Protein AF-0000000083564019 (afdb_homodimer)

InterPro domains:
  IPR029063 S-adenosyl-L-methionine-dependent methyltransferase superfamily [G3DSA:3.40.50.150] (28-189)
  IPR029063 S-adenosyl-L-methionine-dependent methyltransferase superfamily [SSF53335] (52-217)

Nearest PDB structures (foldseek):
  7pd7-assembly1_A  TM=7.651E-01  e=3.976E-12  Chondromyces crocatus
  7wzg-assembly1_A  TM=7.473E-01  e=9.054E-12  Streptomyces sp.
  1y8c-assembly1_A  TM=7.488E-01  e=7.789E-11  Clostridium acetobutylicum ATCC 824
  7zkg-assembly1_A  TM=7.149E-01  e=5.904E-10  Streptomyces griseofuscus
  4qtt-assembly2_D  TM=7.761E-01  e=6.389E-08  Saccharomyces cerevisiae S288C

Secondary structure (DSSP, 8-state):
---HHHHHHHHHHTT---S--EEEETTEEEE--HHHHHSSPP-TT-GGGGG--SSEEEES-TTSHHHHHHTTTS-EEEEES-HHHHHHHHHTT-SSEEE--TT--TTTS-TT-EEEEEE-SSGGGGG-SHHHHHHHHHHHHHHEEEEEEEEEEEE-TTSGGGGGSTTEEE-SSTTEEEEEEEEEETTEEPPPEEEEEE-HHHHHHHHTTSSEEEEEEEE-SSEEEEEEEE-/---HHHHHHHHHHTT---S--EEEETTEEEE--HHHHHSSPP-TT-GGGGG--SSEEEES-TTSHHHHHHTTTS-EEEEES-HHHHHHHHHHT-SSEEE--TT--TTTS-TT-EEEEEE-SSGGGGG-SHHHHHHHHHHHHHHEEEEEEEEEEEE-TTSGGGGGSTTEEE-SSTTEEEEEEEEEETTEEPPPEEEEEE-HHHHHHHHTTSSEEEEEEEE-SSEEEEEEEE-

pLDDT: mean 97.26, std 3.76, range [61.09, 98.94]

Foldseek 3Di:
DFDQLLVQLLCVLVVNADDFKWWDDPVDIDGDPSCCPAVDADDPVDPCVVQDDPPEEEEQCQLPRVLVVCVVPYNYAYEHQDPSSLVNNVVVPRPHYYHDDLLPQQVPAAFQQTQEYEYPDLCCQLLQDLVSNLSSLQSVNRRHHLFHKYKYKHFWPVAPCQCVDAQWADDPPPFWTWRWTWIDGDPTIGDIRIGIGGHVVSVQVSCVVPQKHFDDWDDDRGMIMTMITGD/DFDQLLVQLLCVLVVNADDFKWWDDPPDIDGDPSCCQAVDADDPVDPCVVQDDPPEEEEQCQQPRVLVVCVVPYNYAYEHQDPSSLVNNVVVPRPHYYHDDLLPQQVPAAFQQTQEYEYPDLCCQLLQDLVSNLSSLQSVNGRHHLFHKYKYKHFWPVAPCQCVDAQWADDPPPFWTWRWTWIDGDPTIGPIRIGIGGHVVSVQVSCVVPQKHFDDWDDDRGMIMTMITGD

Radius of gyration: 24.33 Å; Cα contacts (8 Å, |Δi|>4): 1124; chains: 2; bounding box: 49×72×48 Å

Organism: NCBI:txid148449

Solvent-accessible surface area (backbone atoms only — not comparable to full-atom values): 23235 Å² total; per-residue (Å²): 129,53,54,22,66,28,50,44,51,39,25,49,74,72,72,62,55,87,62,70,39,30,38,36,32,31,79,50,65,45,74,52,58,54,62,69,75,37,66,40,78,67,62,84,84,36,82,66,53,82,55,58,47,57,34,29,37,29,36,62,35,60,51,26,37,61,45,53,58,46,45,77,82,20,61,42,42,29,23,20,73,41,63,47,25,26,50,41,13,42,74,72,61,35,87,42,52,36,74,36,51,73,83,48,38,64,82,73,45,57,72,46,62,20,32,9,38,40,31,73,82,33,64,63,14,59,44,58,41,67,54,28,42,29,52,34,53,48,30,52,54,46,30,21,32,77,80,16,25,35,39,40,29,33,46,21,51,74,33,79,56,26,72,71,41,81,47,52,39,88,43,79,44,89,40,36,29,35,30,40,36,28,37,38,29,86,93,30,34,20,49,58,42,52,30,35,25,41,16,70,69,55,50,50,58,42,25,63,93,48,56,48,40,76,76,45,74,52,74,62,78,34,31,36,34,37,35,30,33,40,107,130,52,54,23,64,29,50,44,52,39,25,49,75,72,72,62,56,87,62,70,38,30,39,36,29,30,80,50,67,46,75,52,58,53,61,70,75,36,66,39,78,68,62,82,83,35,83,68,54,83,56,57,48,57,35,30,37,29,35,62,35,58,50,26,38,61,47,53,58,47,45,78,80,20,62,42,42,28,24,19,73,41,62,47,23,26,51,40,13,42,75,72,62,37,87,42,52,34,72,37,51,75,83,48,38,64,84,71,43,57,71,47,62,19,34,10,38,39,31,73,80,34,63,63,15,58,43,56,41,68,54,28,42,31,52,34,52,49,31,52,53,45,32,22,33,77,80,16,24,34,38,41,29,34,44,22,53,76,33,78,57,26,72,71,41,81,47,50,40,89,43,78,44,87,39,34,29,33,31,39,36,28,37,37,28,87,90,29,35,20,49,58,43,51,29,35,26,43,15,71,69,55,49,51,58,43,24,63,95,47,55,48,40,77,75,46,75,50,73,62,79,34,31,35,33,37,35,30,34,42,109

Structure (mmCIF, N/CA/C/O backbone):
data_AF-0000000083564019-model_v1
#
loop_
_entity.id
_entity.type
_entity.pdbx_description
1 polymer 'Methyltransferase family protein'
#
loop_
_atom_site.group_PDB
_atom_site.id
_atom_site.type_symbol
_atom_site.label_atom_id
_atom_site.label_alt_id
_atom_site.label_comp_id
_atom_site.label_asym_id
_atom_site.label_entity_id
_atom_site.label_seq_id
_atom_site.pdbx_PDB_ins_code
_atom_site.Cartn_x
_atom_site.Cartn_y
_atom_site.Cartn_z
_atom_site.occupancy
_atom_site.B_iso_or_equiv
_atom_site.auth_seq_id
_atom_site.auth_comp_id
_atom_site.auth_asym_id
_atom_site.auth_atom_id
_atom_site.pdbx_PDB_model_num
ATOM 1 N N . MET A 1 1 ? 7.723 2.816 18.031 1 61.31 1 MET A N 1
ATOM 2 C CA . MET A 1 1 ? 7.809 2.902 16.562 1 61.31 1 MET A CA 1
ATOM 3 C C . MET A 1 1 ? 8.977 3.783 16.141 1 61.31 1 MET A C 1
ATOM 5 O O . MET A 1 1 ? 9.297 4.77 16.812 1 61.31 1 MET A O 1
ATOM 9 N N . THR A 1 2 ? 9.859 3.273 15.234 1 85.25 2 THR A N 1
ATOM 10 C CA . THR A 1 2 ? 10.938 4.117 14.742 1 85.25 2 THR A CA 1
ATOM 11 C C . THR A 1 2 ? 10.383 5.328 14 1 85.25 2 THR A C 1
ATOM 13 O O . THR A 1 2 ? 9.352 5.234 13.336 1 85.25 2 THR A O 1
ATOM 16 N N . ASP A 1 3 ? 10.797 6.516 14.367 1 95 3 ASP A N 1
ATOM 17 C CA . ASP A 1 3 ? 10.336 7.785 13.812 1 95 3 ASP A CA 1
ATOM 18 C C . ASP A 1 3 ? 11.477 8.531 13.133 1 95 3 ASP A C 1
ATOM 20 O O . ASP A 1 3 ? 11.914 9.578 13.609 1 95 3 ASP A O 1
ATOM 24 N N . PRO A 1 4 ? 11.922 7.969 11.992 1 97.75 4 PRO A N 1
ATOM 25 C CA . PRO A 1 4 ? 13.023 8.633 11.289 1 97.75 4 PRO A CA 1
ATOM 26 C C . PRO A 1 4 ? 12.68 10.055 10.852 1 97.75 4 PRO A C 1
ATOM 28 O O . PRO A 1 4 ? 13.539 10.938 10.875 1 97.75 4 PRO A O 1
ATOM 31 N N . LEU A 1 5 ? 11.469 10.305 10.438 1 98.12 5 LEU A N 1
ATOM 32 C CA . LEU A 1 5 ? 11.07 11.641 9.992 1 98.12 5 LEU A CA 1
ATOM 33 C C . LEU A 1 5 ? 11.203 12.648 11.133 1 98.12 5 LEU A C 1
ATOM 35 O O . LEU A 1 5 ? 11.883 13.664 10.984 1 98.12 5 LEU A O 1
ATOM 39 N N . GLY A 1 6 ? 10.508 12.328 12.258 1 98.19 6 GLY A N 1
ATOM 40 C CA . GLY A 1 6 ? 10.57 13.234 13.398 1 98.19 6 GLY A CA 1
ATOM 41 C C . GLY A 1 6 ? 11.992 13.5 13.867 1 98.19 6 GLY A C 1
ATOM 42 O O . GLY A 1 6 ? 12.344 14.641 14.172 1 98.19 6 GLY A O 1
ATOM 43 N N . ARG A 1 7 ? 12.797 12.453 13.906 1 97.75 7 ARG A N 1
ATOM 44 C CA . ARG A 1 7 ? 14.188 12.578 14.344 1 97.75 7 ARG A CA 1
ATOM 45 C C . ARG A 1 7 ? 14.984 13.461 13.383 1 97.75 7 ARG A C 1
ATOM 47 O O . ARG A 1 7 ? 15.711 14.359 13.812 1 97.75 7 ARG A O 1
ATOM 54 N N . ALA A 1 8 ? 14.859 13.188 12.109 1 98.56 8 ALA A N 1
ATOM 55 C CA . ALA A 1 8 ? 15.625 13.922 11.102 1 98.56 8 ALA A CA 1
ATOM 56 C C . ALA A 1 8 ? 15.25 15.398 11.086 1 98.56 8 ALA A C 1
ATOM 58 O O . ALA A 1 8 ? 16.109 16.266 11 1 98.56 8 ALA A O 1
ATOM 59 N N . VAL A 1 9 ? 13.945 15.672 11.148 1 98.5 9 VAL A N 1
ATOM 60 C CA . VAL A 1 9 ? 13.461 17.047 11.109 1 98.5 9 VAL A CA 1
ATOM 61 C C . VAL A 1 9 ? 13.938 17.797 12.352 1 98.5 9 VAL A C 1
ATOM 63 O O . VAL A 1 9 ? 14.398 18.938 12.258 1 98.5 9 VAL A O 1
ATOM 66 N N . ARG A 1 10 ? 13.805 17.172 13.523 1 98.06 10 ARG A N 1
ATOM 67 C CA . ARG A 1 10 ? 14.289 17.766 14.766 1 98.06 10 ARG A CA 1
ATOM 68 C C . ARG A 1 10 ? 15.781 18.047 14.695 1 98.06 10 ARG A C 1
ATOM 70 O O . ARG A 1 10 ? 16.234 19.141 15.047 1 98.06 10 ARG A O 1
ATOM 77 N N . ASP A 1 11 ? 16.562 17.016 14.281 1 98.12 11 ASP A N 1
ATOM 78 C CA . ASP A 1 11 ? 18 17.172 14.18 1 98.12 11 ASP A CA 1
ATOM 79 C C . ASP A 1 11 ? 18.375 18.297 13.211 1 98.12 11 ASP A C 1
ATOM 81 O O . ASP A 1 11 ? 19.344 19.016 13.43 1 98.12 11 ASP A O 1
ATOM 85 N N . HIS A 1 12 ? 17.656 18.359 12.117 1 98.25 12 HIS A N 1
ATOM 86 C CA . HIS A 1 12 ? 17.859 19.453 11.164 1 98.25 12 HIS A CA 1
ATOM 87 C C . HIS A 1 12 ? 17.641 20.812 11.82 1 98.25 12 HIS A C 1
ATOM 89 O O . HIS A 1 12 ? 18.453 21.719 11.672 1 98.25 12 HIS A O 1
ATOM 95 N N . TYR A 1 13 ? 16.562 20.938 12.547 1 98.06 13 TYR A N 1
ATOM 96 C CA . TYR A 1 13 ? 16.219 22.172 13.234 1 98.06 13 TYR A CA 1
ATOM 97 C C . TYR A 1 13 ? 17.312 22.562 14.219 1 98.06 13 TYR A C 1
ATOM 99 O O . TYR A 1 13 ? 17.672 23.75 14.32 1 98.06 13 TYR A O 1
ATOM 107 N N . ARG A 1 14 ? 17.906 21.641 14.898 1 97.56 14 ARG A N 1
ATOM 108 C CA . ARG A 1 14 ? 18.875 21.891 15.961 1 97.56 14 ARG A CA 1
ATOM 109 C C . ARG A 1 14 ? 20.297 22.016 15.391 1 97.56 14 ARG A C 1
ATOM 111 O O . ARG A 1 14 ? 21.25 22.234 16.125 1 97.56 14 ARG A O 1
ATOM 118 N N . GLY A 1 15 ? 20.406 21.812 14.086 1 97.12 15 GLY A N 1
ATOM 119 C CA . GLY A 1 15 ? 21.719 21.859 13.477 1 97.12 15 GLY A CA 1
ATOM 120 C C . GLY A 1 15 ? 22.562 20.625 13.789 1 97.12 15 GLY A C 1
ATOM 121 O O . GLY A 1 15 ? 23.797 20.719 13.836 1 97.12 15 GLY A O 1
ATOM 122 N N . GLU A 1 16 ? 21.922 19.453 13.969 1 96.94 16 GLU A N 1
ATOM 123 C CA . GLU A 1 16 ? 22.594 18.234 14.422 1 96.94 16 GLU A CA 1
ATOM 124 C C . GLU A 1 16 ? 22.438 17.109 13.414 1 96.94 16 GLU A C 1
ATOM 126 O O . GLU A 1 16 ? 22.812 15.969 13.695 1 96.94 16 GLU A O 1
ATOM 131 N N . ARG A 1 17 ? 21.859 17.391 12.305 1 95.12 17 ARG A N 1
ATOM 132 C CA . ARG A 1 17 ? 21.609 16.328 11.336 1 95.12 17 ARG A CA 1
ATOM 133 C C . ARG A 1 17 ? 22.922 15.797 10.75 1 95.12 17 ARG A C 1
ATOM 135 O O . ARG A 1 17 ? 23.719 16.578 10.219 1 95.12 17 ARG A O 1
ATOM 142 N N . SER A 1 18 ? 23.172 14.531 10.742 1 93.69 18 SER A N 1
ATOM 143 C CA . SER A 1 18 ? 24.422 13.898 10.344 1 93.69 18 SER A CA 1
ATOM 144 C C . SER A 1 18 ? 24.297 13.266 8.961 1 93.69 18 SER A C 1
ATOM 146 O O . SER A 1 18 ? 25.312 13.047 8.289 1 93.69 18 SER A O 1
ATOM 148 N N . GLU A 1 19 ? 23.109 12.867 8.562 1 97 19 GLU A N 1
ATOM 149 C CA . GLU A 1 19 ? 22.828 12.195 7.301 1 97 19 GLU A CA 1
ATOM 150 C C . GLU A 1 19 ? 21.531 12.734 6.676 1 97 19 GLU A C 1
ATOM 152 O O . GLU A 1 19 ? 20.719 13.344 7.363 1 97 19 GLU A O 1
ATOM 157 N N . PRO A 1 20 ? 21.422 12.602 5.426 1 97.88 20 PRO A N 1
ATOM 158 C CA . PRO A 1 20 ? 20.141 12.969 4.824 1 97.88 20 PRO A CA 1
ATOM 159 C C . PRO A 1 20 ? 19.016 12.008 5.199 1 97.88 20 PRO A C 1
ATOM 161 O O . PRO A 1 20 ? 19.281 10.836 5.496 1 97.88 20 PRO A O 1
ATOM 164 N N . LEU A 1 21 ? 17.844 12.539 5.371 1 98.56 21 LEU A N 1
ATOM 165 C CA . LEU A 1 21 ? 16.656 11.695 5.391 1 98.56 21 LEU A CA 1
ATOM 166 C C . LEU A 1 21 ? 16.328 11.195 3.99 1 98.56 21 LEU A C 1
ATOM 168 O O . LEU A 1 21 ? 16.234 11.984 3.049 1 98.56 21 LEU A O 1
ATOM 172 N N . LEU A 1 22 ? 16.141 9.898 3.867 1 98.62 22 LEU A N 1
ATOM 173 C CA . L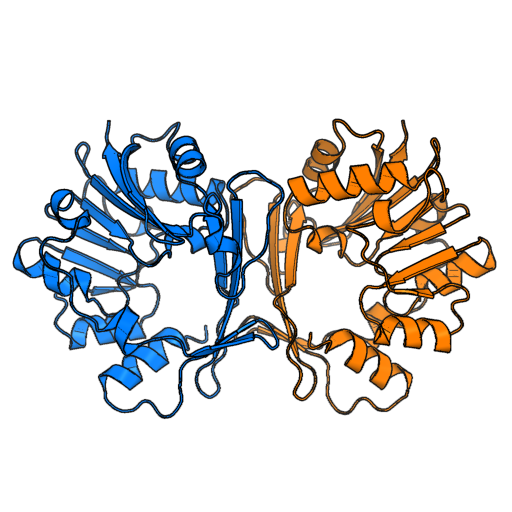EU A 1 22 ? 15.922 9.328 2.543 1 98.62 22 LEU A CA 1
ATOM 174 C C . LEU A 1 22 ? 14.523 8.727 2.439 1 98.62 22 LEU A C 1
ATOM 176 O O . LEU A 1 22 ? 14.047 8.094 3.385 1 98.62 22 LEU A O 1
ATOM 180 N N . ASP A 1 23 ? 13.82 8.977 1.332 1 98.69 23 ASP A N 1
ATOM 181 C CA . ASP A 1 23 ? 12.719 8.141 0.875 1 98.69 23 ASP A CA 1
ATOM 182 C C . ASP A 1 23 ? 13.219 6.965 0.046 1 98.69 23 ASP A C 1
ATOM 184 O O . ASP A 1 23 ? 14.055 7.141 -0.849 1 98.69 23 ASP A O 1
ATOM 188 N N . ARG A 1 24 ? 12.766 5.797 0.359 1 98.31 24 ARG A N 1
ATOM 189 C CA . ARG A 1 24 ? 13.305 4.633 -0.342 1 98.31 24 ARG A CA 1
ATOM 190 C C . ARG A 1 24 ? 12.188 3.709 -0.806 1 98.31 24 ARG A C 1
ATOM 192 O O . ARG A 1 24 ? 11.25 3.432 -0.053 1 98.31 24 ARG A O 1
ATOM 199 N N . ASP A 1 25 ? 12.227 3.238 -2.002 1 98.19 25 ASP A N 1
ATOM 200 C CA . ASP A 1 25 ? 11.469 2.154 -2.619 1 98.19 25 ASP A CA 1
ATOM 201 C C . ASP A 1 25 ? 12.359 1.3 -3.516 1 98.19 25 ASP A C 1
ATOM 203 O O . ASP A 1 25 ? 12.406 1.5 -4.73 1 98.19 25 ASP A O 1
ATOM 207 N N . GLY A 1 26 ? 12.906 0.295 -2.867 1 96 26 GLY A N 1
ATOM 208 C CA . GLY A 1 26 ? 13.906 -0.481 -3.584 1 96 26 GLY A CA 1
ATOM 209 C C . GLY A 1 26 ? 15.133 0.329 -3.961 1 96 26 GLY A C 1
ATOM 210 O O . GLY A 1 26 ? 15.727 0.998 -3.113 1 96 26 GLY A O 1
ATOM 211 N N . ASN A 1 27 ? 15.492 0.365 -5.266 1 93.81 27 ASN A N 1
ATOM 212 C CA . ASN A 1 27 ? 16.641 1.108 -5.762 1 93.81 27 ASN A CA 1
ATOM 213 C C . ASN A 1 27 ? 16.328 2.588 -5.949 1 93.81 27 ASN A C 1
ATOM 215 O O . ASN A 1 27 ? 17.219 3.408 -6.121 1 93.81 27 ASN A O 1
ATOM 219 N N . ASP A 1 28 ? 15.078 2.871 -5.945 1 96.31 28 ASP A N 1
ATOM 220 C CA . ASP A 1 28 ? 14.695 4.277 -6.043 1 96.31 28 ASP A CA 1
ATOM 221 C C . ASP A 1 28 ? 14.844 4.98 -4.699 1 96.31 28 ASP A C 1
ATOM 223 O O . ASP A 1 28 ? 14.125 4.672 -3.746 1 96.31 28 ASP A O 1
ATOM 227 N N . VAL A 1 29 ? 15.781 5.859 -4.633 1 97.31 29 VAL A N 1
ATOM 228 C CA . VAL A 1 29 ? 16.047 6.594 -3.404 1 97.31 29 VAL A CA 1
ATOM 229 C C . VAL A 1 29 ? 16.125 8.086 -3.701 1 97.31 29 VAL A C 1
ATOM 231 O O . VAL A 1 29 ? 16.703 8.508 -4.699 1 97.31 29 VAL A O 1
ATOM 234 N N . ARG A 1 30 ? 15.5 8.867 -2.889 1 98.06 30 ARG A N 1
ATOM 235 C CA . ARG A 1 30 ? 15.602 10.32 -3.002 1 98.06 30 ARG A CA 1
ATOM 236 C C . ARG A 1 30 ? 15.781 10.961 -1.631 1 98.06 30 ARG A C 1
ATOM 238 O O . ARG A 1 30 ? 15.336 10.414 -0.62 1 98.06 30 ARG A O 1
ATOM 245 N N . GLU A 1 31 ? 16.438 12.055 -1.603 1 98.19 31 GLU A N 1
ATOM 246 C CA . GLU A 1 31 ? 16.531 12.82 -0.362 1 98.19 31 GLU A CA 1
ATOM 247 C C . GLU A 1 31 ? 15.211 13.516 -0.039 1 98.19 31 GLU A C 1
ATOM 249 O O . GLU A 1 31 ? 14.625 14.172 -0.901 1 98.19 31 GLU A O 1
ATOM 254 N N . HIS A 1 32 ? 14.711 13.242 1.1 1 98.12 32 HIS A N 1
ATOM 255 C CA . HIS A 1 32 ? 13.555 13.953 1.627 1 98.12 32 HIS A CA 1
ATOM 256 C C . HIS A 1 32 ? 13.883 15.422 1.885 1 98.12 32 HIS A C 1
ATOM 258 O O . HIS A 1 32 ? 14.797 15.734 2.656 1 98.12 32 HIS A O 1
ATOM 264 N N . ARG A 1 33 ? 13.227 16.328 1.282 1 96.62 33 A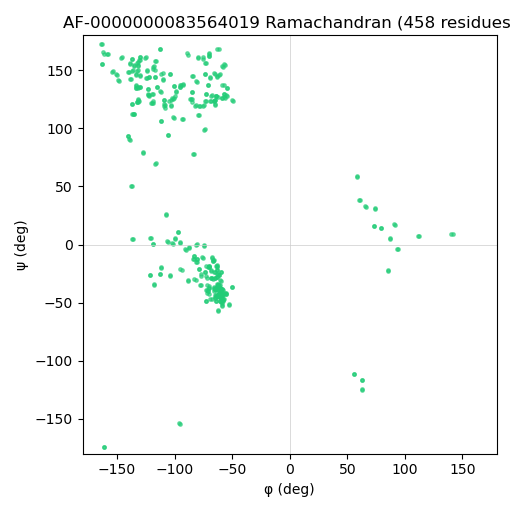RG A N 1
ATOM 265 C CA . ARG A 1 33 ? 13.602 17.734 1.281 1 96.62 33 ARG A CA 1
ATOM 266 C C . ARG A 1 33 ? 13.102 18.438 2.537 1 96.62 33 ARG A C 1
ATOM 268 O O . ARG A 1 33 ? 12.258 19.328 2.457 1 96.62 33 ARG A O 1
ATOM 275 N N . ILE A 1 34 ? 13.805 18.203 3.582 1 97.62 34 ILE A N 1
ATOM 276 C CA . ILE A 1 34 ? 13.391 18.656 4.906 1 97.62 34 ILE A CA 1
ATOM 277 C C . ILE A 1 34 ? 13.25 20.172 4.918 1 97.62 34 ILE A C 1
ATOM 279 O O . ILE A 1 34 ? 12.211 20.703 5.32 1 97.62 34 ILE A O 1
ATOM 283 N N . GLU A 1 35 ? 14.305 20.906 4.461 1 96.06 35 GLU A N 1
ATOM 284 C CA . GLU A 1 35 ? 14.281 22.359 4.508 1 96.06 35 GLU A CA 1
ATOM 285 C C . GLU A 1 35 ? 13.094 22.922 3.719 1 96.06 35 GLU A C 1
ATOM 287 O O . GLU A 1 35 ? 12.328 23.734 4.234 1 96.06 35 GLU A O 1
ATOM 292 N N . GLU A 1 36 ? 12.906 22.438 2.529 1 94.69 36 GLU A N 1
ATOM 293 C CA . GLU A 1 36 ? 11.883 22.938 1.616 1 94.69 36 GLU A CA 1
ATOM 294 C C . GLU A 1 36 ? 10.484 22.578 2.1 1 94.69 36 GLU A C 1
ATOM 296 O O . GLU A 1 36 ? 9.57 23.406 2.045 1 94.69 36 GLU A O 1
ATOM 301 N N . TRP A 1 37 ? 10.289 21.453 2.656 1 94.81 37 TRP A N 1
ATOM 302 C CA . TRP A 1 37 ? 8.953 20.938 2.906 1 94.81 37 TRP A CA 1
ATOM 303 C C . TRP A 1 37 ? 8.492 21.266 4.32 1 94.81 37 TRP A C 1
ATOM 305 O O . TRP A 1 37 ? 7.289 21.344 4.586 1 94.81 37 TRP A O 1
ATOM 315 N N . TYR A 1 38 ? 9.422 21.547 5.223 1 96.25 38 TYR A N 1
ATOM 316 C CA . TYR A 1 38 ? 9.008 21.703 6.609 1 96.25 38 TYR A CA 1
ATOM 317 C C . TYR A 1 38 ? 9.367 23.078 7.145 1 96.25 38 TYR A C 1
ATOM 319 O O . TYR A 1 38 ? 8.742 23.562 8.094 1 96.25 38 TYR A O 1
ATOM 327 N N . PHE A 1 39 ? 10.359 23.656 6.594 1 94.75 39 PHE A N 1
ATOM 328 C CA . PHE A 1 39 ? 10.852 24.891 7.195 1 94.75 39 PHE A CA 1
ATOM 329 C C . PHE A 1 39 ? 10.742 26.062 6.219 1 94.75 39 PHE A C 1
ATOM 331 O O . PHE A 1 39 ? 11.203 27.172 6.504 1 94.75 39 PHE A O 1
ATOM 338 N N . GLY A 1 40 ? 10.227 25.781 5.055 1 87.62 40 GLY A N 1
ATOM 339 C CA . GLY A 1 40 ? 9.953 26.891 4.152 1 87.62 40 GLY A CA 1
ATOM 340 C C . GLY A 1 40 ? 8.922 27.859 4.695 1 87.62 40 GLY A C 1
ATOM 341 O O . GLY A 1 40 ? 8.25 27.562 5.684 1 87.62 40 GLY A O 1
ATOM 342 N N . ASP A 1 41 ? 8.797 29 4.055 1 84.69 41 ASP A N 1
ATOM 343 C CA . ASP A 1 41 ? 7.867 30.031 4.512 1 84.69 41 ASP A CA 1
ATOM 344 C C . ASP A 1 41 ? 6.441 29.719 4.062 1 84.69 41 ASP A C 1
ATOM 346 O O . ASP A 1 41 ? 6.234 29.125 2.996 1 84.69 41 ASP A O 1
ATOM 350 N N . HIS A 1 42 ? 5.531 30 5.027 1 86.56 42 HIS A N 1
ATOM 351 C CA . HIS A 1 42 ? 4.148 30.062 4.566 1 86.56 42 HIS A CA 1
ATOM 352 C C . HIS A 1 42 ? 3.977 31.125 3.477 1 86.56 42 HIS A C 1
ATOM 354 O O . HIS A 1 42 ? 4.477 32.25 3.605 1 86.56 42 HIS A O 1
ATOM 360 N N . GLU A 1 43 ? 3.439 30.672 2.385 1 82.5 43 GLU A N 1
ATOM 361 C CA . GLU A 1 43 ? 3.176 31.656 1.338 1 82.5 43 GLU A CA 1
ATOM 362 C C . GLU A 1 43 ? 1.983 32.531 1.698 1 82.5 43 GLU A C 1
ATOM 364 O O . GLU A 1 43 ? 0.832 32.156 1.489 1 82.5 43 GLU A O 1
ATOM 369 N N . SER A 1 44 ? 2.297 33.75 2.223 1 78.56 44 SER A N 1
ATOM 370 C CA . SER A 1 44 ? 1.22 34.688 2.559 1 78.56 44 SER A CA 1
ATOM 371 C C . SER A 1 44 ? 0.323 34.938 1.354 1 78.56 44 SER A C 1
ATOM 373 O O . SER A 1 44 ? 0.812 35.125 0.238 1 78.56 44 SER A O 1
ATOM 375 N N . GLY A 1 45 ? -0.92 34.906 1.587 1 81.88 45 GLY A N 1
ATOM 376 C CA . GLY A 1 45 ? -1.881 35.125 0.517 1 81.88 45 GLY A CA 1
ATOM 377 C C . GLY A 1 45 ? -2.088 33.906 -0.356 1 81.88 45 GLY A C 1
ATOM 378 O O . GLY A 1 45 ? -2.658 34 -1.444 1 81.88 45 GLY A O 1
ATOM 379 N N . ALA A 1 46 ? -1.598 32.906 0.231 1 89.62 46 ALA A N 1
ATOM 380 C CA . ALA A 1 46 ? -1.797 31.641 -0.503 1 89.62 46 ALA A CA 1
ATOM 381 C C . ALA A 1 46 ? -3.281 31.375 -0.73 1 89.62 46 ALA A C 1
ATOM 383 O O . ALA A 1 46 ? -4.125 31.797 0.06 1 89.62 46 ALA A O 1
ATOM 384 N N . TRP A 1 47 ? -3.605 30.625 -1.821 1 93.56 47 TRP A N 1
ATOM 385 C CA . TRP A 1 47 ? -4.961 30.266 -2.217 1 93.56 47 TRP A CA 1
ATOM 386 C C . TRP A 1 47 ? -5.738 29.688 -1.038 1 93.56 47 TRP A C 1
ATOM 388 O O . TRP A 1 47 ? -6.906 30.016 -0.832 1 93.56 47 TRP A O 1
ATOM 398 N N . ARG A 1 48 ? -5.125 28.938 -0.18 1 94.25 48 ARG A N 1
ATOM 399 C CA . ARG A 1 48 ? -5.766 28.219 0.917 1 94.25 48 ARG A CA 1
ATOM 400 C C . ARG A 1 48 ? -6.18 29.172 2.029 1 94.25 48 ARG A C 1
ATOM 402 O O . ARG A 1 48 ? -7.129 28.906 2.766 1 94.25 48 ARG A O 1
ATOM 409 N N . ASP A 1 49 ? -5.535 30.328 2.129 1 95.75 49 ASP A N 1
ATOM 410 C CA . ASP A 1 49 ? -5.73 31.234 3.256 1 95.75 49 ASP A CA 1
ATOM 411 C C . ASP A 1 49 ? -7.137 31.844 3.24 1 95.75 49 ASP A C 1
ATOM 413 O O . ASP A 1 49 ? -7.688 32.188 4.289 1 95.75 49 ASP A O 1
ATOM 417 N N . GLN A 1 50 ? -7.695 31.984 2.062 1 96.12 50 GLN A N 1
ATOM 418 C CA . GLN A 1 50 ? -9.008 32.625 1.949 1 96.12 50 GLN A CA 1
ATOM 419 C C . GLN A 1 50 ? -10.094 31.75 2.58 1 96.12 50 GLN A C 1
ATOM 421 O O . GLN A 1 50 ? -11.203 32.219 2.848 1 96.12 50 GLN A O 1
ATOM 426 N N . TRP A 1 51 ? -9.742 30.453 2.922 1 96.94 51 TRP A N 1
ATOM 427 C CA . TRP A 1 51 ? -10.727 29.531 3.469 1 96.94 51 TRP A CA 1
ATOM 428 C C . TRP A 1 51 ? -10.5 29.312 4.961 1 96.94 51 TRP A C 1
ATOM 430 O O . TRP A 1 51 ? -11.18 28.484 5.586 1 96.94 51 TRP A O 1
ATOM 440 N N . ILE A 1 52 ? -9.539 30 5.488 1 98.06 52 ILE A N 1
ATOM 441 C CA . ILE A 1 52 ? -9.148 29.703 6.863 1 98.06 52 ILE A CA 1
ATOM 442 C C . ILE A 1 52 ? -9.594 30.844 7.777 1 98.06 52 ILE A C 1
ATOM 444 O O . ILE A 1 52 ? -9.25 32 7.539 1 98.06 52 ILE A O 1
ATOM 448 N N . GLU A 1 53 ? -10.367 30.562 8.688 1 97.81 53 GLU A N 1
ATOM 449 C CA . GLU A 1 53 ? -10.758 31.422 9.805 1 97.81 53 GLU A CA 1
ATOM 450 C C . GLU A 1 53 ? -10.625 30.688 11.133 1 97.81 53 GLU A C 1
ATOM 452 O O . GLU A 1 53 ? -10.562 29.453 11.164 1 97.81 53 GLU A O 1
ATOM 457 N N . GLY A 1 54 ? -10.523 31.375 12.227 1 97.5 54 GLY A N 1
ATOM 458 C CA . GLY A 1 54 ? -10.289 30.734 13.508 1 97.5 54 GLY A CA 1
ATOM 459 C C . GLY A 1 54 ? -11.57 30.328 14.219 1 97.5 54 GLY A C 1
ATOM 460 O O . GLY A 1 54 ? -12.641 30.875 13.922 1 97.5 54 GLY A O 1
ATOM 461 N N . PRO A 1 55 ? -11.375 29.453 15.188 1 98.75 55 PRO A N 1
ATOM 462 C CA . PRO A 1 55 ? -10.219 28.641 15.562 1 98.75 55 PRO A CA 1
ATOM 463 C C . PRO A 1 55 ? -9.828 27.641 14.484 1 98.75 55 PRO A C 1
ATOM 465 O O . PRO A 1 55 ? -10.695 27.047 13.828 1 98.75 55 PRO A O 1
ATOM 468 N N . VAL A 1 56 ? -8.484 27.344 14.281 1 98.88 56 VAL A N 1
ATOM 469 C CA . VAL A 1 56 ? -7.945 26.547 13.188 1 98.88 56 VAL A CA 1
ATOM 470 C C . VAL A 1 56 ? -7.375 25.234 13.742 1 98.88 56 VAL A C 1
ATOM 472 O O . VAL A 1 56 ? -6.668 25.234 14.75 1 98.88 56 VAL A O 1
ATOM 475 N N . LEU A 1 57 ? -7.719 24.141 13.133 1 98.94 57 LEU A N 1
ATOM 476 C CA . LEU A 1 57 ? -7.07 22.844 13.367 1 98.94 57 LEU A CA 1
ATOM 477 C C . LEU A 1 57 ? -6.078 22.531 12.25 1 98.94 57 LEU A C 1
ATOM 479 O O . LEU A 1 57 ? -6.477 22.328 11.102 1 98.94 57 LEU A O 1
ATOM 483 N N . ASP A 1 58 ? -4.812 22.562 12.531 1 98.88 58 ASP A N 1
ATOM 484 C CA . ASP A 1 58 ? -3.752 22.172 11.609 1 98.88 58 ASP A CA 1
ATOM 485 C C . ASP A 1 58 ? -3.371 20.719 11.797 1 98.88 58 ASP A C 1
ATOM 487 O O . ASP A 1 58 ? -2.738 20.359 12.797 1 98.88 58 ASP A O 1
ATOM 491 N N . MET A 1 59 ? -3.744 19.859 10.844 1 98.88 59 MET A N 1
ATOM 492 C CA . MET A 1 59 ? -3.582 18.406 10.961 1 98.88 59 MET A CA 1
ATOM 493 C C . MET A 1 59 ? -2.359 17.938 10.18 1 98.88 59 MET A C 1
ATOM 495 O O . MET A 1 59 ? -2.209 18.25 9 1 98.88 59 MET A O 1
ATOM 499 N N . GLY A 1 60 ? -1.612 17.047 10.82 1 98.38 60 GLY A N 1
ATOM 500 C CA . GLY A 1 60 ? -0.329 16.75 10.203 1 98.38 60 GLY A CA 1
ATOM 501 C C . GLY A 1 60 ? 0.554 17.969 10.031 1 98.38 60 GLY A C 1
ATOM 502 O O . GLY A 1 60 ? 1.058 18.234 8.938 1 98.38 60 GLY A O 1
ATOM 503 N N . ALA A 1 61 ? 0.849 18.609 11.094 1 98.38 61 ALA A N 1
ATOM 504 C CA . ALA A 1 61 ? 1.363 19.984 11.055 1 98.38 61 ALA A CA 1
ATOM 505 C C . ALA A 1 61 ? 2.869 19.984 10.805 1 98.38 61 ALA A C 1
ATOM 507 O O . ALA A 1 61 ? 3.459 21.047 10.578 1 98.38 61 ALA A O 1
ATOM 508 N N . GLY A 1 62 ? 3.529 18.844 10.859 1 97.75 62 GLY A N 1
ATOM 509 C CA . GLY A 1 62 ? 4.953 18.766 10.562 1 97.75 62 GLY A CA 1
ATOM 510 C C . GLY A 1 62 ? 5.805 19.578 11.523 1 97.75 62 GLY A C 1
ATOM 511 O O . GLY A 1 62 ? 5.773 19.344 12.734 1 97.75 62 GLY A O 1
ATOM 512 N N . ALA A 1 63 ? 6.465 20.562 11.008 1 98 63 ALA A N 1
ATOM 513 C CA . ALA A 1 63 ? 7.312 21.422 11.828 1 98 63 ALA A CA 1
ATOM 514 C C . ALA A 1 63 ? 6.594 22.719 12.18 1 98 63 ALA A C 1
ATOM 516 O O . ALA A 1 63 ? 7.207 23.656 12.703 1 98 63 ALA A O 1
ATOM 517 N N . GLY A 1 64 ? 5.363 22.828 11.812 1 98 64 GLY A N 1
ATOM 518 C CA . GLY A 1 64 ? 4.508 23.891 12.32 1 98 64 GLY A CA 1
ATOM 519 C C . GLY A 1 64 ? 4.527 25.125 11.453 1 98 64 GLY A C 1
ATOM 520 O O . GLY A 1 64 ? 4.152 26.219 11.914 1 98 64 GLY A O 1
ATOM 521 N N . ARG A 1 65 ? 5.004 25.016 10.18 1 96.12 65 ARG A N 1
ATOM 522 C CA . ARG A 1 65 ? 5.105 26.172 9.289 1 96.12 65 ARG A CA 1
ATOM 523 C C . ARG A 1 65 ? 3.771 26.906 9.195 1 96.12 65 ARG A C 1
ATOM 525 O O . ARG A 1 65 ? 3.707 28.109 9.43 1 96.12 65 ARG A O 1
ATOM 532 N N . ASP A 1 66 ? 2.713 26.203 8.922 1 96.75 66 ASP A N 1
ATOM 533 C CA . ASP A 1 66 ? 1.409 26.828 8.711 1 96.75 66 ASP A CA 1
ATOM 534 C C . ASP A 1 66 ? 0.771 27.219 10.047 1 96.75 66 ASP A C 1
ATOM 536 O O . ASP A 1 66 ? 0.082 28.234 10.133 1 96.75 66 ASP A O 1
ATOM 540 N N . ALA A 1 67 ? 1.004 26.406 11.07 1 97.88 67 ALA A N 1
ATOM 541 C CA . ALA A 1 67 ? 0.489 26.719 12.398 1 97.88 67 ALA A CA 1
ATOM 542 C C . ALA A 1 67 ? 1.061 28.047 12.898 1 97.88 67 ALA A C 1
ATOM 544 O O . ALA A 1 67 ? 0.337 28.875 13.469 1 97.88 67 ALA A O 1
ATOM 545 N N . LEU A 1 68 ? 2.363 28.297 12.672 1 97.75 68 LEU A N 1
ATOM 546 C CA . LEU A 1 68 ? 3.02 29.547 13.07 1 97.75 68 LEU A CA 1
ATOM 547 C C . LEU A 1 68 ? 2.377 30.75 12.391 1 97.75 68 LEU A C 1
ATOM 549 O O . LEU A 1 68 ? 2.238 31.812 13 1 97.75 68 LEU A O 1
ATOM 553 N N . TYR A 1 69 ? 2.014 30.547 11.195 1 97.19 69 TYR A N 1
ATOM 554 C CA . TYR A 1 69 ? 1.389 31.6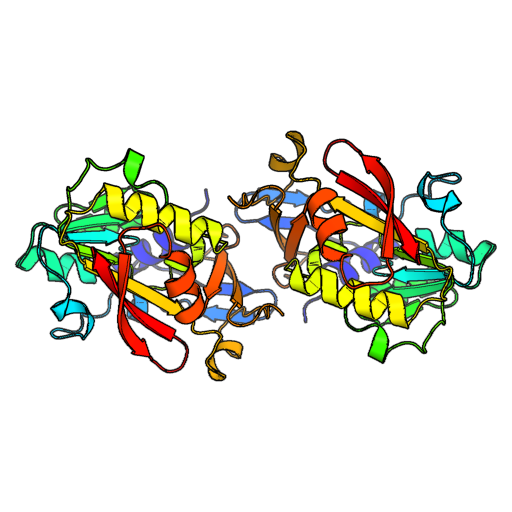25 10.43 1 97.19 69 TYR A CA 1
ATOM 555 C C . TYR A 1 69 ? -0.027 31.891 10.922 1 97.19 69 TYR A C 1
ATOM 557 O O . TYR A 1 69 ? -0.378 33.031 11.227 1 97.19 69 TYR A O 1
ATOM 565 N N . TYR A 1 70 ? -0.864 30.875 11.086 1 97.69 70 TYR A N 1
ATOM 566 C CA . TYR A 1 70 ? -2.279 31.031 11.406 1 97.69 70 TYR A CA 1
ATOM 567 C C . TYR A 1 70 ? -2.467 31.484 12.844 1 97.69 70 TYR A C 1
ATOM 569 O O . TYR A 1 70 ? -3.414 32.219 13.148 1 97.69 70 TYR A O 1
ATOM 577 N N . GLN A 1 71 ? -1.53 31.156 13.727 1 98.12 71 GLN A N 1
ATOM 578 C CA . GLN A 1 71 ? -1.71 31.469 15.141 1 98.12 71 GLN A CA 1
ATOM 579 C C . GLN A 1 71 ? -1.544 32.969 15.398 1 98.12 71 GLN A C 1
ATOM 581 O O . GLN A 1 71 ? -1.926 33.469 16.453 1 98.12 71 GLN A O 1
ATOM 586 N N . GLU A 1 72 ? -0.915 33.688 14.477 1 97.12 72 GLU A N 1
ATOM 587 C CA . GLU A 1 72 ? -0.804 35.125 14.594 1 97.12 72 GLU A CA 1
ATOM 588 C C . GLU A 1 72 ? -2.172 35.781 14.492 1 97.12 72 GLU A C 1
ATOM 590 O O . GLU A 1 72 ? -2.361 36.906 14.984 1 97.12 72 GLU A O 1
ATOM 595 N N . ARG A 1 73 ? -3.127 35.156 13.891 1 96.94 73 ARG A N 1
ATOM 596 C CA . ARG A 1 73 ? -4.426 35.75 13.625 1 96.94 73 ARG A CA 1
ATOM 597 C C . ARG A 1 73 ? -5.543 35 14.328 1 96.94 73 ARG A C 1
ATOM 599 O O . ARG A 1 73 ? -6.574 35.594 14.68 1 96.94 73 ARG A O 1
ATOM 606 N N . TYR A 1 74 ? -5.344 33.625 14.414 1 98.38 74 TYR A N 1
ATOM 607 C CA . TYR A 1 74 ? -6.406 32.781 14.922 1 98.38 74 TYR A CA 1
ATOM 608 C C . TYR A 1 74 ? -5.887 31.844 16.016 1 98.38 74 TYR A C 1
ATOM 610 O O . TYR A 1 74 ? -4.734 31.406 15.969 1 98.38 74 TYR A O 1
ATOM 618 N N . GLU A 1 75 ? -6.781 31.562 17.031 1 98.75 75 GLU A N 1
ATOM 619 C CA . GLU A 1 75 ? -6.469 30.391 17.828 1 98.75 75 GLU A CA 1
ATOM 620 C C . GLU A 1 75 ? -6.188 29.188 16.938 1 98.75 75 GLU A C 1
ATOM 622 O O . GLU A 1 75 ? -6.996 28.844 16.062 1 98.75 75 GLU A O 1
ATOM 627 N N . THR A 1 76 ? -5.027 28.578 17.094 1 98.88 76 THR A N 1
ATOM 628 C CA . THR A 1 76 ? -4.605 27.484 16.219 1 98.88 76 THR A CA 1
ATOM 629 C C . THR A 1 76 ? -4.105 26.297 17.031 1 98.88 76 THR A C 1
ATOM 631 O O . THR A 1 76 ? -3.234 26.453 17.891 1 98.88 76 THR A O 1
ATOM 634 N N . VAL A 1 77 ? -4.699 25.125 16.828 1 98.94 77 VAL A N 1
ATOM 635 C CA . VAL A 1 77 ? -4.238 23.859 17.391 1 98.94 77 VAL A CA 1
ATOM 636 C C . VAL A 1 77 ? -3.557 23.031 16.312 1 98.94 77 VAL A C 1
ATOM 638 O O . VAL A 1 77 ? -4.148 22.766 15.258 1 98.94 77 VAL A O 1
ATOM 641 N N . ALA A 1 78 ? -2.332 22.656 16.547 1 98.94 78 ALA A N 1
ATOM 642 C CA . ALA A 1 78 ? -1.562 21.859 15.602 1 98.94 78 ALA A CA 1
ATOM 643 C C . ALA A 1 78 ? -1.36 20.438 16.125 1 98.94 78 ALA A C 1
ATOM 645 O O . ALA A 1 78 ? -0.879 20.25 17.25 1 98.94 78 ALA A O 1
ATOM 646 N N . ILE A 1 79 ? -1.768 19.469 15.312 1 98.88 79 ILE A N 1
ATOM 647 C CA . ILE A 1 79 ? -1.597 18.109 15.781 1 98.88 79 ILE A CA 1
ATOM 648 C C . ILE A 1 79 ? -0.641 17.359 14.852 1 98.88 79 ILE A C 1
ATOM 650 O O . ILE A 1 79 ? -0.621 17.594 13.648 1 98.88 79 ILE A O 1
ATOM 654 N N . GLU A 1 80 ? 0.13 16.516 15.445 1 98.25 80 GLU A N 1
ATOM 655 C CA . GLU A 1 80 ? 1.111 15.648 14.789 1 98.25 80 GLU A CA 1
ATOM 656 C C . GLU A 1 80 ? 1.288 14.344 15.555 1 98.25 80 GLU A C 1
ATOM 658 O O . GLU A 1 80 ? 1.363 14.344 16.781 1 98.25 80 GLU A O 1
ATOM 663 N N . VAL A 1 81 ? 1.445 13.227 14.812 1 97.56 81 VAL A N 1
ATOM 664 C CA . VAL A 1 81 ? 1.544 11.93 15.469 1 97.56 81 VAL A CA 1
ATOM 665 C C . VAL A 1 81 ? 2.938 11.75 16.062 1 97.56 81 VAL A C 1
ATOM 667 O O . VAL A 1 81 ? 3.113 11.023 17.047 1 97.56 81 VAL A O 1
ATOM 670 N N . SER A 1 82 ? 3.971 12.391 15.57 1 97.81 82 SER A N 1
ATOM 671 C CA . SER A 1 82 ? 5.352 12.297 16.031 1 97.81 82 SER A CA 1
ATOM 672 C C . SER A 1 82 ? 5.598 13.195 17.234 1 97.81 82 SER A C 1
ATOM 674 O O . SER A 1 82 ? 5.527 14.422 17.125 1 97.81 82 SER A O 1
ATOM 676 N N . GLU A 1 83 ? 5.98 12.609 18.328 1 97.75 83 GLU A N 1
ATOM 677 C CA . GLU A 1 83 ? 6.312 13.406 19.516 1 97.75 83 GLU A CA 1
ATOM 678 C C . GLU A 1 83 ? 7.492 14.328 19.234 1 97.75 83 GLU A C 1
ATOM 680 O O . GLU A 1 83 ? 7.539 15.453 19.75 1 97.75 83 GLU A O 1
ATOM 685 N N . ARG A 1 84 ? 8.391 13.891 18.469 1 98 84 ARG A N 1
ATOM 686 C CA . ARG A 1 84 ? 9.555 14.695 18.141 1 98 84 ARG A CA 1
ATOM 687 C C . ARG A 1 84 ? 9.156 15.93 17.328 1 98 84 ARG A C 1
ATOM 689 O O . ARG A 1 84 ? 9.688 17.016 17.562 1 98 84 ARG A O 1
ATOM 696 N N . LEU A 1 85 ? 8.203 15.734 16.438 1 98.62 85 LEU A N 1
ATOM 697 C CA . LEU A 1 85 ? 7.738 16.875 15.648 1 98.62 85 LEU A CA 1
ATOM 698 C C . LEU A 1 85 ? 6.926 17.828 16.516 1 98.62 85 LEU A C 1
ATOM 700 O O . LEU A 1 85 ? 6.996 19.047 16.328 1 98.62 85 LEU A O 1
ATOM 704 N N . VAL A 1 86 ? 6.188 17.25 17.469 1 98.75 86 VAL A N 1
ATOM 705 C CA . VAL A 1 86 ? 5.453 18.094 18.406 1 98.75 86 VAL A CA 1
ATOM 706 C C . VAL A 1 86 ? 6.43 18.969 19.188 1 98.75 86 VAL A C 1
ATOM 708 O O . VAL A 1 86 ? 6.227 20.172 19.328 1 98.75 86 VAL A O 1
ATOM 711 N N . GLU A 1 87 ? 7.512 18.391 19.672 1 98.44 87 GLU A N 1
ATOM 712 C CA . GLU A 1 87 ? 8.539 19.125 20.406 1 98.44 87 GLU A CA 1
ATOM 713 C C . GLU A 1 87 ? 9.188 20.188 19.516 1 98.44 87 GLU A C 1
ATOM 715 O O . GLU A 1 87 ? 9.406 21.312 19.969 1 98.44 87 GLU A O 1
ATOM 720 N N . THR A 1 88 ? 9.469 19.797 18.312 1 98.75 88 THR A N 1
ATOM 721 C CA . THR A 1 88 ? 10.055 20.734 17.359 1 98.75 88 THR A CA 1
ATOM 722 C C . THR A 1 88 ? 9.125 21.922 17.141 1 98.75 88 THR A C 1
ATOM 724 O O . THR A 1 88 ? 9.578 23.078 17.109 1 98.75 88 THR A O 1
ATOM 727 N N . MET A 1 89 ? 7.824 21.625 16.984 1 98.81 89 MET A N 1
ATOM 728 C CA . MET A 1 89 ? 6.852 22.703 16.812 1 98.81 89 MET A CA 1
ATOM 729 C C . MET A 1 89 ? 6.875 23.641 18.016 1 98.81 89 MET A C 1
ATOM 731 O O . MET A 1 89 ? 6.895 24.875 17.844 1 98.81 89 MET A O 1
ATOM 735 N N . ARG A 1 90 ? 6.922 23.094 19.203 1 98.69 90 ARG A N 1
ATOM 736 C CA . ARG A 1 90 ? 6.957 23.906 20.422 1 98.69 90 ARG A CA 1
ATOM 737 C C . ARG A 1 90 ? 8.219 24.75 20.469 1 98.69 90 ARG A C 1
ATOM 739 O O . ARG A 1 90 ? 8.156 25.953 20.766 1 98.69 90 ARG A O 1
ATOM 746 N N . ASP A 1 91 ? 9.297 24.156 20.172 1 98.44 91 ASP A N 1
ATOM 747 C CA . ASP A 1 91 ? 10.562 24.875 20.156 1 98.44 91 ASP A CA 1
ATOM 748 C C . ASP A 1 91 ? 10.531 26.031 19.156 1 98.44 91 ASP A C 1
ATOM 750 O O . ASP A 1 91 ? 11.172 27.062 19.375 1 98.44 91 ASP A O 1
ATOM 754 N N . ARG A 1 92 ? 9.805 25.859 18.141 1 98.25 92 ARG A N 1
ATOM 755 C CA . ARG A 1 92 ? 9.742 26.859 17.078 1 98.25 92 ARG A CA 1
ATOM 756 C C . ARG A 1 92 ? 8.75 27.969 17.422 1 98.25 92 ARG A C 1
ATOM 758 O O . ARG A 1 92 ? 8.656 28.969 16.703 1 98.25 92 ARG A O 1
ATOM 765 N N . GLY A 1 93 ? 7.926 27.703 18.484 1 98.5 93 GLY A N 1
ATOM 766 C CA . GLY A 1 93 ? 7.062 28.781 18.938 1 98.5 93 GLY A CA 1
ATOM 767 C C . GLY A 1 93 ? 5.594 28.531 18.672 1 98.5 93 GLY A C 1
ATOM 768 O O . GLY A 1 93 ? 4.758 29.422 18.875 1 98.5 93 GLY A O 1
ATOM 769 N N . VAL A 1 94 ? 5.246 27.297 18.203 1 98.81 94 VAL A N 1
ATOM 770 C CA . VAL A 1 94 ? 3.828 26.969 18.078 1 98.81 94 VAL A CA 1
ATOM 771 C C . VAL A 1 94 ? 3.178 26.922 19.453 1 98.81 94 VAL A C 1
ATOM 773 O O . VAL A 1 94 ? 3.625 26.188 20.328 1 98.81 94 VAL A O 1
ATOM 776 N N . GLU A 1 95 ? 2.176 27.672 19.641 1 98.75 95 GLU A N 1
ATOM 777 C CA . GLU A 1 95 ? 1.594 27.922 20.969 1 98.75 95 GLU A CA 1
ATOM 778 C C . GLU A 1 95 ? 0.858 26.688 21.469 1 98.75 95 GLU A C 1
ATOM 780 O O . GLU A 1 95 ? 0.939 26.344 22.656 1 98.75 95 GLU A O 1
ATOM 785 N N . ASP A 1 96 ? 0.103 26 20.594 1 98.88 96 ASP A N 1
ATOM 786 C CA . ASP A 1 96 ? -0.676 24.812 20.953 1 98.88 96 ASP A CA 1
ATOM 787 C C . ASP A 1 96 ? -0.368 23.641 20.031 1 98.88 96 ASP A C 1
ATOM 789 O O . ASP A 1 96 ? -1.141 23.344 19.125 1 98.88 96 ASP A O 1
ATOM 793 N N . ALA A 1 97 ? 0.705 22.969 20.25 1 98.88 97 ALA A N 1
ATOM 794 C CA . ALA A 1 97 ? 1.143 21.766 19.547 1 98.88 97 ALA A CA 1
ATOM 795 C C . ALA A 1 97 ? 0.874 20.516 20.375 1 98.88 97 ALA A C 1
ATOM 797 O O . ALA A 1 97 ? 1.291 20.438 21.547 1 98.88 97 ALA A O 1
ATOM 798 N N . ARG A 1 98 ? 0.168 19.562 19.781 1 98.38 98 ARG A N 1
ATOM 799 C CA . ARG A 1 98 ? -0.228 18.359 20.516 1 98.38 98 ARG A CA 1
ATOM 800 C C . ARG A 1 98 ? 0.042 17.109 19.688 1 98.38 98 ARG A C 1
ATOM 802 O O . ARG A 1 98 ? -0.037 17.141 18.453 1 98.38 98 ARG A O 1
ATOM 809 N N . ARG A 1 99 ? 0.379 16.078 20.484 1 98.5 99 ARG A N 1
ATOM 810 C CA . ARG A 1 99 ? 0.373 14.773 19.812 1 98.5 99 ARG A CA 1
ATOM 811 C C . ARG A 1 99 ? -1.049 14.344 19.469 1 98.5 99 ARG A C 1
ATOM 813 O O . ARG A 1 99 ? -1.931 14.352 20.328 1 98.5 99 ARG A O 1
ATOM 820 N N . GLY A 1 100 ? -1.304 14.07 18.203 1 98.31 100 GLY A N 1
ATOM 821 C CA . GLY A 1 100 ? -2.631 13.656 17.781 1 98.31 100 GLY A CA 1
ATOM 822 C C . GLY A 1 100 ? -2.637 13.008 16.406 1 98.31 100 GLY A C 1
ATOM 823 O O . GLY A 1 100 ? -1.719 13.211 15.617 1 98.31 100 GLY A O 1
ATOM 824 N N . ASP A 1 101 ? -3.623 12.195 16.188 1 98.19 101 ASP A N 1
ATOM 825 C CA . ASP A 1 101 ? -3.869 11.477 14.945 1 98.19 101 ASP A CA 1
ATOM 826 C C . ASP A 1 101 ? -5.082 12.047 14.211 1 98.19 101 ASP A C 1
ATOM 828 O O . ASP A 1 101 ? -6.203 11.992 14.719 1 98.19 101 ASP A O 1
ATOM 832 N N . MET A 1 102 ? -4.828 12.562 13.008 1 98.38 102 MET A N 1
ATOM 833 C CA . MET A 1 102 ? -5.926 13.195 12.273 1 98.38 102 MET A CA 1
ATOM 834 C C . MET A 1 102 ? -6.988 12.172 11.898 1 98.38 102 MET A C 1
ATOM 836 O O . MET A 1 102 ? -8.102 12.539 11.508 1 98.38 102 MET A O 1
ATOM 840 N N . PHE A 1 103 ? -6.723 10.875 12.008 1 98.19 103 PHE A N 1
ATOM 841 C CA . PHE A 1 103 ? -7.691 9.828 11.68 1 98.19 103 PHE A CA 1
ATOM 842 C C . PHE A 1 103 ? -8.398 9.336 12.93 1 98.19 103 PHE A C 1
ATOM 844 O O . PHE A 1 103 ? -9.023 8.273 12.922 1 98.19 103 PHE A O 1
ATOM 851 N N . ALA A 1 104 ? -8.227 10.023 14.047 1 97.88 104 ALA A N 1
ATOM 852 C CA . ALA A 1 104 ? -8.93 9.766 15.305 1 97.88 104 ALA A CA 1
ATOM 853 C C . ALA A 1 104 ? -9.375 11.07 15.961 1 97.88 104 ALA A C 1
ATOM 855 O O . ALA A 1 104 ? -9.133 11.273 17.156 1 97.88 104 ALA A O 1
ATOM 856 N N . LEU A 1 105 ? -10.023 11.922 15.242 1 98.56 105 LEU A N 1
ATOM 857 C CA . LEU A 1 105 ? -10.312 13.281 15.68 1 98.56 105 LEU A CA 1
ATOM 858 C C . LEU A 1 105 ? -11.383 13.289 16.766 1 98.56 105 LEU A C 1
ATOM 860 O O . LEU A 1 105 ? -11.297 14.062 17.719 1 98.56 105 LEU A O 1
ATOM 864 N N . ARG A 1 106 ? -12.383 12.438 16.641 1 97.06 106 ARG A N 1
ATOM 865 C CA . ARG A 1 106 ? -13.523 12.438 17.562 1 97.06 106 ARG A CA 1
ATOM 866 C C . ARG A 1 106 ? -13.078 12.094 18.984 1 97.06 106 ARG A C 1
ATOM 868 O O . ARG A 1 106 ? -13.695 12.539 19.953 1 97.06 106 ARG A O 1
ATOM 875 N N . GLU A 1 107 ? -12.023 11.352 19.047 1 96.56 107 GLU A N 1
ATOM 876 C CA . GLU A 1 107 ? -11.5 10.953 20.344 1 96.56 107 GLU A CA 1
ATOM 877 C C . GLU A 1 107 ? -10.672 12.07 20.969 1 96.56 107 GLU A C 1
ATOM 879 O O . GLU A 1 107 ? -10.414 12.055 22.188 1 96.56 107 GLU A O 1
ATOM 884 N N . GLN A 1 108 ? -10.359 13.055 20.188 1 97.5 108 GLN A N 1
ATOM 885 C CA . GLN A 1 108 ? -9.352 14.023 20.609 1 97.5 108 GLN A CA 1
ATOM 886 C C . GLN A 1 108 ? -9.977 15.398 20.844 1 97.5 108 GLN A C 1
ATOM 888 O O . GLN A 1 108 ? -9.438 16.219 21.594 1 97.5 108 GLN A O 1
ATOM 893 N N . PHE A 1 109 ? -11.078 15.664 20.188 1 98.5 109 PHE A N 1
ATOM 894 C CA . PHE A 1 109 ? -11.633 17.016 20.234 1 98.5 109 PHE A CA 1
ATOM 895 C C . PHE A 1 109 ? -13.141 16.969 20.453 1 98.5 109 PHE A C 1
ATOM 897 O O . PHE A 1 109 ? -13.805 16.016 20.031 1 98.5 109 PHE A O 1
ATOM 904 N N . ASP A 1 110 ? -13.648 18.047 21.047 1 98.19 110 ASP A N 1
ATOM 905 C CA . ASP A 1 110 ? -15.086 18.203 21.25 1 98.19 110 ASP A CA 1
ATOM 906 C C . ASP A 1 110 ? -15.789 18.562 19.953 1 98.19 110 ASP A C 1
ATOM 908 O O . ASP A 1 110 ? -15.148 19.016 19 1 98.19 110 ASP A O 1
ATOM 912 N N . ARG A 1 111 ? -17.062 18.328 19.922 1 98.44 111 ARG A N 1
ATOM 913 C CA . ARG A 1 111 ? -17.906 18.703 18.781 1 98.44 111 ARG A CA 1
ATOM 914 C C . ARG A 1 111 ? -17.812 20.203 18.5 1 98.44 111 ARG A C 1
ATOM 916 O O . ARG A 1 111 ? -17.797 21.016 19.438 1 98.44 111 ARG A O 1
ATOM 923 N N . ASP A 1 112 ? -17.719 20.578 17.234 1 98.62 112 ASP A N 1
ATOM 924 C CA . ASP A 1 112 ? -17.844 21.953 16.75 1 98.62 112 ASP A CA 1
ATOM 925 C C . ASP A 1 112 ? -16.766 22.844 17.359 1 98.62 112 ASP A C 1
ATOM 927 O O . ASP A 1 112 ? -17.031 24.016 17.672 1 98.62 112 ASP A O 1
ATOM 931 N N . ARG A 1 113 ? -15.602 22.297 17.484 1 98.69 113 ARG A N 1
ATOM 932 C CA . ARG A 1 113 ? -14.516 23.016 18.156 1 98.69 113 ARG A CA 1
ATOM 933 C C . ARG A 1 113 ? -13.82 23.969 17.203 1 98.69 113 ARG A C 1
ATOM 935 O O . ARG A 1 113 ? -13.344 25.031 17.625 1 98.69 113 ARG A O 1
ATOM 942 N N . PHE A 1 114 ? -13.781 23.672 15.945 1 98.94 114 PHE A N 1
ATOM 943 C CA . PHE A 1 114 ? -12.938 24.422 15.023 1 98.94 114 PHE A CA 1
ATOM 944 C C . PHE A 1 114 ? -13.773 25.016 13.898 1 98.94 114 PHE A C 1
ATOM 946 O O . PHE A 1 114 ? -14.695 24.375 13.398 1 98.94 114 PHE A O 1
ATOM 953 N N . ARG A 1 115 ? -13.367 26.219 13.477 1 98.81 115 ARG A N 1
ATOM 954 C CA . ARG A 1 115 ? -14.016 26.906 12.359 1 98.81 115 ARG A CA 1
ATOM 955 C C . ARG A 1 115 ? -13.383 26.5 11.031 1 98.81 115 ARG A C 1
ATOM 957 O O . ARG A 1 115 ? -14.047 26.484 10 1 98.81 115 ARG A O 1
ATOM 964 N N . SER A 1 116 ? -12.109 26.203 11.055 1 98.88 116 SER A N 1
ATOM 965 C CA . SER A 1 116 ? -11.414 25.75 9.852 1 98.88 116 SER A CA 1
ATOM 966 C C . SER A 1 116 ? -10.43 24.625 10.164 1 98.88 116 SER A C 1
ATOM 968 O O . SER A 1 116 ? -9.906 24.547 11.273 1 98.88 116 SER A O 1
ATOM 970 N N . ALA A 1 117 ? -10.258 23.781 9.234 1 98.88 117 ALA A N 1
ATOM 971 C CA . ALA A 1 117 ? -9.281 22.703 9.312 1 98.88 117 ALA A CA 1
ATOM 972 C C . ALA A 1 117 ? -8.32 22.734 8.125 1 98.88 117 ALA A C 1
ATOM 974 O O . ALA A 1 117 ? -8.711 23.109 7.012 1 98.88 117 ALA A O 1
ATOM 975 N N . HIS A 1 118 ? -7.113 22.406 8.398 1 98.5 118 HIS A N 1
ATOM 976 C CA . HIS A 1 118 ? -6.02 22.469 7.434 1 98.5 118 HIS A CA 1
ATOM 977 C C . HIS A 1 118 ? -5.191 21.188 7.438 1 98.5 118 HIS A C 1
ATOM 979 O O . HIS A 1 118 ? -4.734 20.75 8.492 1 98.5 118 HIS A O 1
ATOM 985 N N . ALA A 1 119 ? -5.059 20.531 6.316 1 98.25 119 ALA A N 1
ATOM 986 C CA . ALA A 1 119 ? -4.16 19.391 6.117 1 98.25 119 ALA A CA 1
ATOM 987 C C . ALA A 1 119 ? -3.5 19.453 4.742 1 98.25 119 ALA A C 1
ATOM 989 O O . ALA A 1 119 ? -4.02 18.891 3.773 1 98.25 119 ALA A O 1
ATOM 990 N N . ILE A 1 120 ? -2.316 20.047 4.691 1 96.44 120 ILE A N 1
ATOM 991 C CA . ILE A 1 120 ? -1.572 20.234 3.449 1 96.44 120 ILE A CA 1
ATOM 992 C C . ILE A 1 120 ? -0.234 19.5 3.539 1 96.44 120 ILE A C 1
ATOM 994 O O . ILE A 1 120 ? 0.581 19.797 4.418 1 96.44 120 ILE A O 1
ATOM 998 N N . GLY A 1 121 ? 0.028 18.594 2.654 1 96.19 121 GLY A N 1
ATOM 999 C CA . GLY A 1 121 ? 1.194 17.734 2.611 1 96.19 121 GLY A CA 1
ATOM 1000 C C . GLY A 1 121 ? 0.871 16.312 2.164 1 96.19 121 GLY A C 1
ATOM 1001 O O . GLY A 1 121 ? 1.673 15.406 2.357 1 96.19 121 GLY A O 1
ATOM 1002 N N . THR A 1 122 ? -0.329 16.109 1.708 1 97.69 122 THR A N 1
ATOM 1003 C CA . THR A 1 122 ? -0.846 14.883 1.121 1 97.69 122 THR A CA 1
ATOM 1004 C C . THR A 1 122 ? -1.074 13.828 2.197 1 97.69 122 THR A C 1
ATOM 1006 O O . THR A 1 122 ? -1.286 12.656 1.886 1 97.69 122 THR A O 1
ATOM 1009 N N . GLN A 1 123 ? -1.095 14.234 3.451 1 97.69 123 GLN A N 1
ATOM 1010 C CA . GLN A 1 123 ? -1.188 13.273 4.543 1 97.69 123 GLN A CA 1
ATOM 1011 C C . GLN A 1 123 ? -2.568 12.617 4.59 1 97.69 123 GLN A C 1
ATOM 1013 O O . GLN A 1 123 ? -2.756 11.594 5.242 1 97.69 123 GLN A O 1
ATOM 1018 N N . ILE A 1 124 ? -3.627 13.281 3.893 1 98.69 124 ILE A N 1
ATOM 1019 C CA . ILE A 1 124 ? -4.945 12.648 3.846 1 98.69 124 ILE A CA 1
ATOM 1020 C C . ILE A 1 124 ? -4.848 11.305 3.131 1 98.69 124 ILE A C 1
ATOM 1022 O O . ILE A 1 124 ? -5.656 10.406 3.377 1 98.69 124 ILE A O 1
ATOM 1026 N N . GLY A 1 125 ? -3.859 11.18 2.26 1 98.62 125 GLY A N 1
ATOM 1027 C CA . GLY A 1 125 ? -3.652 9.922 1.558 1 98.62 125 GLY A CA 1
ATOM 1028 C C . GLY A 1 125 ? -3.309 8.766 2.484 1 98.62 125 GLY A C 1
ATOM 1029 O O . GLY A 1 125 ? -3.439 7.602 2.107 1 98.62 125 GLY A O 1
ATOM 1030 N N . LEU A 1 126 ? -2.857 9.047 3.693 1 98.31 126 LEU A N 1
ATOM 1031 C CA . LEU A 1 126 ? -2.475 8.023 4.66 1 98.31 126 LEU A CA 1
ATOM 1032 C C . LEU A 1 126 ? -3.707 7.344 5.246 1 98.31 126 LEU A C 1
ATOM 1034 O O . LEU A 1 126 ? -3.586 6.395 6.023 1 98.31 126 LEU A O 1
ATOM 1038 N N . ALA A 1 127 ? -4.938 7.82 4.797 1 97.75 127 ALA A N 1
ATOM 1039 C CA . ALA A 1 127 ? -6.164 7.109 5.137 1 97.75 127 ALA A CA 1
ATOM 1040 C C . ALA A 1 127 ? -6.16 5.699 4.555 1 97.75 127 ALA A C 1
ATOM 1042 O O . ALA A 1 127 ? -6.922 4.836 4.996 1 97.75 127 ALA A O 1
ATOM 1043 N N . GLY A 1 128 ? -5.418 5.484 3.479 1 96.12 128 GLY A N 1
ATOM 1044 C CA . GLY A 1 128 ? -5.145 4.16 2.943 1 96.12 128 GLY A CA 1
ATOM 1045 C C . GLY A 1 128 ? -6.23 3.662 2.004 1 96.12 128 GLY A C 1
ATOM 1046 O O . GLY A 1 128 ? -6.004 2.736 1.222 1 96.12 128 GLY A O 1
ATOM 1047 N N . SER A 1 129 ? -7.457 4.18 2.064 1 97.81 129 SER A N 1
ATOM 1048 C CA . SER A 1 129 ? -8.586 3.799 1.22 1 97.81 129 SER A CA 1
ATOM 1049 C C . SER A 1 129 ? -9.641 4.895 1.188 1 97.81 129 SER A C 1
ATOM 1051 O O . SER A 1 129 ? -9.633 5.805 2.02 1 97.81 129 SER A O 1
ATOM 1053 N N . MET A 1 130 ? -10.555 4.816 0.198 1 98.38 130 MET A N 1
ATOM 1054 C CA . MET A 1 130 ? -11.609 5.82 0.118 1 98.38 130 MET A CA 1
ATOM 1055 C C . MET A 1 130 ? -12.57 5.695 1.298 1 98.38 130 MET A C 1
ATOM 1057 O O . MET A 1 130 ? -13.125 6.695 1.758 1 98.38 130 MET A O 1
ATOM 1061 N N . ALA A 1 131 ? -12.703 4.477 1.816 1 98.31 131 ALA A N 1
ATOM 1062 C CA . ALA A 1 131 ? -13.484 4.312 3.041 1 98.31 131 ALA A CA 1
ATOM 1063 C C . ALA A 1 131 ? -12.82 5.023 4.215 1 98.31 131 ALA A C 1
ATOM 1065 O O . ALA A 1 131 ? -13.492 5.617 5.055 1 98.31 131 ALA A O 1
ATOM 1066 N N . GLY A 1 132 ? -11.5 4.969 4.273 1 98.38 132 GLY A N 1
ATOM 1067 C CA . GLY A 1 132 ? -10.758 5.707 5.285 1 98.38 132 GLY A CA 1
ATOM 1068 C C . GLY A 1 132 ? -10.906 7.211 5.148 1 98.38 132 GLY A C 1
ATOM 1069 O O . GLY A 1 132 ? -11.031 7.922 6.152 1 98.38 132 GLY A O 1
ATOM 1070 N N . VAL A 1 133 ? -10.953 7.668 3.914 1 98.81 133 VAL A N 1
ATOM 1071 C CA . VAL A 1 133 ? -11.148 9.086 3.648 1 98.81 133 VAL A CA 1
ATOM 1072 C C . VAL A 1 133 ? -12.531 9.516 4.133 1 98.81 133 VAL A C 1
ATOM 1074 O O . VAL A 1 133 ? -12.68 10.562 4.766 1 98.81 133 VAL A O 1
ATOM 1077 N N . ARG A 1 134 ? -13.531 8.719 3.873 1 98.5 134 ARG A N 1
ATOM 1078 C CA . ARG A 1 134 ? -14.891 9.031 4.309 1 98.5 134 ARG A CA 1
ATOM 1079 C C . ARG A 1 134 ? -14.977 9.094 5.832 1 98.5 134 ARG A C 1
ATOM 1081 O O . ARG A 1 134 ? -15.609 9.992 6.387 1 98.5 134 ARG A O 1
ATOM 1088 N N . GLU A 1 135 ? -14.32 8.102 6.516 1 98.12 135 GLU A N 1
ATOM 1089 C CA . GLU A 1 135 ? -14.312 8.125 7.977 1 98.12 135 GLU A CA 1
ATOM 1090 C C . GLU A 1 135 ? -13.656 9.398 8.508 1 98.12 135 GLU A C 1
ATOM 1092 O O . GLU A 1 135 ? -14.148 9.992 9.469 1 98.12 135 GLU A O 1
ATOM 1097 N N . PHE A 1 136 ? -12.586 9.773 7.852 1 98.75 136 PHE A N 1
ATOM 1098 C CA . PHE A 1 136 ? -11.906 11.008 8.211 1 98.75 136 PHE A CA 1
ATOM 1099 C C . PHE A 1 136 ? -12.836 12.203 8.07 1 98.75 136 PHE A C 1
ATOM 1101 O O . PHE A 1 136 ? -12.93 13.047 8.961 1 98.75 136 PHE A O 1
ATOM 1108 N N . LEU A 1 137 ? -13.57 12.297 6.93 1 98.88 137 LEU A N 1
ATOM 1109 C CA . LEU A 1 137 ? -14.461 13.414 6.66 1 98.88 137 LEU A CA 1
ATOM 1110 C C . LEU A 1 137 ? -15.594 13.469 7.68 1 98.88 137 LEU A C 1
ATOM 1112 O O . LEU A 1 137 ? -16.016 14.555 8.078 1 98.88 137 LEU A O 1
ATOM 1116 N N . VAL A 1 138 ? -16.031 12.32 8.125 1 98.56 138 VAL A N 1
ATOM 1117 C CA . VAL A 1 138 ? -17.094 12.25 9.133 1 98.56 138 VAL A CA 1
ATOM 1118 C C . VAL A 1 138 ? -16.562 12.766 10.469 1 98.56 138 VAL A C 1
ATOM 1120 O O . VAL A 1 138 ? -17.219 13.578 11.133 1 98.56 138 VAL A O 1
ATOM 1123 N N . ASP A 1 139 ? -15.359 12.281 10.844 1 98.62 139 ASP A N 1
ATOM 1124 C CA . ASP A 1 139 ? -14.75 12.758 12.086 1 98.62 139 ASP A CA 1
ATOM 1125 C C . ASP A 1 139 ? -14.5 14.266 12.023 1 98.62 139 ASP A C 1
ATOM 1127 O O . ASP A 1 139 ? -14.734 14.969 13.008 1 98.62 139 ASP A O 1
ATOM 1131 N N . LEU A 1 140 ? -13.977 14.719 10.875 1 98.88 140 LEU A N 1
ATOM 1132 C CA . LEU A 1 140 ? -13.695 16.141 10.688 1 98.88 140 LEU A CA 1
ATOM 1133 C C . LEU A 1 140 ? -14.961 16.969 10.859 1 98.88 140 LEU A C 1
ATOM 1135 O O . LEU A 1 140 ? -14.922 18.031 11.477 1 98.88 140 LEU A O 1
ATOM 1139 N N . ALA A 1 141 ? -16.047 16.484 10.297 1 98.81 141 ALA A N 1
ATOM 1140 C CA . ALA A 1 141 ? -17.328 17.172 10.438 1 98.81 141 ALA A CA 1
ATOM 1141 C C . ALA A 1 141 ? -17.719 17.297 11.898 1 98.81 141 ALA A C 1
ATOM 1143 O O . ALA A 1 141 ? -18.266 18.328 12.312 1 98.81 141 ALA A O 1
ATOM 1144 N N . HIS A 1 142 ? -17.453 16.281 12.672 1 98.69 142 HIS A N 1
ATOM 1145 C CA . HIS A 1 142 ? -17.828 16.281 14.086 1 98.69 142 HIS A CA 1
ATOM 1146 C C . HIS A 1 142 ? -17.078 17.375 14.852 1 98.69 142 HIS A C 1
ATOM 1148 O O . HIS A 1 142 ? -17.672 18.094 15.656 1 98.69 142 HIS A O 1
ATOM 1154 N N . VAL A 1 143 ? -15.844 17.609 14.547 1 98.88 143 VAL A N 1
ATOM 1155 C CA . VAL A 1 143 ? -15.016 18.453 15.398 1 98.88 143 VAL A CA 1
ATOM 1156 C C . VAL A 1 143 ? -15.023 19.891 14.867 1 98.88 143 VAL A C 1
ATOM 1158 O O . VAL A 1 143 ? -14.344 20.766 15.414 1 98.88 143 VAL A O 1
ATOM 1161 N N . THR A 1 144 ? -15.766 20.125 13.781 1 98.88 144 THR A N 1
ATOM 1162 C CA . THR A 1 144 ? -15.812 21.469 13.203 1 98.88 144 THR A CA 1
ATOM 1163 C C . THR A 1 144 ? -17.219 22.047 13.289 1 98.88 144 THR A C 1
ATOM 1165 O O . THR A 1 144 ? -18.203 21.297 13.398 1 98.88 144 THR A O 1
ATOM 1168 N N . THR A 1 145 ? -17.344 23.359 13.234 1 98.75 145 THR A N 1
ATOM 1169 C CA . THR A 1 145 ? -18.609 24.062 13.336 1 98.75 145 THR A CA 1
ATOM 1170 C C . THR A 1 145 ? -19.469 23.828 12.094 1 98.75 145 THR A C 1
ATOM 1172 O O . THR A 1 145 ? -18.969 23.391 11.062 1 98.75 145 THR A O 1
ATOM 1175 N N . PRO A 1 146 ? -20.75 24.078 12.148 1 98.12 146 PRO A N 1
ATOM 1176 C CA . PRO A 1 146 ? -21.656 23.859 11.016 1 98.12 146 PRO A CA 1
ATOM 1177 C C . PRO A 1 146 ? -21.266 24.672 9.781 1 98.12 146 PRO A C 1
ATOM 1179 O O . PRO A 1 146 ? -21.594 24.281 8.656 1 98.12 146 PRO A O 1
ATOM 1182 N N . ASP A 1 147 ? -20.547 25.781 9.945 1 97.94 147 ASP A N 1
ATOM 1183 C CA . ASP A 1 147 ? -20.141 26.625 8.836 1 97.94 147 ASP A CA 1
ATOM 1184 C C . ASP A 1 147 ? -18.656 26.484 8.555 1 97.94 147 ASP A C 1
ATOM 1186 O O . ASP A 1 147 ? -18.016 27.406 8.023 1 97.94 147 ASP A O 1
ATOM 1190 N N . ALA A 1 148 ? -18.094 25.375 8.914 1 98.75 148 ALA A N 1
ATOM 1191 C CA . ALA A 1 148 ? -16.641 25.188 8.875 1 98.75 148 ALA A CA 1
ATOM 1192 C C . ALA A 1 148 ? -16.141 25.047 7.438 1 98.75 148 ALA A C 1
ATOM 1194 O O . ALA A 1 148 ? -16.922 24.688 6.543 1 98.75 148 ALA A O 1
ATOM 1195 N N . THR A 1 149 ? -14.898 25.359 7.227 1 98.88 149 THR A N 1
ATOM 1196 C CA . THR A 1 149 ? -14.156 25.094 5.996 1 98.88 149 THR A CA 1
ATOM 1197 C C . THR A 1 149 ? -12.977 24.172 6.262 1 98.88 149 THR A C 1
ATOM 1199 O O . THR A 1 149 ? -12.508 24.062 7.395 1 98.88 149 THR A O 1
ATOM 1202 N N . ALA A 1 150 ? -12.586 23.469 5.25 1 98.88 150 ALA A N 1
ATOM 1203 C CA . ALA A 1 150 ? -11.383 22.625 5.309 1 98.88 150 ALA A CA 1
ATOM 1204 C C . ALA A 1 150 ? -10.578 22.734 4.016 1 98.88 150 ALA A C 1
ATOM 1206 O O . ALA A 1 150 ? -11.156 22.812 2.928 1 98.88 150 ALA A O 1
ATOM 1207 N N . VAL A 1 151 ? -9.305 22.719 4.133 1 98.81 151 VAL A N 1
ATOM 1208 C CA . VAL A 1 151 ? -8.414 22.688 2.973 1 98.81 151 VAL A CA 1
ATOM 1209 C C . VAL A 1 151 ? -7.547 21.438 3.027 1 98.81 151 VAL A C 1
ATOM 1211 O O . VAL A 1 151 ? -6.863 21.188 4.023 1 98.81 151 VAL A O 1
ATOM 1214 N N . LEU A 1 152 ? -7.633 20.641 2.008 1 98.81 152 LEU A N 1
ATOM 1215 C CA . LEU A 1 152 ? -6.922 19.359 1.878 1 98.81 152 LEU A CA 1
ATOM 1216 C C . LEU A 1 152 ? -6.121 19.312 0.581 1 98.81 152 LEU A C 1
ATOM 1218 O O . LEU A 1 152 ? -6.367 20.109 -0.332 1 98.81 152 LEU A O 1
ATOM 1222 N N . ASP A 1 153 ? -5.148 18.438 0.514 1 98.56 153 ASP A N 1
ATOM 1223 C CA . ASP A 1 153 ? -4.457 18.234 -0.755 1 98.56 153 ASP A CA 1
ATOM 1224 C C . ASP A 1 153 ? -4.043 16.766 -0.923 1 98.56 153 ASP A C 1
ATOM 1226 O O . ASP A 1 153 ? -4.078 15.992 0.035 1 98.56 153 ASP A O 1
ATOM 1230 N N . ASN A 1 154 ? -3.779 16.391 -2.107 1 98.81 154 ASN A N 1
ATOM 1231 C CA . ASN A 1 154 ? -3.328 15.047 -2.486 1 98.81 154 ASN A CA 1
ATOM 1232 C C . ASN A 1 154 ? -2.689 15.047 -3.871 1 98.81 154 ASN A C 1
ATOM 1234 O O . ASN A 1 154 ? -2.711 16.062 -4.574 1 98.81 154 ASN A O 1
ATOM 1238 N N . TYR A 1 155 ? -1.986 13.984 -4.195 1 98.75 155 TYR A N 1
ATOM 1239 C CA . TYR A 1 155 ? -1.593 13.766 -5.582 1 98.75 155 TYR A CA 1
ATOM 1240 C C . TYR A 1 155 ? -2.812 13.508 -6.461 1 98.75 155 TYR A C 1
ATOM 1242 O O . TYR A 1 155 ? -3.805 12.938 -6.004 1 98.75 155 TYR A O 1
ATOM 1250 N N . ALA A 1 156 ? -2.705 13.961 -7.719 1 98.75 156 ALA A N 1
ATOM 1251 C CA . ALA A 1 156 ? -3.818 13.906 -8.664 1 98.75 156 ALA A CA 1
ATOM 1252 C C . ALA A 1 156 ? -3.607 12.812 -9.703 1 98.75 156 ALA A C 1
ATOM 1254 O O . ALA A 1 156 ? -3.057 13.062 -10.773 1 98.75 156 ALA A O 1
ATOM 1255 N N . PRO A 1 157 ? -4.164 11.586 -9.445 1 98.38 157 PRO A N 1
ATOM 1256 C CA . PRO A 1 157 ? -3.934 10.508 -10.406 1 98.38 157 PRO A CA 1
ATOM 1257 C C . PRO A 1 157 ? -4.539 10.797 -11.781 1 98.38 157 PRO A C 1
ATOM 1259 O O . PRO A 1 157 ? -4.195 10.133 -12.766 1 98.38 157 PRO A O 1
ATOM 1262 N N . GLU A 1 158 ? -5.473 11.742 -11.859 1 97.69 158 GLU A N 1
ATOM 1263 C CA . GLU A 1 158 ? -6.094 12.117 -13.125 1 97.69 158 GLU A CA 1
ATOM 1264 C C . GLU A 1 158 ? -5.152 12.961 -13.977 1 97.69 158 GLU A C 1
ATOM 1266 O O . GLU A 1 158 ? -5.422 13.211 -15.156 1 97.69 158 GLU A O 1
ATOM 1271 N N . LEU A 1 159 ? -4.039 13.438 -13.398 1 98.06 159 LEU A N 1
ATOM 1272 C CA . LEU A 1 159 ? -3.025 14.172 -14.141 1 98.06 159 LEU A CA 1
ATOM 1273 C C . LEU A 1 159 ? -1.91 13.242 -14.609 1 98.06 159 LEU A C 1
ATOM 1275 O O . LEU A 1 159 ? -1.396 12.445 -13.828 1 98.06 159 LEU A O 1
ATOM 1279 N N . GLU A 1 160 ? -1.437 13.344 -15.797 1 96.81 160 GLU A N 1
ATOM 1280 C CA . GLU A 1 160 ? -0.445 12.469 -16.406 1 96.81 160 GLU A CA 1
ATOM 1281 C C . GLU A 1 160 ? 0.88 12.516 -15.656 1 96.81 160 GLU A C 1
ATOM 1283 O O . GLU A 1 160 ? 1.537 11.484 -15.477 1 96.81 160 GLU A O 1
ATOM 1288 N N . ALA A 1 161 ? 1.244 13.633 -15.125 1 98.12 161 ALA A N 1
ATOM 1289 C CA . ALA A 1 161 ? 2.539 13.844 -14.484 1 98.12 161 ALA A CA 1
ATOM 1290 C C . ALA A 1 161 ? 2.629 13.07 -13.172 1 98.12 161 ALA A C 1
ATOM 1292 O O . ALA A 1 161 ? 3.725 12.844 -12.656 1 98.12 161 ALA A O 1
ATOM 1293 N N . THR A 1 162 ? 1.437 12.711 -12.656 1 98.5 162 THR A N 1
ATOM 1294 C CA . THR A 1 162 ? 1.402 12.07 -11.352 1 98.5 162 THR A CA 1
ATOM 1295 C C . THR A 1 162 ? 2.09 10.703 -11.391 1 98.5 162 THR A C 1
ATOM 1297 O O . THR A 1 162 ? 2.672 10.266 -10.398 1 98.5 162 THR A O 1
ATOM 1300 N N . SER A 1 163 ? 2.1 10.016 -12.531 1 97.88 163 SER A N 1
ATOM 1301 C CA . SER A 1 163 ? 2.701 8.695 -12.648 1 97.88 163 SER A CA 1
ATOM 1302 C C . SER A 1 163 ? 4.211 8.75 -12.461 1 97.88 163 SER A C 1
ATOM 1304 O O . SER A 1 163 ? 4.859 7.723 -12.25 1 97.88 163 SER A O 1
ATOM 1306 N N . ASP A 1 164 ? 4.789 9.969 -12.523 1 97.88 164 ASP A N 1
ATOM 1307 C CA . ASP A 1 164 ? 6.227 10.148 -12.344 1 97.88 164 ASP A CA 1
ATOM 1308 C C . ASP A 1 164 ? 6.562 10.398 -10.875 1 97.88 164 ASP A C 1
ATOM 1310 O O . ASP A 1 164 ? 7.738 10.508 -10.516 1 97.88 164 ASP A O 1
ATOM 1314 N N . ALA A 1 165 ? 5.559 10.492 -10.055 1 98.06 165 ALA A N 1
ATOM 1315 C CA . ALA A 1 165 ? 5.797 10.734 -8.633 1 98.06 165 ALA A CA 1
ATOM 1316 C C . ALA A 1 165 ? 6.605 9.594 -8.008 1 98.06 165 ALA A C 1
ATOM 1318 O O . ALA A 1 165 ? 6.477 8.438 -8.422 1 98.06 165 ALA A O 1
ATOM 1319 N N . PHE A 1 166 ? 7.438 9.914 -7.055 1 98.19 166 PHE A N 1
ATOM 1320 C CA . PHE A 1 166 ? 8.273 8.945 -6.355 1 98.19 166 PHE A CA 1
ATOM 1321 C C . PHE A 1 166 ? 7.422 7.824 -5.762 1 98.19 166 PHE A C 1
ATOM 1323 O O . PHE A 1 166 ? 6.426 8.086 -5.082 1 98.19 166 PHE A O 1
ATOM 1330 N N . ALA A 1 167 ? 7.781 6.57 -6.051 1 98.25 167 ALA A N 1
ATOM 1331 C CA . ALA A 1 167 ? 7.211 5.371 -5.441 1 98.25 167 ALA A CA 1
ATOM 1332 C C . ALA A 1 167 ? 5.742 5.211 -5.824 1 98.25 167 ALA A C 1
ATOM 1334 O O . ALA A 1 167 ? 4.926 4.766 -5.008 1 98.25 167 ALA A O 1
ATOM 1335 N N . TYR A 1 168 ? 5.41 5.645 -7.02 1 98.44 168 TYR A N 1
ATOM 1336 C CA . TYR A 1 168 ? 4.062 5.582 -7.57 1 98.44 168 TYR A CA 1
ATOM 1337 C C . TYR A 1 168 ? 3.672 4.148 -7.902 1 98.44 168 TYR A C 1
ATOM 1339 O O . TYR A 1 168 ? 4.492 3.377 -8.406 1 98.44 168 TYR A O 1
ATOM 1347 N N . ARG A 1 169 ? 2.412 3.719 -7.578 1 98.31 169 ARG A N 1
ATOM 1348 C CA . ARG A 1 169 ? 1.778 2.48 -8.023 1 98.31 169 ARG A CA 1
ATOM 1349 C C . ARG A 1 169 ? 0.463 2.766 -8.742 1 98.31 169 ARG A C 1
ATOM 1351 O O . ARG A 1 169 ? -0.406 3.455 -8.203 1 98.31 169 ARG A O 1
ATOM 1358 N N . GLU A 1 170 ? 0.35 2.197 -9.883 1 97.25 170 GLU A N 1
ATOM 1359 C CA . GLU A 1 170 ? -0.896 2.352 -10.625 1 97.25 170 GLU A CA 1
ATOM 1360 C C . GLU A 1 170 ? -2.016 1.518 -10.008 1 97.25 170 GLU A C 1
ATOM 1362 O O . GLU A 1 170 ? -1.762 0.462 -9.422 1 97.25 170 GLU A O 1
ATOM 1367 N N . ASP A 1 171 ? -3.234 1.962 -10.062 1 97.69 171 ASP A N 1
ATOM 1368 C CA . ASP A 1 171 ? -4.477 1.249 -9.773 1 97.69 171 ASP A CA 1
ATOM 1369 C C . ASP A 1 171 ? -5.41 1.269 -10.977 1 97.69 171 ASP A C 1
ATOM 1371 O O . ASP A 1 171 ? -5.727 2.336 -11.508 1 97.69 171 ASP A O 1
ATOM 1375 N N . PRO A 1 172 ? -5.902 0.084 -11.391 1 96.19 172 PRO A N 1
ATOM 1376 C CA . PRO A 1 172 ? -6.801 0.081 -12.555 1 96.19 172 PRO A CA 1
ATOM 1377 C C . PRO A 1 172 ? -8.094 0.854 -12.305 1 96.19 172 PRO A C 1
ATOM 1379 O O . PRO A 1 172 ? -8.812 1.185 -13.25 1 96.19 172 PRO A O 1
ATOM 1382 N N . THR A 1 173 ? -8.477 1.043 -11.062 1 96.75 173 THR A N 1
ATOM 1383 C CA . THR A 1 173 ? -9.664 1.836 -10.773 1 96.75 173 THR A CA 1
ATOM 1384 C C . THR A 1 173 ? -9.461 3.289 -11.188 1 96.75 173 THR A C 1
ATOM 1386 O O . THR A 1 173 ? -8.531 3.951 -10.719 1 96.75 173 THR A O 1
ATOM 1389 N N . PRO A 1 174 ? -10.336 3.844 -12.023 1 96.75 174 PRO A N 1
ATOM 1390 C CA . PRO A 1 174 ? -10.172 5.23 -12.469 1 96.75 174 PRO A CA 1
ATOM 1391 C C . PRO A 1 174 ? -10.117 6.219 -11.305 1 96.75 174 PRO A C 1
ATOM 1393 O O . PRO A 1 174 ? -10.945 6.152 -10.391 1 96.75 174 PRO A O 1
ATOM 1396 N N . GLY A 1 175 ? -9.086 7.062 -11.336 1 98.44 175 GLY A N 1
ATOM 1397 C CA . GLY A 1 175 ? -8.977 8.141 -10.367 1 98.44 175 GLY A CA 1
ATOM 1398 C C . GLY A 1 175 ? -8.273 7.727 -9.086 1 98.44 175 GLY A C 1
ATOM 1399 O O . GLY A 1 175 ? -8.258 8.477 -8.109 1 98.44 175 GLY A O 1
ATOM 1400 N N . LEU A 1 176 ? -7.77 6.516 -9.062 1 98.69 176 LEU A N 1
ATOM 1401 C CA . LEU A 1 176 ? -7.094 6.035 -7.859 1 98.69 176 LEU A CA 1
ATOM 1402 C C . LEU A 1 176 ? -5.68 5.57 -8.18 1 98.69 176 LEU A C 1
ATOM 1404 O O . LEU A 1 176 ? -5.41 5.109 -9.289 1 98.69 176 LEU A O 1
ATOM 1408 N N . ALA A 1 177 ? -4.77 5.668 -7.301 1 98.81 177 ALA A N 1
ATOM 1409 C CA . ALA A 1 177 ? -3.402 5.152 -7.336 1 98.81 177 ALA A CA 1
ATOM 1410 C C . ALA A 1 177 ? -2.805 5.09 -5.934 1 98.81 177 ALA A C 1
ATOM 1412 O O . ALA A 1 177 ? -3.518 5.25 -4.941 1 98.81 177 ALA A O 1
ATOM 1413 N N . TYR A 1 178 ? -1.502 4.75 -5.812 1 98.75 178 TYR A N 1
ATOM 1414 C CA . TYR A 1 178 ? -0.804 4.715 -4.531 1 98.75 178 TYR A CA 1
ATOM 1415 C C . TYR A 1 178 ? 0.583 5.336 -4.648 1 98.75 178 TYR A C 1
ATOM 1417 O O . TYR A 1 178 ? 1.112 5.484 -5.754 1 98.75 178 TYR A O 1
ATOM 1425 N N . ARG A 1 179 ? 1.081 5.707 -3.619 1 98.69 179 ARG A N 1
ATOM 1426 C CA . ARG A 1 179 ? 2.516 5.797 -3.361 1 98.69 179 ARG A CA 1
ATOM 1427 C C . ARG A 1 179 ? 2.906 4.973 -2.141 1 98.69 179 ARG A C 1
ATOM 1429 O O . ARG A 1 179 ? 2.205 4.984 -1.127 1 98.69 179 ARG A O 1
ATOM 1436 N N . VAL A 1 180 ? 3.926 4.227 -2.24 1 98.69 180 VAL A N 1
ATOM 1437 C CA . VAL A 1 180 ? 4.336 3.359 -1.141 1 98.69 180 VAL A CA 1
ATOM 1438 C C . VAL A 1 180 ? 5.852 3.424 -0.966 1 98.69 180 VAL A C 1
ATOM 1440 O O . VAL A 1 180 ? 6.602 3.141 -1.902 1 98.69 180 VAL A O 1
ATOM 1443 N N . TYR A 1 181 ? 6.336 3.814 0.149 1 98.56 181 TYR A N 1
ATOM 1444 C CA . TYR A 1 181 ? 7.766 3.908 0.426 1 98.56 181 TYR A CA 1
ATOM 1445 C C . TYR A 1 181 ? 8.023 4 1.924 1 98.56 181 TYR A C 1
ATOM 1447 O O . TYR A 1 181 ? 7.09 4.016 2.725 1 98.56 181 TYR A O 1
ATOM 1455 N N . HIS A 1 182 ? 9.227 3.941 2.328 1 98.56 182 HIS A N 1
ATOM 1456 C CA . HIS A 1 182 ? 9.625 4.129 3.719 1 98.56 182 HIS A CA 1
ATOM 1457 C C . HIS A 1 182 ? 10.758 5.141 3.84 1 98.56 182 HIS A C 1
ATOM 1459 O O . HIS A 1 182 ? 11.391 5.492 2.84 1 98.56 182 HIS A O 1
ATOM 1465 N N . LEU A 1 183 ? 10.922 5.648 4.992 1 98.56 183 LEU A N 1
ATOM 1466 C CA . LEU A 1 183 ? 11.961 6.637 5.258 1 98.56 183 LEU A CA 1
ATOM 1467 C C . LEU A 1 183 ? 13.133 6.012 6.008 1 98.56 183 LEU A C 1
ATOM 1469 O O . LEU A 1 183 ? 12.938 5.121 6.84 1 98.56 183 LEU A O 1
ATOM 1473 N N . VAL A 1 184 ? 14.297 6.492 5.742 1 98 184 VAL A N 1
ATOM 1474 C CA . VAL A 1 184 ? 15.516 6.02 6.398 1 98 184 VAL A CA 1
ATOM 1475 C C . VAL A 1 184 ? 16.328 7.211 6.891 1 98 184 VAL A C 1
ATOM 1477 O O . VAL A 1 184 ? 16.609 8.141 6.129 1 98 184 VAL A O 1
ATOM 1480 N N . TYR A 1 185 ? 16.656 7.242 8.109 1 98.19 185 TYR A N 1
ATOM 1481 C CA . TYR A 1 185 ? 17.547 8.219 8.719 1 98.19 185 TYR A CA 1
ATOM 1482 C C . TYR A 1 185 ? 18.516 7.547 9.68 1 98.19 185 TYR A C 1
ATOM 1484 O O . TYR A 1 185 ? 18.109 7.047 10.734 1 98.19 185 TYR A O 1
ATOM 1492 N N . GLU A 1 186 ? 19.844 7.551 9.305 1 96.12 186 GLU A N 1
ATOM 1493 C CA . GLU A 1 186 ? 20.844 6.828 10.078 1 96.12 186 GLU A CA 1
ATOM 1494 C C . GLU A 1 186 ? 20.484 5.352 10.227 1 96.12 186 GLU A C 1
ATOM 1496 O O . GLU A 1 186 ? 20.297 4.652 9.227 1 96.12 186 GLU A O 1
ATOM 1501 N N . ASP A 1 187 ? 20.156 4.898 11.398 1 93.44 187 ASP A N 1
ATOM 1502 C CA . ASP A 1 187 ? 19.875 3.488 11.648 1 93.44 187 ASP A CA 1
ATOM 1503 C C . ASP A 1 187 ? 18.375 3.232 11.727 1 93.44 187 ASP A C 1
ATOM 1505 O O . ASP A 1 187 ? 17.938 2.09 11.898 1 93.44 187 ASP A O 1
ATOM 1509 N N . ALA A 1 188 ? 17.609 4.316 11.539 1 96 188 ALA A N 1
ATOM 1510 C CA . ALA A 1 188 ? 16.172 4.195 11.727 1 96 188 ALA A CA 1
ATOM 1511 C C . ALA A 1 188 ? 15.453 4.012 10.391 1 96 188 ALA A C 1
ATOM 1513 O O . ALA A 1 188 ? 15.766 4.703 9.414 1 96 188 ALA A O 1
ATOM 1514 N N . VAL A 1 189 ? 14.586 3.045 10.32 1 97.25 189 VAL A N 1
ATOM 1515 C CA . VAL A 1 189 ? 13.719 2.781 9.172 1 97.25 189 VAL A CA 1
ATOM 1516 C C . VAL A 1 189 ? 12.258 2.898 9.586 1 97.25 189 VAL A C 1
ATOM 1518 O O . VAL A 1 189 ? 11.844 2.332 10.602 1 97.25 189 VAL A O 1
ATOM 1521 N N . SER A 1 190 ? 11.516 3.646 8.852 1 98.06 190 SER A N 1
ATOM 1522 C CA . SER A 1 190 ? 10.109 3.826 9.195 1 98.06 190 SER A CA 1
ATOM 1523 C C . SER A 1 190 ? 9.273 2.635 8.742 1 98.06 190 SER A C 1
ATOM 1525 O O . SER A 1 190 ? 9.703 1.852 7.898 1 98.06 190 SER A O 1
ATOM 1527 N N . GLU A 1 191 ? 8.086 2.537 9.375 1 97.5 191 GLU A N 1
ATOM 1528 C CA . GLU A 1 191 ? 7.09 1.695 8.719 1 97.5 191 GLU A CA 1
ATOM 1529 C C . GLU A 1 191 ? 6.824 2.162 7.289 1 97.5 191 GLU A C 1
ATOM 1531 O O . GLU A 1 191 ? 7.09 3.316 6.949 1 97.5 191 GLU A O 1
ATOM 1536 N N . THR A 1 192 ? 6.379 1.214 6.488 1 98.25 192 THR A N 1
ATOM 1537 C CA . THR A 1 192 ? 6.008 1.582 5.125 1 98.25 192 THR A CA 1
ATOM 1538 C C . THR A 1 192 ? 4.828 2.549 5.129 1 98.25 192 THR A C 1
ATOM 1540 O O . THR A 1 192 ? 3.832 2.32 5.816 1 98.25 192 THR A O 1
ATOM 1543 N N . LEU A 1 193 ? 5.031 3.58 4.457 1 98.12 193 LEU A N 1
ATOM 1544 C CA . LEU A 1 193 ? 3.941 4.527 4.242 1 98.12 193 LEU A CA 1
ATOM 1545 C C . LEU A 1 193 ? 3.107 4.129 3.027 1 98.12 193 LEU A C 1
ATOM 1547 O O . LEU A 1 193 ? 3.654 3.857 1.955 1 98.12 193 LEU A O 1
ATOM 1551 N N . LEU A 1 194 ? 1.866 4 3.248 1 98.5 194 LEU A N 1
ATOM 1552 C CA . LEU A 1 194 ? 0.897 3.699 2.201 1 98.5 194 LEU A CA 1
ATOM 1553 C C . LEU A 1 194 ? -0.034 4.883 1.963 1 98.5 194 LEU A C 1
ATOM 1555 O O . LEU A 1 194 ? -0.946 5.133 2.756 1 98.5 194 LEU A O 1
ATOM 1559 N N . PHE A 1 195 ? 0.18 5.609 0.811 1 98.69 195 PHE A N 1
ATOM 1560 C CA . PHE A 1 195 ? -0.633 6.766 0.459 1 98.69 195 PHE A CA 1
ATOM 1561 C C . PHE A 1 195 ? -1.642 6.41 -0.627 1 98.69 195 PHE A C 1
ATOM 1563 O O . PHE A 1 195 ? -1.26 6.023 -1.733 1 98.69 195 PHE A O 1
ATOM 1570 N N . ARG A 1 196 ? -2.904 6.566 -0.289 1 98.75 196 ARG A N 1
ATOM 1571 C CA . ARG A 1 196 ? -3.93 6.52 -1.328 1 98.75 196 ARG A CA 1
ATOM 1572 C C . ARG A 1 196 ? -3.986 7.836 -2.098 1 98.75 196 ARG A C 1
ATOM 1574 O O . ARG A 1 196 ? -4.121 8.906 -1.5 1 98.75 196 ARG A O 1
ATOM 1581 N N . LEU A 1 197 ? -3.736 7.738 -3.389 1 98.88 197 LEU A N 1
ATOM 1582 C CA . LEU A 1 197 ? -3.977 8.875 -4.273 1 98.88 197 LEU A CA 1
ATOM 1583 C C . LEU A 1 197 ? -5.379 8.812 -4.871 1 98.88 197 LEU A C 1
ATOM 1585 O O . LEU A 1 197 ? -5.844 7.734 -5.262 1 98.88 197 LEU A O 1
ATOM 1589 N N . PHE A 1 198 ? -6.027 9.953 -4.914 1 98.94 198 PHE A N 1
ATOM 1590 C CA . PHE A 1 198 ? -7.375 9.93 -5.469 1 98.94 198 PHE A CA 1
ATOM 1591 C C . PHE A 1 198 ? -7.715 11.273 -6.113 1 98.94 198 PHE A C 1
ATOM 1593 O O . PHE A 1 198 ? -7.258 12.32 -5.656 1 98.94 198 PHE A O 1
ATOM 1600 N N . SER A 1 199 ? -8.469 11.242 -7.137 1 98.94 199 SER A N 1
ATOM 1601 C CA . SER A 1 199 ? -8.883 12.422 -7.895 1 98.94 199 SER A CA 1
ATOM 1602 C C . SER A 1 199 ? -9.867 13.273 -7.098 1 98.94 199 SER A C 1
ATOM 1604 O O . SER A 1 199 ? -10.43 12.812 -6.098 1 98.94 199 SER A O 1
ATOM 1606 N N . VAL A 1 200 ? -10.062 14.492 -7.531 1 98.88 200 VAL A N 1
ATOM 1607 C CA . VAL A 1 200 ? -11.055 15.367 -6.914 1 98.88 200 VAL A CA 1
ATOM 1608 C C . VAL A 1 200 ? -12.445 14.75 -7.051 1 98.88 200 VAL A C 1
ATOM 1610 O O . VAL A 1 200 ? -13.273 14.867 -6.145 1 98.88 200 VAL A O 1
ATOM 1613 N N . ASP A 1 201 ? -12.688 14.039 -8.211 1 98.81 201 ASP A N 1
ATOM 1614 C CA . ASP A 1 201 ? -13.969 13.359 -8.383 1 98.81 201 ASP A CA 1
ATOM 1615 C C . ASP A 1 201 ? -14.188 12.305 -7.301 1 98.81 201 ASP A C 1
ATOM 1617 O O . ASP A 1 201 ? -15.281 12.18 -6.758 1 98.81 201 ASP A O 1
ATOM 1621 N N . ARG A 1 202 ? -13.148 11.539 -6.984 1 98.88 202 ARG A N 1
ATOM 1622 C CA . ARG A 1 202 ? -13.234 10.539 -5.922 1 98.88 202 ARG A CA 1
ATOM 1623 C C . ARG A 1 202 ? -13.438 11.203 -4.562 1 98.88 202 ARG A C 1
ATOM 1625 O O . ARG A 1 202 ? -14.148 10.672 -3.707 1 98.88 202 ARG A O 1
ATOM 1632 N N . LEU A 1 203 ? -12.789 12.367 -4.34 1 98.94 203 LEU A N 1
ATOM 1633 C CA . LEU A 1 203 ? -13.031 13.125 -3.117 1 98.94 203 LEU A CA 1
ATOM 1634 C C . LEU A 1 203 ? -14.492 13.539 -3.01 1 98.94 203 LEU A C 1
ATOM 1636 O O . LEU A 1 203 ? -15.117 13.367 -1.961 1 98.94 203 LEU A O 1
ATOM 1640 N N . ARG A 1 204 ? -15.047 14.102 -4.086 1 98.88 204 ARG A N 1
ATOM 1641 C CA . ARG A 1 204 ? -16.453 14.5 -4.105 1 98.88 204 ARG A CA 1
ATOM 1642 C C . ARG A 1 204 ? -17.359 13.32 -3.764 1 98.88 204 ARG A C 1
ATOM 1644 O O . ARG A 1 204 ? -18.312 13.469 -2.994 1 98.88 204 ARG A O 1
ATOM 1651 N N . GLU A 1 205 ? -17.047 12.164 -4.328 1 98.75 205 GLU A N 1
ATOM 1652 C CA . GLU A 1 205 ? -17.812 10.969 -4.012 1 98.75 205 GLU A CA 1
ATOM 1653 C C . GLU A 1 205 ? -17.719 10.625 -2.527 1 98.75 205 GLU A C 1
ATOM 1655 O O . GLU A 1 205 ? -18.719 10.227 -1.917 1 98.75 205 GLU A O 1
ATOM 1660 N N . ALA A 1 206 ? -16.562 10.805 -1.951 1 98.69 206 ALA A N 1
ATOM 1661 C CA . ALA A 1 206 ? -16.344 10.484 -0.543 1 98.69 206 ALA A CA 1
ATOM 1662 C C . ALA A 1 206 ? -17.125 11.43 0.362 1 98.69 206 ALA A C 1
ATOM 1664 O O . ALA A 1 206 ? -17.391 11.117 1.526 1 98.69 206 ALA A O 1
ATOM 1665 N N . THR A 1 207 ? -17.484 12.625 -0.137 1 98.69 207 THR A N 1
ATOM 1666 C CA . THR A 1 207 ? -18.203 13.586 0.681 1 98.69 207 THR A CA 1
ATOM 1667 C C . THR A 1 207 ? -19.688 13.219 0.764 1 98.69 207 THR A C 1
ATOM 1669 O O . THR A 1 207 ? -20.406 13.719 1.629 1 98.69 207 THR A O 1
ATOM 1672 N N . ILE A 1 208 ? -20.172 12.406 -0.237 1 98.06 208 ILE A N 1
ATOM 1673 C CA . ILE A 1 208 ? -21.594 12.039 -0.254 1 98.06 208 ILE A CA 1
ATOM 1674 C C . ILE A 1 208 ? -21.969 11.367 1.065 1 98.06 208 ILE A C 1
ATOM 1676 O O . ILE A 1 208 ? -21.297 10.438 1.509 1 98.06 208 ILE A O 1
ATOM 1680 N N . GLY A 1 209 ? -22.922 11.797 1.751 1 96.5 209 GLY A N 1
ATOM 1681 C CA . GLY A 1 209 ? -23.328 11.281 3.047 1 96.5 209 GLY A CA 1
ATOM 1682 C C . GLY A 1 209 ? -22.703 12.031 4.211 1 96.5 209 GLY A C 1
ATOM 1683 O O . GLY A 1 209 ? -22.984 11.727 5.371 1 96.5 209 GLY A O 1
ATOM 1684 N N . THR A 1 210 ? -21.844 12.961 3.943 1 97.88 210 THR A N 1
ATOM 1685 C CA . THR A 1 210 ? -21.281 13.875 4.93 1 97.88 210 THR A CA 1
ATOM 1686 C C . THR A 1 210 ? -21.766 15.305 4.684 1 97.88 210 THR A C 1
ATOM 1688 O O . THR A 1 210 ? -22.344 15.594 3.637 1 97.88 210 THR A O 1
ATOM 1691 N N . PRO A 1 211 ? -21.547 16.172 5.59 1 98.38 211 PRO A N 1
ATOM 1692 C CA . PRO A 1 211 ? -21.984 17.547 5.359 1 98.38 211 PRO A CA 1
ATOM 1693 C C . PRO A 1 211 ? -21.016 18.344 4.477 1 98.38 211 PRO A C 1
ATOM 1695 O O . PRO A 1 211 ? -21.281 19.5 4.164 1 98.38 211 PRO A O 1
ATOM 1698 N N . TRP A 1 212 ? -19.938 17.719 4.039 1 98.88 212 TRP A N 1
ATOM 1699 C CA . TRP A 1 212 ? -18.891 18.438 3.307 1 98.88 212 TRP A CA 1
ATOM 1700 C C . TRP A 1 212 ? -19.234 18.516 1.822 1 98.88 212 TRP A C 1
ATOM 1702 O O . TRP A 1 212 ? -19.797 17.578 1.258 1 98.88 212 TRP A O 1
ATOM 1712 N N . GLU A 1 213 ? -18.891 19.594 1.189 1 98.69 213 GLU A N 1
ATOM 1713 C CA . GLU A 1 213 ? -18.922 19.797 -0.256 1 98.69 213 GLU A CA 1
ATOM 1714 C C . GLU A 1 213 ? -17.609 20.406 -0.749 1 98.69 213 GLU A C 1
ATOM 1716 O O . GLU A 1 213 ? -17.078 21.344 -0.131 1 98.69 213 GLU A O 1
ATOM 1721 N N . VAL A 1 214 ? -17.109 19.875 -1.817 1 98.88 214 VAL A N 1
ATOM 1722 C CA . VAL A 1 214 ? -15.953 20.516 -2.445 1 98.88 214 VAL A CA 1
ATOM 1723 C C . VAL A 1 214 ? -16.391 21.766 -3.188 1 98.88 214 VAL A C 1
ATOM 1725 O O . VAL A 1 214 ? -17.156 21.688 -4.152 1 98.88 214 VAL A O 1
ATOM 1728 N N . VAL A 1 215 ? -15.859 22.922 -2.775 1 98.69 215 VAL A N 1
ATOM 1729 C CA . VAL A 1 215 ? -16.406 24.156 -3.311 1 98.69 215 VAL A CA 1
ATOM 1730 C C . VAL A 1 215 ? -15.375 24.828 -4.219 1 98.69 215 VAL A C 1
ATOM 1732 O O . VAL A 1 215 ? -15.719 25.719 -5.012 1 98.69 215 VAL A O 1
ATOM 1735 N N . ALA A 1 216 ? -14.148 24.5 -4.105 1 98.69 216 ALA A N 1
ATOM 1736 C CA . ALA A 1 216 ? -13.086 25.047 -4.949 1 98.69 216 ALA A CA 1
ATOM 1737 C C . ALA A 1 216 ? -11.906 24.078 -5.047 1 98.69 216 ALA A C 1
ATOM 1739 O O . ALA A 1 216 ? -11.688 23.266 -4.145 1 98.69 216 ALA A O 1
ATOM 1740 N N . THR A 1 217 ? -11.242 24.078 -6.141 1 98.62 217 THR A N 1
ATOM 1741 C CA . THR A 1 217 ? -10.039 23.281 -6.344 1 98.62 217 THR A CA 1
ATOM 1742 C C . THR A 1 217 ? -8.922 24.125 -6.953 1 98.62 217 THR A C 1
ATOM 1744 O O . THR A 1 217 ? -9.188 25.141 -7.602 1 98.62 217 THR A O 1
ATOM 1747 N N . ASN A 1 218 ? -7.715 23.797 -6.656 1 97.94 218 ASN A N 1
ATOM 1748 C CA . ASN A 1 218 ? -6.492 24.391 -7.195 1 97.94 218 ASN A CA 1
ATOM 1749 C C . ASN A 1 218 ? -5.465 23.312 -7.543 1 97.94 218 ASN A C 1
ATOM 1751 O O . ASN A 1 218 ? -4.918 22.656 -6.652 1 97.94 218 ASN A O 1
ATOM 1755 N N . TYR A 1 219 ? -5.176 23.125 -8.898 1 97.69 219 TYR A N 1
ATOM 1756 C CA . TYR A 1 219 ? -4.297 22.062 -9.367 1 97.69 219 TYR A CA 1
ATOM 1757 C C . TYR A 1 219 ? -2.873 22.578 -9.555 1 97.69 219 TYR A C 1
ATOM 1759 O O . TYR A 1 219 ? -2.668 23.703 -10.031 1 97.69 219 TYR A O 1
ATOM 1767 N N . GLY A 1 220 ? -1.945 21.812 -9.102 1 96.19 220 GLY A N 1
ATOM 1768 C CA . GLY A 1 220 ? -0.567 21.953 -9.547 1 96.19 220 GLY A CA 1
ATOM 1769 C C . GLY A 1 220 ? -0.206 21 -10.664 1 96.19 220 GLY A C 1
ATOM 1770 O O . GLY A 1 220 ? -1.062 20.625 -11.469 1 96.19 220 GLY A O 1
ATOM 1771 N N . ASP A 1 221 ? 1.058 20.672 -10.758 1 96.19 221 ASP A N 1
ATOM 1772 C CA . ASP A 1 221 ? 1.537 19.797 -11.82 1 96.19 221 ASP A CA 1
ATOM 1773 C C . ASP A 1 221 ? 1.072 18.344 -11.602 1 96.19 221 ASP A C 1
ATOM 1775 O O . ASP A 1 221 ? 0.675 17.672 -12.547 1 96.19 221 ASP A O 1
ATOM 1779 N N . ALA A 1 222 ? 1.114 17.906 -10.297 1 98.06 222 ALA A N 1
ATOM 1780 C CA . ALA A 1 222 ? 0.794 16.516 -10.023 1 98.06 222 ALA A CA 1
ATOM 1781 C C . ALA A 1 222 ? -0.116 16.391 -8.805 1 98.06 222 ALA A C 1
ATOM 1783 O O . ALA A 1 222 ? -0.422 15.281 -8.359 1 98.06 222 ALA A O 1
ATOM 1784 N N . GLN A 1 223 ? -0.549 17.547 -8.242 1 98.19 223 GLN A N 1
ATOM 1785 C CA . GLN A 1 223 ? -1.348 17.547 -7.023 1 98.19 223 GLN A CA 1
ATOM 1786 C C . GLN A 1 223 ? -2.57 18.453 -7.172 1 98.19 223 GLN A C 1
ATOM 1788 O O . GLN A 1 223 ? -2.604 19.328 -8.039 1 98.19 223 GLN A O 1
ATOM 1793 N N . TRP A 1 224 ? -3.514 18.203 -6.414 1 98.62 224 TRP A N 1
ATOM 1794 C CA . TRP A 1 224 ? -4.629 19.141 -6.254 1 98.62 224 TRP A CA 1
ATOM 1795 C C . TRP A 1 224 ? -4.73 19.625 -4.816 1 98.62 224 TRP A C 1
ATOM 1797 O O . TRP A 1 224 ? -4.281 18.953 -3.889 1 98.62 224 TRP A O 1
ATOM 1807 N N . ARG A 1 225 ? -5.211 20.797 -4.609 1 98.44 225 ARG A N 1
ATOM 1808 C CA . ARG A 1 225 ? -5.773 21.328 -3.369 1 98.44 225 ARG A CA 1
ATOM 1809 C C . ARG A 1 225 ? -7.281 21.516 -3.49 1 98.44 225 ARG A C 1
ATOM 1811 O O . ARG A 1 225 ? -7.777 21.922 -4.543 1 98.44 225 ARG A O 1
ATOM 1818 N N . ALA A 1 226 ? -7.965 21.234 -2.457 1 98.81 226 ALA A N 1
ATOM 1819 C CA . ALA A 1 226 ? -9.422 21.391 -2.463 1 98.81 226 ALA A CA 1
ATOM 1820 C C . ALA A 1 226 ? -9.898 22.109 -1.206 1 98.81 226 ALA A C 1
ATOM 1822 O O . ALA A 1 226 ? -9.383 21.875 -0.112 1 98.81 226 ALA A O 1
ATOM 1823 N N . ALA A 1 227 ? -10.797 23.016 -1.408 1 98.88 227 ALA A N 1
ATOM 1824 C CA . ALA A 1 227 ? -11.523 23.641 -0.308 1 98.88 227 ALA A CA 1
ATOM 1825 C C . ALA A 1 227 ? -12.906 23 -0.137 1 98.88 227 ALA A C 1
ATOM 1827 O O . ALA A 1 227 ? -13.641 22.828 -1.112 1 98.88 227 ALA A O 1
ATOM 1828 N N . LEU A 1 228 ? -13.156 22.594 1.067 1 98.94 228 LEU A N 1
ATOM 1829 C CA . LEU A 1 228 ? -14.453 22.016 1.41 1 98.94 228 LEU A CA 1
ATOM 1830 C C . LEU A 1 228 ? -15.219 22.938 2.354 1 98.94 228 LEU A C 1
ATOM 1832 O O . LEU A 1 228 ? -14.617 23.656 3.152 1 98.94 228 LEU A O 1
ATOM 1836 N N . GLU A 1 229 ? -16.5 22.969 2.258 1 98.75 229 GLU A N 1
ATOM 1837 C CA . GLU A 1 229 ? -17.391 23.656 3.17 1 98.75 229 GLU A CA 1
ATOM 1838 C C . GLU A 1 229 ? -18.547 22.75 3.611 1 98.75 229 GLU A C 1
ATOM 1840 O O . GLU A 1 229 ? -18.891 21.812 2.906 1 98.75 229 GLU A O 1
ATOM 1845 N N . LYS A 1 230 ? -19.094 23.062 4.812 1 97.38 230 LYS A N 1
ATOM 1846 C CA . LYS A 1 230 ? -20.297 22.344 5.234 1 97.38 230 LYS A CA 1
ATOM 1847 C C . LYS A 1 230 ? -21.562 22.984 4.664 1 97.38 230 LYS A C 1
ATOM 1849 O O . LYS A 1 230 ? -21.656 24.219 4.605 1 97.38 230 LYS A O 1
ATOM 1854 N N . ALA A 1 231 ? -22.25 22.125 3.971 1 83.19 231 ALA A N 1
ATOM 1855 C CA . ALA A 1 231 ? -23.531 22.547 3.42 1 83.19 231 ALA A CA 1
ATOM 1856 C C . ALA A 1 231 ? -24.625 22.516 4.484 1 83.19 231 ALA A C 1
ATOM 1858 O O . ALA A 1 231 ? -24.562 21.703 5.418 1 83.19 231 ALA A O 1
ATOM 1859 N N . MET B 1 1 ? 15.875 -3.502 -11.508 1 61.09 1 MET B N 1
ATOM 1860 C CA . MET B 1 1 ? 15.172 -3.639 -10.234 1 61.09 1 MET B CA 1
ATOM 1861 C C . MET B 1 1 ? 15.922 -4.582 -9.305 1 61.09 1 MET B C 1
ATOM 1863 O O . MET B 1 1 ? 16.469 -5.594 -9.742 1 61.09 1 MET B O 1
ATOM 1867 N N . THR B 1 2 ? 16.203 -4.125 -8.062 1 85.31 2 THR B N 1
ATOM 1868 C CA . THR B 1 2 ? 16.844 -5.031 -7.121 1 85.31 2 THR B CA 1
ATOM 1869 C C . THR B 1 2 ? 15.922 -6.207 -6.797 1 85.31 2 THR B C 1
ATOM 1871 O O . THR B 1 2 ? 14.703 -6.051 -6.734 1 85.31 2 THR B O 1
ATOM 1874 N N . ASP B 1 3 ? 16.422 -7.426 -6.941 1 95 3 ASP B N 1
ATOM 1875 C CA . ASP B 1 3 ? 15.672 -8.664 -6.727 1 95 3 ASP B CA 1
ATOM 1876 C C . ASP B 1 3 ? 16.25 -9.461 -5.555 1 95 3 ASP B C 1
ATOM 1878 O O . ASP B 1 3 ? 16.828 -10.531 -5.754 1 95 3 ASP B O 1
ATOM 1882 N N . PRO B 1 4 ? 16.047 -8.898 -4.352 1 97.81 4 PRO B N 1
ATOM 1883 C CA . PRO B 1 4 ? 16.594 -9.609 -3.189 1 97.81 4 PRO B CA 1
ATOM 1884 C C . PRO B 1 4 ? 16 -11 -3.014 1 97.81 4 PRO B C 1
ATOM 1886 O O . PRO B 1 4 ? 16.703 -11.93 -2.596 1 97.81 4 PRO B O 1
ATOM 1889 N N . LEU B 1 5 ? 14.75 -11.188 -3.301 1 98.12 5 LEU B N 1
ATOM 1890 C CA . LEU B 1 5 ? 14.109 -12.492 -3.152 1 98.12 5 LEU B CA 1
ATOM 1891 C C . LEU B 1 5 ? 14.766 -13.523 -4.062 1 98.12 5 LEU B C 1
ATOM 1893 O O . LEU B 1 5 ? 15.227 -14.57 -3.596 1 98.12 5 LEU B O 1
ATOM 1897 N N . GLY B 1 6 ? 14.773 -13.195 -5.379 1 98.19 6 GLY B N 1
ATOM 1898 C CA . GLY B 1 6 ? 15.375 -14.117 -6.328 1 98.19 6 GLY B CA 1
ATOM 1899 C C . GLY B 1 6 ? 16.812 -14.461 -5.996 1 98.19 6 GLY B C 1
ATOM 1900 O O . GLY B 1 6 ? 17.219 -15.625 -6.09 1 98.19 6 GLY B O 1
ATOM 1901 N N . ARG B 1 7 ? 17.578 -13.453 -5.59 1 97.75 7 ARG B N 1
ATOM 1902 C CA . ARG B 1 7 ? 18.984 -13.656 -5.238 1 97.75 7 ARG B CA 1
ATOM 1903 C C . ARG B 1 7 ? 19.109 -14.562 -4.02 1 97.75 7 ARG B C 1
ATOM 1905 O O . ARG B 1 7 ? 19.906 -15.5 -4.023 1 97.75 7 ARG B O 1
ATOM 1912 N N . ALA B 1 8 ? 18.359 -14.258 -2.998 1 98.56 8 ALA B N 1
ATOM 1913 C CA . ALA B 1 8 ? 18.453 -15.016 -1.75 1 98.56 8 ALA B CA 1
ATOM 1914 C C . ALA B 1 8 ? 18.047 -16.469 -1.953 1 98.56 8 ALA B C 1
ATOM 1916 O O . ALA B 1 8 ? 18.688 -17.375 -1.438 1 98.56 8 ALA B O 1
ATOM 1917 N N . VAL B 1 9 ? 16.953 -16.688 -2.682 1 98.5 9 VAL B N 1
ATOM 1918 C CA . VAL B 1 9 ? 16.453 -18.031 -2.918 1 98.5 9 VAL B CA 1
ATOM 1919 C C . VAL B 1 9 ? 17.453 -18.828 -3.742 1 98.5 9 VAL B C 1
ATOM 1921 O O . VAL B 1 9 ? 17.75 -19.984 -3.436 1 98.5 9 VAL B O 1
ATOM 1924 N N . ARG B 1 10 ? 17.984 -18.203 -4.805 1 98.06 10 ARG B N 1
ATOM 1925 C CA . ARG B 1 10 ? 19.016 -18.859 -5.617 1 98.06 10 ARG B CA 1
ATOM 1926 C C . ARG B 1 10 ? 20.234 -19.203 -4.781 1 98.06 10 ARG B C 1
ATOM 1928 O O . ARG B 1 10 ? 20.75 -20.312 -4.863 1 98.06 10 ARG B O 1
ATOM 1935 N N . ASP B 1 11 ? 20.734 -18.203 -4.004 1 98.12 11 ASP B N 1
ATOM 1936 C CA . ASP B 1 11 ? 21.906 -18.438 -3.166 1 98.12 11 ASP B CA 1
ATOM 1937 C C . ASP B 1 11 ? 21.656 -19.562 -2.164 1 98.12 11 ASP B C 1
ATOM 1939 O O . ASP B 1 11 ? 22.562 -20.344 -1.86 1 98.12 11 ASP B O 1
ATOM 1943 N N . HIS B 1 12 ? 20.484 -19.578 -1.6 1 98.25 12 HIS B N 1
ATOM 1944 C CA . HIS B 1 12 ? 20.094 -20.656 -0.696 1 98.25 12 HIS B CA 1
ATOM 1945 C C . HIS B 1 12 ? 20.188 -22 -1.391 1 98.25 12 HIS B C 1
ATOM 1947 O O . HIS B 1 12 ? 20.75 -22.953 -0.846 1 98.25 12 HIS B O 1
ATOM 1953 N N . TYR B 1 13 ? 19.641 -22.094 -2.574 1 98.06 13 TYR B N 1
ATOM 1954 C CA . TYR B 1 13 ? 19.641 -23.328 -3.355 1 98.06 13 TYR B CA 1
ATOM 1955 C C . TYR B 1 13 ? 21.062 -23.797 -3.629 1 98.06 13 TYR B C 1
ATOM 1957 O O . TYR B 1 13 ? 21.359 -24.984 -3.545 1 98.06 13 TYR B O 1
ATOM 1965 N N . ARG B 1 14 ? 21.969 -22.891 -3.891 1 97.56 14 ARG B N 1
ATOM 1966 C CA . ARG B 1 14 ? 23.344 -23.219 -4.289 1 97.56 14 ARG B CA 1
ATOM 1967 C C . ARG B 1 14 ? 24.234 -23.391 -3.07 1 97.56 14 ARG B C 1
ATOM 1969 O O . ARG B 1 14 ? 25.438 -23.656 -3.209 1 97.56 14 ARG B O 1
ATOM 1976 N N . GLY B 1 15 ? 23.656 -23.172 -1.894 1 97.12 15 GLY B N 1
ATOM 1977 C CA . GLY B 1 15 ? 24.453 -23.281 -0.685 1 97.12 15 GLY B CA 1
ATOM 1978 C C . GLY B 1 15 ? 25.406 -22.094 -0.499 1 97.12 15 GLY B C 1
ATOM 1979 O O . GLY B 1 15 ? 26.469 -22.234 0.112 1 97.12 15 GLY B O 1
ATOM 1980 N N . GLU B 1 16 ? 25.016 -20.891 -0.983 1 96.94 16 GLU B N 1
ATOM 1981 C CA . GLU B 1 16 ? 25.891 -19.719 -1.002 1 96.94 16 GLU B CA 1
ATOM 1982 C C . GLU B 1 16 ? 25.281 -18.578 -0.203 1 96.94 16 GLU B C 1
ATOM 1984 O O . GLU B 1 16 ? 25.797 -17.453 -0.237 1 96.94 16 GLU B O 1
ATOM 1989 N N . ARG B 1 17 ? 24.203 -18.812 0.447 1 95.12 17 ARG B N 1
ATOM 1990 C CA . ARG B 1 17 ? 23.531 -17.719 1.157 1 95.12 17 ARG B CA 1
ATOM 1991 C C . ARG B 1 17 ? 24.375 -17.25 2.346 1 95.12 17 ARG B C 1
ATOM 1993 O O . ARG B 1 17 ? 24.734 -18.062 3.209 1 95.12 17 ARG B O 1
ATOM 2000 N N . SER B 1 18 ? 24.656 -16 2.492 1 93.5 18 SER B N 1
ATOM 2001 C CA . SER B 1 18 ? 25.562 -15.422 3.49 1 93.5 18 SER B CA 1
ATOM 2002 C C . SER B 1 18 ? 24.781 -14.75 4.613 1 93.5 18 SER B C 1
ATOM 2004 O O . SER B 1 18 ? 25.297 -14.57 5.715 1 93.5 18 SER B O 1
ATOM 2006 N N . GLU B 1 19 ? 23.578 -14.289 4.355 1 97 19 GLU B N 1
ATOM 2007 C CA . GLU B 1 19 ? 22.703 -13.578 5.281 1 97 19 GLU B CA 1
ATOM 2008 C C . GLU B 1 19 ? 21.266 -14.039 5.137 1 97 19 GLU B C 1
ATOM 2010 O O . GLU B 1 19 ? 20.891 -14.625 4.117 1 97 19 GLU B O 1
ATOM 2015 N N . PRO B 1 20 ? 20.516 -13.891 6.152 1 97.88 20 PRO B N 1
ATOM 2016 C CA . PRO B 1 20 ? 19.094 -14.188 5.988 1 97.88 20 PRO B CA 1
ATOM 2017 C C . PRO B 1 20 ? 18.375 -13.172 5.094 1 97.88 20 PRO B C 1
ATOM 2019 O O . PRO B 1 20 ? 18.797 -12.023 4.996 1 97.88 20 PRO B O 1
ATOM 2022 N N . LEU B 1 21 ? 17.438 -13.648 4.316 1 98.56 21 LEU B N 1
ATOM 2023 C CA . LEU B 1 21 ? 16.484 -12.742 3.693 1 98.56 21 LEU B CA 1
ATOM 2024 C C . LEU B 1 21 ? 15.5 -12.203 4.723 1 98.56 21 LEU B C 1
ATOM 2026 O O . LEU B 1 21 ? 14.891 -12.977 5.473 1 98.56 21 LEU B O 1
ATOM 2030 N N . LEU B 1 22 ? 15.344 -10.914 4.754 1 98.62 22 LEU B N 1
ATOM 2031 C CA . LEU B 1 22 ? 14.492 -10.312 5.777 1 98.62 22 LEU B CA 1
ATOM 2032 C C . LEU B 1 22 ? 13.281 -9.633 5.145 1 98.62 22 LEU B C 1
ATOM 2034 O O . LEU B 1 22 ? 13.398 -9 4.098 1 98.62 22 LEU B O 1
ATOM 2038 N N . ASP B 1 23 ? 12.094 -9.844 5.727 1 98.69 23 ASP B N 1
ATOM 2039 C CA . ASP B 1 23 ? 10.953 -8.945 5.551 1 98.69 23 ASP B CA 1
ATOM 2040 C C . ASP B 1 23 ? 11.008 -7.785 6.539 1 98.69 23 ASP B C 1
ATOM 2042 O O . ASP B 1 23 ? 11.242 -7.988 7.73 1 98.69 23 ASP B O 1
ATOM 2046 N N . ARG B 1 24 ? 10.844 -6.59 6.059 1 98.31 24 ARG B N 1
ATOM 2047 C CA . ARG B 1 24 ? 11 -5.445 6.949 1 98.31 24 ARG B CA 1
ATOM 2048 C C . ARG B 1 24 ? 9.852 -4.457 6.773 1 98.31 24 ARG B C 1
ATOM 2050 O O . ARG B 1 24 ? 9.46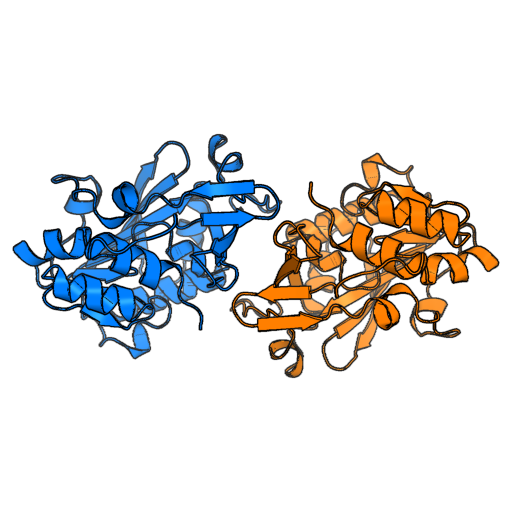1 -4.148 5.648 1 98.31 24 ARG B O 1
ATOM 2057 N N . ASP B 1 25 ? 9.297 -3.977 7.816 1 98.19 25 ASP B N 1
ATOM 2058 C CA . ASP B 1 25 ? 8.383 -2.846 7.961 1 98.19 25 ASP B CA 1
ATOM 2059 C C . ASP B 1 25 ? 8.719 -2.023 9.203 1 98.19 25 ASP B C 1
ATOM 2061 O O . ASP B 1 25 ? 8.109 -2.209 10.258 1 98.19 25 ASP B O 1
ATOM 2065 N N . GLY B 1 26 ? 9.562 -1.058 8.961 1 95.94 26 GLY B N 1
ATOM 2066 C CA . GLY B 1 26 ? 10.078 -0.324 10.102 1 95.94 26 GLY B CA 1
ATOM 2067 C C . GLY B 1 26 ? 10.883 -1.19 11.055 1 95.94 26 GLY B C 1
ATOM 2068 O O . GLY B 1 26 ? 11.805 -1.896 10.625 1 95.94 26 GLY B O 1
ATOM 2069 N N . ASN B 1 27 ? 10.516 -1.22 12.359 1 93.94 27 ASN B N 1
ATOM 2070 C CA . ASN B 1 27 ? 11.203 -2.016 13.367 1 93.94 27 ASN B CA 1
ATOM 2071 C C . ASN B 1 27 ? 10.758 -3.473 13.336 1 93.94 27 ASN B C 1
ATOM 2073 O O . ASN B 1 27 ? 11.398 -4.34 13.938 1 93.94 27 ASN B O 1
ATOM 2077 N N . ASP B 1 28 ? 9.688 -3.695 12.68 1 96.38 28 ASP B N 1
ATOM 2078 C CA . ASP B 1 28 ? 9.234 -5.078 12.547 1 96.38 28 ASP B CA 1
ATOM 2079 C C . ASP B 1 28 ? 10.023 -5.809 11.461 1 96.38 28 ASP B C 1
ATOM 2081 O O . ASP B 1 28 ? 9.922 -5.473 10.281 1 96.38 28 ASP B O 1
ATOM 2085 N N . VAL B 1 29 ? 10.805 -6.742 11.883 1 97.31 29 VAL B N 1
ATOM 2086 C CA . VAL B 1 29 ? 11.641 -7.508 10.961 1 97.31 29 VAL B CA 1
ATOM 2087 C C . VAL B 1 29 ? 11.469 -9 11.227 1 97.31 29 VAL B C 1
ATOM 2089 O O . VAL B 1 29 ? 11.43 -9.43 12.383 1 97.31 29 VAL B O 1
ATOM 2092 N N . ARG B 1 30 ? 11.336 -9.75 10.203 1 98.06 30 ARG B N 1
ATOM 2093 C CA . ARG B 1 30 ? 11.281 -11.203 10.328 1 98.06 30 ARG B CA 1
ATOM 2094 C C . ARG B 1 30 ? 12.117 -11.875 9.242 1 98.06 30 ARG B C 1
ATOM 2096 O O . ARG B 1 30 ? 12.297 -11.32 8.156 1 98.06 30 ARG B O 1
ATOM 2103 N N . GLU B 1 31 ? 12.648 -13 9.555 1 98.19 31 GLU B N 1
ATOM 2104 C CA . GLU B 1 31 ? 13.336 -13.789 8.539 1 98.19 31 GLU B CA 1
ATOM 2105 C C . GLU B 1 31 ? 12.344 -14.414 7.566 1 98.19 31 GLU B C 1
ATOM 2107 O O . GLU B 1 31 ? 11.359 -15.031 7.984 1 98.19 31 GLU B O 1
ATOM 2112 N N . HIS B 1 32 ? 12.516 -14.133 6.332 1 98.12 32 HIS B N 1
ATOM 2113 C CA . HIS B 1 32 ? 11.773 -14.797 5.27 1 98.12 32 HIS B CA 1
ATOM 2114 C C . HIS B 1 32 ? 12.109 -16.281 5.203 1 98.12 32 HIS B C 1
ATOM 2116 O O . HIS B 1 32 ? 13.273 -16.641 5.016 1 98.12 32 HIS B O 1
ATOM 2122 N N . ARG B 1 33 ? 11.18 -17.141 5.348 1 96.62 33 ARG B N 1
ATOM 2123 C CA . ARG B 1 33 ? 11.43 -18.562 5.527 1 96.62 33 ARG B CA 1
ATOM 2124 C C . ARG B 1 33 ? 11.617 -19.266 4.184 1 96.62 33 ARG B C 1
ATOM 2126 O O . ARG B 1 33 ? 10.812 -20.109 3.799 1 96.62 33 ARG B O 1
ATOM 2133 N N . ILE B 1 34 ? 12.773 -19.078 3.674 1 97.62 34 ILE B N 1
ATOM 2134 C CA . ILE B 1 34 ? 13.094 -19.531 2.322 1 97.62 34 ILE B CA 1
ATOM 2135 C C . ILE B 1 34 ? 12.898 -21.047 2.223 1 97.62 34 ILE B C 1
ATOM 2137 O O . ILE B 1 34 ? 12.195 -21.531 1.332 1 97.62 34 ILE B O 1
ATOM 2141 N N . GLU B 1 35 ? 13.523 -21.828 3.143 1 96.12 35 GLU B N 1
ATOM 2142 C CA . GLU B 1 35 ? 13.445 -23.281 3.072 1 96.12 35 GLU B CA 1
ATOM 2143 C C . GLU B 1 35 ? 12 -23.766 3.125 1 96.12 35 GLU B C 1
ATOM 2145 O O . GLU B 1 35 ? 11.57 -24.547 2.279 1 96.12 35 GLU B O 1
ATOM 2150 N N . GLU B 1 36 ? 11.25 -23.25 4.051 1 94.75 36 GLU B N 1
ATOM 2151 C CA . GLU B 1 36 ? 9.875 -23.703 4.293 1 94.75 36 GLU B CA 1
ATOM 2152 C C . GLU B 1 36 ? 8.953 -23.281 3.154 1 94.75 36 GLU B C 1
ATOM 2154 O O . GLU B 1 36 ? 8.109 -24.062 2.711 1 94.75 36 GLU B O 1
ATOM 2159 N N . TRP B 1 37 ? 9.125 -22.141 2.598 1 94.75 37 TRP B N 1
ATOM 2160 C CA . TRP B 1 37 ? 8.141 -21.547 1.693 1 94.75 37 TRP B CA 1
ATOM 2161 C C . TRP B 1 37 ? 8.469 -21.891 0.242 1 94.75 37 TRP B C 1
ATOM 2163 O O . TRP B 1 37 ? 7.582 -21.906 -0.613 1 94.75 37 TRP B O 1
ATOM 2173 N N . TYR B 1 38 ? 9.727 -22.234 -0.046 1 96.19 38 TYR B N 1
ATOM 2174 C CA . TYR B 1 38 ? 10.078 -22.375 -1.453 1 96.19 38 TYR B CA 1
ATOM 2175 C C . TYR B 1 38 ? 10.602 -23.781 -1.741 1 96.19 38 TYR B C 1
ATOM 2177 O O . TYR B 1 38 ? 10.531 -24.25 -2.881 1 96.19 38 TYR B O 1
ATOM 2185 N N . PHE B 1 39 ? 11.141 -24.406 -0.764 1 94.69 39 PHE B N 1
ATOM 2186 C CA . PHE B 1 39 ? 11.805 -25.672 -1.037 1 94.69 39 PHE B CA 1
ATOM 2187 C C . PHE B 1 39 ? 11.141 -26.812 -0.275 1 94.69 39 PHE B C 1
ATOM 2189 O O . PHE B 1 39 ? 11.617 -27.938 -0.3 1 94.69 39 PHE B O 1
ATOM 2196 N N . GLY B 1 40 ? 10.117 -26.484 0.464 1 87.44 40 GLY B N 1
ATOM 2197 C CA . GLY B 1 40 ? 9.352 -27.547 1.08 1 87.44 40 GLY B CA 1
ATOM 2198 C C . GLY B 1 40 ? 8.711 -28.484 0.07 1 87.44 40 GLY B C 1
ATOM 2199 O O . GLY B 1 40 ? 8.68 -28.188 -1.125 1 87.44 40 GLY B O 1
ATOM 2200 N N . ASP B 1 41 ? 8.195 -29.609 0.545 1 84.5 41 ASP B N 1
ATOM 2201 C CA . ASP B 1 41 ? 7.59 -30.594 -0.338 1 84.5 41 ASP B CA 1
ATOM 2202 C C . ASP B 1 41 ? 6.156 -30.203 -0.693 1 84.5 41 ASP B C 1
ATOM 2204 O O . ASP B 1 41 ? 5.457 -29.578 0.113 1 84.5 41 ASP B O 1
ATOM 2208 N N . HIS B 1 42 ? 5.871 -30.469 -2.004 1 86.25 42 HIS B N 1
ATOM 2209 C CA . HIS B 1 42 ? 4.449 -30.453 -2.328 1 86.25 42 HIS B CA 1
ATOM 2210 C C . HIS B 1 42 ? 3.682 -31.469 -1.492 1 86.25 42 HIS B C 1
ATOM 2212 O O . HIS B 1 42 ? 4.125 -32.625 -1.34 1 86.25 42 HIS B O 1
ATOM 2218 N N . GLU B 1 43 ? 2.678 -30.984 -0.841 1 82.19 43 GLU B N 1
ATOM 2219 C CA . GLU B 1 43 ? 1.855 -31.938 -0.093 1 82.19 43 GLU B CA 1
ATOM 2220 C C . GLU B 1 43 ? 0.983 -32.75 -1.027 1 82.19 43 GLU B C 1
ATOM 2222 O O . GLU B 1 43 ? -0.093 -32.312 -1.437 1 82.19 43 GLU B O 1
ATOM 2227 N N . SER B 1 44 ? 1.463 -34 -1.337 1 78.38 44 SER B N 1
ATOM 2228 C CA . SER B 1 44 ? 0.672 -34.875 -2.193 1 78.38 44 SER B CA 1
ATOM 2229 C C . SER B 1 44 ? -0.731 -35.062 -1.632 1 78.38 44 SER B C 1
ATOM 2231 O O . SER B 1 44 ? -0.901 -35.25 -0.426 1 78.38 44 SER B O 1
ATOM 2233 N N . GLY B 1 45 ? -1.665 -34.969 -2.467 1 81.62 45 GLY B N 1
ATOM 2234 C CA . GLY B 1 45 ? -3.051 -35.125 -2.053 1 81.62 45 GLY B CA 1
ATOM 2235 C C . GLY B 1 45 ? -3.623 -33.875 -1.399 1 81.62 45 GLY B C 1
ATOM 2236 O O . GLY B 1 45 ? -4.684 -33.938 -0.777 1 81.62 45 GLY B O 1
ATOM 2237 N N . ALA B 1 46 ? -2.855 -32.906 -1.635 1 89.56 46 ALA B N 1
ATOM 2238 C CA . ALA B 1 46 ? -3.346 -31.641 -1.095 1 89.56 46 ALA B CA 1
ATOM 2239 C C . ALA B 1 46 ? -4.715 -31.297 -1.675 1 89.56 46 ALA B C 1
ATOM 2241 O O . ALA B 1 46 ? -5.039 -31.688 -2.795 1 89.56 46 ALA B O 1
ATOM 2242 N N . TRP B 1 47 ? -5.523 -30.5 -0.903 1 93.62 47 TRP B N 1
ATOM 2243 C CA . TRP B 1 47 ? -6.867 -30.078 -1.272 1 93.62 47 TRP B CA 1
ATOM 2244 C C . TRP B 1 47 ? -6.879 -29.484 -2.676 1 93.62 47 TRP B C 1
ATOM 2246 O O . TRP B 1 47 ? -7.785 -29.75 -3.465 1 93.62 47 TRP B O 1
ATOM 2256 N N . ARG B 1 48 ? -5.871 -28.781 -3.078 1 94.31 48 ARG B N 1
ATOM 2257 C CA . ARG B 1 48 ? -5.801 -28.047 -4.34 1 94.31 48 ARG B CA 1
ATOM 2258 C C . ARG B 1 48 ? -5.625 -29 -5.516 1 94.31 48 ARG B C 1
ATOM 2260 O O . ARG B 1 48 ? -6.039 -28.703 -6.637 1 94.31 48 ARG B O 1
ATOM 2267 N N . ASP B 1 49 ? -5.082 -30.203 -5.266 1 95.81 49 ASP B N 1
ATOM 2268 C CA . ASP B 1 49 ? -4.711 -31.125 -6.344 1 95.81 49 ASP B CA 1
ATOM 2269 C C . ASP B 1 49 ? -5.949 -31.656 -7.062 1 95.81 49 ASP B C 1
ATOM 2271 O O . ASP B 1 49 ? -5.891 -31.984 -8.25 1 95.81 49 ASP B O 1
ATOM 2275 N N . GLN B 1 50 ? -7.047 -31.75 -6.363 1 96.12 50 GLN B N 1
ATOM 2276 C CA . GLN B 1 50 ? -8.258 -32.312 -6.957 1 96.12 50 GLN B CA 1
ATOM 2277 C C . GLN B 1 50 ? -8.805 -31.391 -8.047 1 96.12 50 GLN B C 1
ATOM 2279 O O . GLN B 1 50 ? -9.633 -31.812 -8.859 1 96.12 50 GLN B O 1
ATOM 2284 N N . TRP B 1 51 ? -8.266 -30.125 -8.133 1 96.94 51 TRP B N 1
ATOM 2285 C CA . TRP B 1 51 ? -8.773 -29.156 -9.094 1 96.94 51 TRP B CA 1
ATOM 2286 C C . TRP B 1 51 ? -7.805 -28.969 -10.258 1 96.94 51 TRP B C 1
ATOM 2288 O O . TRP B 1 51 ? -8.023 -28.141 -11.133 1 96.94 51 TRP B O 1
ATOM 2298 N N . ILE B 1 52 ? -6.75 -29.719 -10.227 1 98.06 52 ILE B N 1
ATOM 2299 C CA . ILE B 1 52 ? -5.691 -29.469 -11.203 1 98.06 52 ILE B CA 1
ATOM 2300 C C . ILE B 1 52 ? -5.656 -30.609 -12.219 1 98.06 52 ILE B C 1
ATOM 2302 O O . ILE B 1 52 ? -5.555 -31.781 -11.859 1 98.06 52 ILE B O 1
ATOM 2306 N N . GLU B 1 53 ? -5.832 -30.297 -13.391 1 97.75 53 GLU B N 1
ATOM 2307 C CA . GLU B 1 53 ? -5.629 -31.156 -14.562 1 97.75 53 GLU B CA 1
ATOM 2308 C C . GLU B 1 53 ? -4.785 -30.453 -15.617 1 97.75 53 GLU B C 1
ATOM 2310 O O . GLU B 1 53 ? -4.656 -29.219 -15.602 1 97.75 53 GLU B O 1
ATOM 2315 N N . GLY B 1 54 ? -4.164 -31.172 -16.516 1 97.5 54 GLY B N 1
ATOM 2316 C CA . GLY B 1 54 ? -3.264 -30.547 -17.484 1 97.5 54 GLY B CA 1
ATOM 2317 C C . GLY B 1 54 ? -3.963 -30.094 -18.75 1 97.5 54 GLY B C 1
ATOM 2318 O O . GLY B 1 54 ? -5.062 -30.562 -19.062 1 97.5 54 GLY B O 1
ATOM 2319 N N . PRO B 1 55 ? -3.256 -29.266 -19.469 1 98.75 55 PRO B N 1
ATOM 2320 C CA . PRO B 1 55 ? -2.031 -28.516 -19.172 1 98.75 55 PRO B CA 1
ATOM 2321 C C . PRO B 1 55 ? -2.205 -27.516 -18.047 1 98.75 55 PRO B C 1
ATOM 2323 O O . PRO B 1 55 ? -3.254 -26.875 -17.922 1 98.75 55 PRO B O 1
ATOM 2326 N N . VAL B 1 56 ? -1.141 -27.281 -17.156 1 98.88 56 VAL B N 1
ATOM 2327 C CA . VAL B 1 56 ? -1.206 -26.484 -15.93 1 98.88 56 VAL B CA 1
ATOM 2328 C C . VAL B 1 56 ? -0.367 -25.219 -16.094 1 98.88 56 VAL B C 1
ATOM 2330 O O . VAL B 1 56 ? 0.761 -25.266 -16.594 1 98.88 56 VAL B O 1
ATOM 2333 N N . LEU B 1 57 ? -0.926 -24.094 -15.75 1 98.94 57 LEU B N 1
ATOM 2334 C CA . LEU B 1 57 ? -0.188 -22.844 -15.594 1 98.94 57 LEU B CA 1
ATOM 2335 C C . LEU B 1 57 ? 0.093 -22.547 -14.125 1 98.94 57 LEU B C 1
ATOM 2337 O O . LEU B 1 57 ? -0.833 -22.297 -13.352 1 98.94 57 LEU B O 1
ATOM 2341 N N . ASP B 1 58 ? 1.326 -22.656 -13.703 1 98.88 58 ASP B N 1
ATOM 2342 C CA . ASP B 1 58 ? 1.771 -22.297 -12.359 1 98.88 58 ASP B CA 1
ATOM 2343 C C . ASP B 1 58 ? 2.27 -20.859 -12.312 1 98.88 58 ASP B C 1
ATOM 2345 O O . ASP B 1 58 ? 3.346 -20.547 -12.828 1 98.88 58 ASP B O 1
ATOM 2349 N N . MET B 1 59 ? 1.492 -19.984 -11.68 1 98.88 59 MET B N 1
ATOM 2350 C CA . MET B 1 59 ? 1.767 -18.547 -11.68 1 98.88 59 MET B CA 1
ATOM 2351 C C . MET B 1 59 ? 2.428 -18.109 -10.375 1 98.88 59 MET B C 1
ATOM 2353 O O . MET B 1 59 ? 1.928 -18.422 -9.289 1 98.88 59 MET B O 1
ATOM 2357 N N . GLY B 1 60 ? 3.447 -17.281 -10.516 1 98.38 60 GLY B N 1
ATOM 2358 C CA . GLY B 1 60 ? 4.238 -17.031 -9.32 1 98.38 60 GLY B CA 1
ATOM 2359 C C . GLY B 1 60 ? 4.84 -18.281 -8.727 1 98.38 60 GLY B C 1
ATOM 2360 O O . GLY B 1 60 ? 4.691 -18.547 -7.535 1 98.38 60 GLY B O 1
ATOM 2361 N N . ALA B 1 61 ? 5.617 -18.969 -9.492 1 98.38 61 ALA B N 1
ATOM 2362 C CA . ALA B 1 61 ? 5.965 -20.344 -9.203 1 98.38 61 ALA B CA 1
ATOM 2363 C C . ALA B 1 61 ? 7.117 -20.422 -8.203 1 98.38 61 ALA B C 1
ATOM 2365 O O . ALA B 1 61 ? 7.453 -21.516 -7.719 1 98.38 61 ALA B O 1
ATOM 2366 N N . GLY B 1 62 ? 7.773 -19.312 -7.891 1 97.75 62 GLY B N 1
ATOM 2367 C CA . GLY B 1 62 ? 8.836 -19.312 -6.902 1 97.75 62 GLY B CA 1
ATOM 2368 C C . GLY B 1 62 ? 10.023 -20.172 -7.289 1 97.75 62 GLY B C 1
ATOM 2369 O O . GLY B 1 62 ? 10.641 -19.953 -8.336 1 97.75 62 GLY B O 1
ATOM 2370 N N . ALA B 1 63 ? 10.266 -21.188 -6.527 1 98 63 ALA B N 1
ATOM 2371 C CA . ALA B 1 63 ? 11.367 -22.109 -6.797 1 98 63 ALA B CA 1
ATOM 2372 C C . ALA B 1 63 ? 10.875 -23.375 -7.484 1 98 63 ALA B C 1
ATOM 2374 O O . ALA B 1 63 ? 11.617 -24.344 -7.617 1 98 63 ALA B O 1
ATOM 2375 N N . GLY B 1 64 ? 9.633 -23.406 -7.812 1 97.94 64 GLY B N 1
ATOM 2376 C CA . GLY B 1 64 ? 9.109 -24.438 -8.703 1 97.94 64 GLY B CA 1
ATOM 2377 C C . GLY B 1 64 ? 8.617 -25.656 -7.965 1 97.94 64 GLY B C 1
ATOM 2378 O O . GLY B 1 64 ? 8.484 -26.734 -8.555 1 97.94 64 GLY B O 1
ATOM 2379 N N . ARG B 1 65 ? 8.367 -25.547 -6.629 1 96.06 65 ARG B N 1
ATOM 2380 C CA . ARG B 1 65 ? 7.938 -26.672 -5.828 1 96.06 65 ARG B CA 1
ATOM 2381 C C . ARG B 1 65 ? 6.715 -27.344 -6.441 1 96.06 65 ARG B C 1
ATOM 2383 O O . ARG B 1 65 ? 6.719 -28.562 -6.688 1 96.06 65 ARG B O 1
ATOM 2390 N N . ASP B 1 66 ? 5.688 -26.594 -6.746 1 96.69 66 ASP B N 1
ATOM 2391 C CA . ASP B 1 66 ? 4.438 -27.141 -7.25 1 96.69 66 ASP B CA 1
ATOM 2392 C C . ASP B 1 66 ? 4.562 -27.531 -8.727 1 96.69 66 ASP B C 1
ATOM 2394 O O . ASP B 1 66 ? 3.969 -28.516 -9.164 1 96.69 66 ASP B O 1
ATOM 2398 N N . ALA B 1 67 ? 5.336 -26.75 -9.469 1 97.88 67 ALA B N 1
ATOM 2399 C CA . ALA B 1 67 ? 5.566 -27.062 -10.875 1 97.88 67 ALA B CA 1
ATOM 2400 C C . ALA B 1 67 ? 6.242 -28.422 -11.023 1 97.88 67 ALA B C 1
ATOM 2402 O O . ALA B 1 67 ? 5.875 -29.219 -11.891 1 97.88 67 ALA B O 1
ATOM 2403 N N . LEU B 1 68 ? 7.23 -28.734 -10.156 1 97.69 68 LEU B N 1
ATOM 2404 C CA . LEU B 1 68 ? 7.934 -30.016 -10.172 1 97.69 68 LEU B CA 1
ATOM 2405 C C . LEU B 1 68 ? 6.969 -31.172 -9.938 1 97.69 68 LEU B C 1
ATOM 2407 O O . LEU B 1 68 ? 7.109 -32.25 -10.547 1 97.69 68 LEU B O 1
ATOM 2411 N N . TYR B 1 69 ? 6.043 -30.938 -9.109 1 97.19 69 TYR B N 1
ATOM 2412 C CA . TYR B 1 69 ? 5.059 -31.969 -8.789 1 97.19 69 TYR B CA 1
ATOM 2413 C C . TYR B 1 69 ? 4.094 -32.156 -9.953 1 97.19 69 TYR B C 1
ATOM 2415 O O . TYR B 1 69 ? 3.893 -33.312 -10.414 1 97.19 69 TYR B O 1
ATOM 2423 N N . TYR B 1 70 ? 3.518 -31.109 -10.516 1 97.69 70 TYR B N 1
ATOM 2424 C CA . TYR B 1 70 ? 2.471 -31.203 -11.523 1 97.69 70 TYR B CA 1
ATOM 2425 C C . TYR B 1 70 ? 3.037 -31.688 -12.852 1 97.69 70 TYR B C 1
ATOM 2427 O O . TYR B 1 70 ? 2.352 -32.375 -13.617 1 97.69 70 TYR B O 1
ATOM 2435 N N . GLN B 1 71 ? 4.305 -31.391 -13.117 1 98.12 71 GLN B N 1
ATOM 2436 C CA . GLN B 1 71 ? 4.871 -31.734 -14.422 1 98.12 71 GLN B CA 1
ATOM 2437 C C . GLN B 1 71 ? 5.066 -33.219 -14.57 1 98.12 71 GLN B C 1
ATOM 2439 O O . GLN B 1 71 ? 5.258 -33.75 -15.68 1 98.12 71 GLN B O 1
ATOM 2444 N N . GLU B 1 72 ? 5.094 -33.969 -13.461 1 97.06 72 GLU B N 1
ATOM 2445 C CA . GLU B 1 72 ? 5.18 -35.406 -13.516 1 97.06 72 GLU B CA 1
ATOM 2446 C C . GLU B 1 72 ? 3.93 -36.031 -14.156 1 97.06 72 GLU B C 1
ATOM 2448 O O . GLU B 1 72 ? 3.971 -37.125 -14.688 1 97.06 72 GLU B O 1
ATOM 2453 N N . ARG B 1 73 ? 2.818 -35.312 -14.117 1 96.94 73 ARG B N 1
ATOM 2454 C CA . ARG B 1 73 ? 1.547 -35.844 -14.578 1 96.94 73 ARG B CA 1
ATOM 2455 C C . ARG B 1 73 ? 0.994 -35.062 -15.75 1 96.94 73 ARG B C 1
ATOM 2457 O O . ARG B 1 73 ? 0.267 -35.594 -16.594 1 96.94 73 ARG B O 1
ATOM 2464 N N . TYR B 1 74 ? 1.285 -33.719 -15.711 1 98.38 74 TYR B N 1
ATOM 2465 C CA . TYR B 1 74 ? 0.684 -32.812 -16.688 1 98.38 74 TYR B CA 1
ATOM 2466 C C . TYR B 1 74 ? 1.742 -31.938 -17.344 1 98.38 74 TYR B C 1
ATOM 2468 O O . TYR B 1 74 ? 2.719 -31.547 -16.688 1 98.38 74 TYR B O 1
ATOM 2476 N N . GLU B 1 75 ? 1.517 -31.641 -18.672 1 98.75 75 GLU B N 1
ATOM 2477 C CA . GLU B 1 75 ? 2.254 -30.484 -19.188 1 98.75 75 GLU B CA 1
ATOM 2478 C C . GLU B 1 75 ? 2.09 -29.281 -18.25 1 98.75 75 GLU B C 1
ATOM 2480 O O . GLU B 1 75 ? 0.968 -28.875 -17.938 1 98.75 75 GLU B O 1
ATOM 2485 N N . THR B 1 76 ? 3.197 -28.719 -17.766 1 98.88 76 THR B N 1
ATOM 2486 C CA . THR B 1 76 ? 3.158 -27.641 -16.797 1 98.88 76 THR B CA 1
ATOM 2487 C C . THR B 1 76 ? 4.07 -26.5 -17.219 1 98.88 76 THR B C 1
ATOM 2489 O O . THR B 1 76 ? 5.254 -26.703 -17.5 1 98.88 76 THR B O 1
ATOM 2492 N N . VAL B 1 77 ? 3.514 -25.281 -17.359 1 98.94 77 VAL B N 1
ATOM 2493 C CA . VAL B 1 77 ? 4.266 -24.047 -17.578 1 98.94 77 VAL B CA 1
ATOM 2494 C C . VAL B 1 77 ? 4.324 -23.25 -16.281 1 98.94 77 VAL B C 1
ATOM 2496 O O . VAL B 1 77 ? 3.289 -22.938 -15.688 1 98.94 77 VAL B O 1
ATOM 2499 N N . ALA B 1 78 ? 5.52 -22.938 -15.844 1 98.94 78 ALA B N 1
ATOM 2500 C CA . ALA B 1 78 ? 5.73 -22.156 -14.625 1 98.94 78 ALA B CA 1
ATOM 2501 C C . ALA B 1 78 ? 6.246 -20.766 -14.953 1 98.94 78 ALA B C 1
ATOM 2503 O O . ALA B 1 78 ? 7.25 -20.625 -15.656 1 98.94 78 ALA B O 1
ATOM 2504 N N . ILE B 1 79 ? 5.516 -19.766 -14.461 1 98.88 79 ILE B N 1
ATOM 2505 C CA . ILE B 1 79 ? 5.98 -18.422 -14.758 1 98.88 79 ILE B CA 1
ATOM 2506 C C . ILE B 1 79 ? 6.352 -17.703 -13.461 1 98.88 79 ILE B C 1
ATOM 2508 O O . ILE B 1 79 ? 5.727 -17.922 -12.414 1 98.88 79 ILE B O 1
ATOM 2512 N N . GLU B 1 80 ? 7.355 -16.922 -13.539 1 98.31 80 GLU B N 1
ATOM 2513 C CA . GLU B 1 80 ? 7.906 -16.094 -12.469 1 98.31 80 GLU B CA 1
ATOM 2514 C C . GLU B 1 80 ? 8.523 -14.812 -13.008 1 98.31 80 GLU B C 1
ATOM 2516 O O . GLU B 1 80 ? 9.227 -14.836 -14.023 1 98.31 80 GLU B O 1
ATOM 2521 N N . VAL B 1 81 ? 8.328 -13.695 -12.289 1 97.69 81 VAL B N 1
ATOM 2522 C CA . VAL B 1 81 ? 8.812 -12.414 -12.781 1 97.69 81 VAL B CA 1
ATOM 2523 C C . VAL B 1 81 ? 10.32 -12.32 -12.57 1 97.69 81 VAL B C 1
ATOM 2525 O O . VAL B 1 81 ? 11.016 -11.609 -13.312 1 97.69 81 VAL B O 1
ATOM 2528 N N . SER B 1 82 ? 10.914 -12.992 -11.609 1 97.88 82 SER B N 1
ATOM 2529 C CA . SER B 1 82 ? 12.336 -12.969 -11.281 1 97.88 82 SER B CA 1
ATOM 2530 C C . SER B 1 82 ? 13.125 -13.898 -12.195 1 97.88 82 SER B C 1
ATOM 2532 O O . SER B 1 82 ? 12.945 -15.117 -12.156 1 97.88 82 SER B O 1
ATOM 2534 N N . GLU B 1 83 ? 14.047 -13.352 -12.914 1 97.81 83 GLU B N 1
ATOM 2535 C CA . GLU B 1 83 ? 14.906 -14.18 -13.766 1 97.81 83 GLU B CA 1
ATOM 2536 C C . GLU B 1 83 ? 15.727 -15.156 -12.93 1 97.81 83 GLU B C 1
ATOM 2538 O O . GLU B 1 83 ? 15.977 -16.281 -13.359 1 97.81 83 GLU B O 1
ATOM 2543 N N . ARG B 1 84 ? 16.109 -14.75 -11.805 1 98 84 ARG B N 1
ATOM 2544 C CA . ARG B 1 84 ? 16.891 -15.609 -10.922 1 98 84 ARG B CA 1
ATOM 2545 C C . ARG B 1 84 ? 16.078 -16.812 -10.461 1 98 84 ARG B C 1
ATOM 2547 O O . ARG B 1 84 ? 16.578 -17.922 -10.383 1 98 84 ARG B O 1
ATOM 2554 N N . LEU B 1 85 ? 14.812 -16.547 -10.172 1 98.62 85 LEU B N 1
ATOM 2555 C CA . LEU B 1 85 ? 13.945 -17.641 -9.766 1 98.62 85 LEU B CA 1
ATOM 2556 C C . LEU B 1 85 ? 13.656 -18.578 -10.938 1 98.62 85 LEU B C 1
ATOM 2558 O O . LEU B 1 85 ? 13.555 -19.797 -10.758 1 98.62 85 LEU B O 1
ATOM 2562 N N . VAL B 1 86 ? 13.539 -17.984 -12.125 1 98.75 86 VAL B N 1
ATOM 2563 C CA . VAL B 1 86 ? 13.359 -18.812 -13.32 1 98.75 86 VAL B CA 1
ATOM 2564 C C . VAL B 1 86 ? 14.562 -19.734 -13.492 1 98.75 86 VAL B C 1
ATOM 2566 O O . VAL B 1 86 ? 14.391 -20.938 -13.727 1 98.75 86 VAL B O 1
ATOM 2569 N N . GLU B 1 87 ? 15.766 -19.219 -13.336 1 98.44 87 GLU B N 1
ATOM 2570 C CA . GLU B 1 87 ? 16.984 -20.031 -13.43 1 98.44 87 GLU B CA 1
ATOM 2571 C C . GLU B 1 87 ? 17.016 -21.109 -12.359 1 98.44 87 GLU B C 1
ATOM 2573 O O . GLU B 1 87 ? 17.391 -22.25 -12.633 1 98.44 87 GLU B O 1
ATOM 2578 N N . THR B 1 88 ? 16.641 -20.703 -11.172 1 98.75 88 THR B N 1
ATOM 2579 C CA . THR B 1 88 ? 16.609 -21.656 -10.07 1 98.75 88 THR B CA 1
ATOM 2580 C C . THR B 1 88 ? 15.641 -22.797 -10.375 1 98.75 88 THR B C 1
ATOM 2582 O O . THR B 1 88 ? 15.945 -23.953 -10.133 1 98.75 88 THR B O 1
ATOM 2585 N N . MET B 1 89 ? 14.461 -22.422 -10.914 1 98.81 89 MET B N 1
ATOM 2586 C CA . MET B 1 89 ? 13.492 -23.453 -11.297 1 98.81 89 MET B CA 1
ATOM 2587 C C . MET B 1 89 ? 14.086 -24.406 -12.312 1 98.81 89 MET B C 1
ATOM 2589 O O . MET B 1 89 ? 13.961 -25.625 -12.18 1 98.81 89 MET B O 1
ATOM 2593 N N . ARG B 1 90 ? 14.781 -23.875 -13.305 1 98.69 90 ARG B N 1
ATOM 2594 C CA . ARG B 1 90 ? 15.398 -24.703 -14.336 1 98.69 90 ARG B CA 1
ATOM 2595 C C . ARG B 1 90 ? 16.469 -25.625 -13.734 1 98.69 90 ARG B C 1
ATOM 2597 O O . ARG B 1 90 ? 16.5 -26.812 -14.031 1 98.69 90 ARG B O 1
ATOM 2604 N N . ASP B 1 91 ? 17.25 -25.078 -12.906 1 98.44 91 ASP B N 1
ATOM 2605 C CA . ASP B 1 91 ? 18.297 -25.859 -12.234 1 98.44 91 ASP B CA 1
ATOM 2606 C C . ASP B 1 91 ? 17.688 -26.984 -11.414 1 98.44 91 ASP B C 1
ATOM 2608 O O . ASP B 1 91 ? 18.297 -28.047 -11.273 1 98.44 91 ASP B O 1
ATOM 2612 N N . ARG B 1 92 ? 16.547 -26.766 -10.93 1 98.25 92 ARG B N 1
ATOM 2613 C CA . ARG B 1 92 ? 15.883 -27.75 -10.062 1 98.25 92 ARG B CA 1
ATOM 2614 C C . ARG B 1 92 ? 15.156 -28.797 -10.891 1 98.25 92 ARG B C 1
ATOM 2616 O O . ARG B 1 92 ? 14.656 -29.781 -10.336 1 98.25 92 ARG B O 1
ATOM 2623 N N . GLY B 1 93 ? 15.016 -28.516 -12.227 1 98.5 93 GLY B N 1
ATOM 2624 C CA . GLY B 1 93 ? 14.461 -29.562 -13.078 1 98.5 93 GLY B CA 1
ATOM 2625 C C . GLY B 1 93 ? 13.086 -29.219 -13.617 1 98.5 93 GLY B C 1
ATOM 2626 O O . GLY B 1 93 ? 12.43 -30.062 -14.234 1 98.5 93 GLY B O 1
ATOM 2627 N N . VAL B 1 94 ? 12.609 -27.969 -13.383 1 98.81 94 VAL B N 1
ATOM 2628 C CA . VAL B 1 94 ? 11.352 -27.578 -14 1 98.81 94 VAL B CA 1
ATOM 2629 C C . VAL B 1 94 ? 11.516 -27.516 -15.516 1 98.81 94 VAL B C 1
ATOM 2631 O O . VAL B 1 94 ? 12.391 -26.812 -16.031 1 98.81 94 VAL B O 1
ATOM 2634 N N . GLU B 1 95 ? 10.734 -28.234 -16.219 1 98.75 95 GLU B N 1
ATOM 2635 C CA . GLU B 1 95 ? 10.906 -28.453 -17.641 1 98.75 95 GLU B CA 1
ATOM 2636 C C . GLU B 1 95 ? 10.609 -27.188 -18.438 1 98.75 95 GLU B C 1
ATOM 2638 O O . GLU B 1 95 ? 11.312 -26.875 -19.406 1 98.75 95 GLU B O 1
ATOM 2643 N N . ASP B 1 96 ? 9.539 -26.453 -18.078 1 98.88 96 ASP B N 1
ATOM 2644 C CA . ASP B 1 96 ? 9.125 -25.25 -18.781 1 98.88 96 ASP B CA 1
ATOM 2645 C C . ASP B 1 96 ? 8.969 -24.078 -17.812 1 98.88 96 ASP B C 1
ATOM 2647 O O . ASP B 1 96 ? 7.848 -23.719 -17.438 1 98.88 96 ASP B O 1
ATOM 2651 N N . ALA B 1 97 ? 10.016 -23.469 -17.422 1 98.88 97 ALA B N 1
ATOM 2652 C CA . ALA B 1 97 ? 10.086 -22.281 -16.578 1 98.88 97 ALA B CA 1
ATOM 2653 C C . ALA B 1 97 ? 10.352 -21.031 -17.422 1 98.88 97 ALA B C 1
ATOM 2655 O O . ALA B 1 97 ? 11.312 -20.984 -18.188 1 98.88 97 ALA B O 1
ATOM 2656 N N . ARG B 1 98 ? 9.492 -20.031 -17.281 1 98.38 98 ARG B N 1
ATOM 2657 C CA . ARG B 1 98 ? 9.586 -18.828 -18.094 1 98.38 98 ARG B CA 1
ATOM 2658 C C . ARG B 1 98 ? 9.453 -17.562 -17.234 1 98.38 98 ARG B C 1
ATOM 2660 O O . ARG B 1 98 ? 8.742 -17.578 -16.219 1 98.38 98 ARG B O 1
ATOM 2667 N N . ARG B 1 99 ? 10.211 -16.578 -17.719 1 98.5 99 ARG B N 1
ATOM 2668 C CA . ARG B 1 99 ? 9.922 -15.273 -17.141 1 98.5 99 ARG B CA 1
ATOM 2669 C C . ARG B 1 99 ? 8.547 -14.766 -17.562 1 98.5 99 ARG B C 1
ATOM 2671 O O . ARG B 1 99 ? 8.242 -14.75 -18.766 1 98.5 99 ARG B O 1
ATOM 2678 N N . GLY B 1 100 ? 7.699 -14.453 -16.625 1 98.38 100 GLY B N 1
ATOM 2679 C CA . GLY B 1 100 ? 6.367 -13.961 -16.938 1 98.38 100 GLY B CA 1
ATOM 2680 C C . GLY B 1 100 ? 5.684 -13.281 -15.766 1 98.38 100 GLY B C 1
ATOM 2681 O O . GLY B 1 100 ? 6.043 -13.523 -14.617 1 98.38 100 GLY B O 1
ATOM 2682 N N . ASP B 1 101 ? 4.77 -12.422 -16.094 1 98.19 101 ASP B N 1
ATOM 2683 C CA . ASP B 1 101 ? 3.945 -11.672 -15.141 1 98.19 101 ASP B CA 1
ATOM 2684 C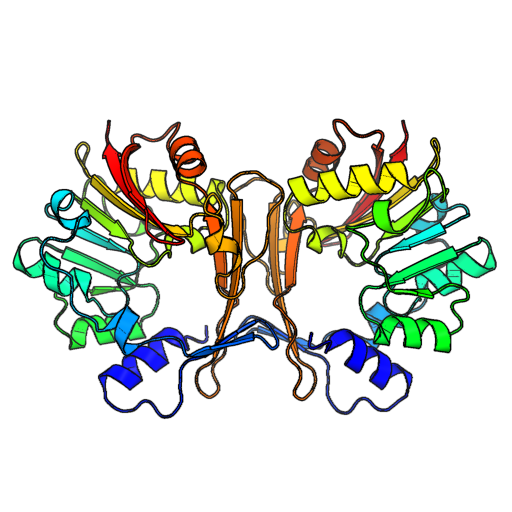 C . ASP B 1 101 ? 2.504 -12.172 -15.156 1 98.19 101 ASP B C 1
ATOM 2686 O O . ASP B 1 101 ? 1.813 -12.07 -16.172 1 98.19 101 ASP B O 1
ATOM 2690 N N . MET B 1 102 ? 2.062 -12.664 -14 1 98.38 102 MET B N 1
ATOM 2691 C CA . MET B 1 102 ? 0.717 -13.227 -13.953 1 98.38 102 MET B CA 1
ATOM 2692 C C . MET B 1 102 ? -0.336 -12.148 -14.172 1 98.38 102 MET B C 1
ATOM 2694 O O . MET B 1 102 ? -1.503 -12.453 -14.43 1 98.38 102 MET B O 1
ATOM 2698 N N . PHE B 1 103 ? 0.018 -10.867 -14.109 1 98.25 103 PHE B N 1
ATOM 2699 C CA . PHE B 1 103 ? -0.924 -9.773 -14.32 1 98.25 103 PHE B CA 1
ATOM 2700 C C . PHE B 1 103 ? -0.854 -9.266 -15.75 1 98.25 103 PHE B C 1
ATOM 2702 O O . PHE B 1 103 ? -1.338 -8.172 -16.047 1 98.25 103 PHE B O 1
ATOM 2709 N N . ALA B 1 104 ? -0.161 -9.977 -16.625 1 97.88 104 ALA B N 1
ATOM 2710 C CA . ALA B 1 104 ? -0.099 -9.703 -18.062 1 97.88 104 ALA B CA 1
ATOM 2711 C C . ALA B 1 104 ? -0.193 -10.992 -18.875 1 97.88 104 ALA B C 1
ATOM 2713 O O . ALA B 1 104 ? 0.618 -11.227 -19.781 1 97.88 104 ALA B O 1
ATOM 2714 N N . LEU B 1 105 ? -1.166 -11.82 -18.609 1 98.62 105 LEU B N 1
ATOM 2715 C CA . LEU B 1 105 ? -1.255 -13.172 -19.141 1 98.62 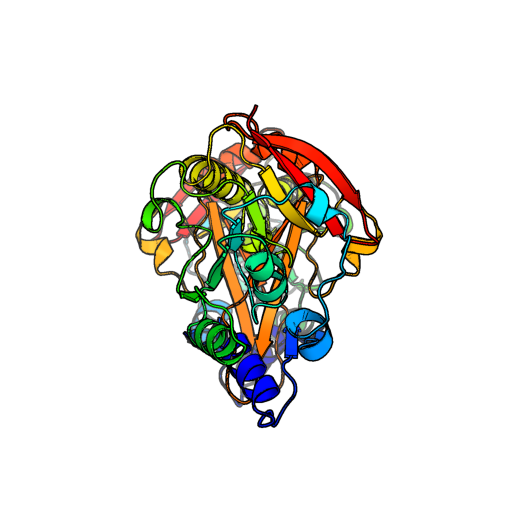105 LEU B CA 1
ATOM 2716 C C . LEU B 1 105 ? -1.608 -13.141 -20.625 1 98.62 105 LEU B C 1
ATOM 2718 O O . LEU B 1 105 ? -1.079 -13.93 -21.422 1 98.62 105 LEU B O 1
ATOM 2722 N N . ARG B 1 106 ? -2.484 -12.25 -21.031 1 97 106 ARG B N 1
ATOM 2723 C CA . ARG B 1 106 ? -2.98 -12.203 -22.406 1 97 106 ARG B CA 1
ATOM 2724 C C . ARG B 1 106 ? -1.852 -11.906 -23.391 1 97 106 ARG B C 1
ATOM 2726 O O . ARG B 1 106 ? -1.896 -12.336 -24.547 1 97 106 ARG B O 1
ATOM 2733 N N . GLU B 1 107 ? -0.876 -11.211 -22.891 1 96.5 107 GLU B N 1
ATOM 2734 C CA . GLU B 1 107 ? 0.268 -10.859 -23.734 1 96.5 107 GLU B CA 1
ATOM 2735 C C . GLU B 1 107 ? 1.24 -12.031 -23.844 1 96.5 107 GLU B C 1
ATOM 2737 O O . GLU B 1 107 ? 2.08 -12.055 -24.75 1 96.5 107 GLU B O 1
ATOM 2742 N N . GLN B 1 108 ? 1.051 -13.023 -23.016 1 97.44 108 GLN B N 1
ATOM 2743 C CA . GLN B 1 108 ? 2.078 -14.047 -22.875 1 97.44 108 GLN B CA 1
ATOM 2744 C C . GLN B 1 108 ? 1.59 -15.391 -23.422 1 97.44 108 GLN B C 1
ATOM 2746 O O . GLN B 1 108 ? 2.396 -16.25 -23.797 1 97.44 108 GLN B O 1
ATOM 2751 N N . PHE B 1 109 ? 0.299 -15.578 -23.422 1 98.5 109 PHE B N 1
ATOM 2752 C CA . PHE B 1 109 ? -0.216 -16.891 -23.781 1 98.5 109 PHE B CA 1
ATOM 2753 C C . PHE B 1 109 ? -1.388 -16.781 -24.734 1 98.5 109 PHE B C 1
ATOM 2755 O O . PHE B 1 109 ? -2.125 -15.789 -24.719 1 98.5 109 PHE B O 1
ATOM 2762 N N . ASP B 1 110 ? -1.571 -17.859 -25.516 1 98.12 110 ASP B N 1
ATOM 2763 C CA . ASP B 1 110 ? -2.701 -17.938 -26.438 1 98.12 110 ASP B CA 1
ATOM 2764 C C . ASP B 1 110 ? -3.998 -18.234 -25.688 1 98.12 110 ASP B C 1
ATOM 2766 O O . ASP B 1 110 ? -3.967 -18.703 -24.547 1 98.12 110 ASP B O 1
ATOM 2770 N N . ARG B 1 111 ? -5.082 -17.953 -26.328 1 98.44 111 ARG B N 1
ATOM 2771 C CA . ARG B 1 111 ? -6.406 -18.266 -25.797 1 98.44 111 ARG B CA 1
ATOM 2772 C C . ARG B 1 111 ? -6.555 -19.75 -25.531 1 98.44 111 ARG B C 1
ATOM 2774 O O . ARG B 1 111 ? -6.098 -20.578 -26.328 1 98.44 111 ARG B O 1
ATOM 2781 N N . ASP B 1 112 ? -7.156 -20.109 -24.406 1 98.62 112 ASP B N 1
ATOM 2782 C CA . ASP B 1 112 ? -7.582 -21.453 -24.062 1 98.62 112 ASP B CA 1
ATOM 2783 C C . ASP B 1 112 ? -6.395 -22.422 -24.031 1 98.62 112 ASP B C 1
ATOM 2785 O O . ASP B 1 112 ? -6.512 -23.578 -24.453 1 98.62 112 ASP B O 1
ATOM 2789 N N . ARG B 1 113 ? -5.293 -21.938 -23.547 1 98.69 113 ARG B N 1
ATOM 2790 C CA . ARG B 1 113 ? -4.055 -22.703 -23.562 1 98.69 113 ARG B CA 1
ATOM 2791 C C . ARG B 1 113 ? -4.008 -23.688 -22.391 1 98.69 113 ARG B C 1
ATOM 2793 O O . ARG B 1 113 ? -3.43 -24.766 -22.516 1 98.69 113 ARG B O 1
ATOM 2800 N N . PHE B 1 114 ? -4.605 -23.375 -21.297 1 98.88 114 PHE B N 1
ATOM 2801 C CA . PHE B 1 114 ? -4.406 -24.156 -20.078 1 98.88 114 PHE B CA 1
ATOM 2802 C C . PHE B 1 114 ? -5.73 -24.688 -19.547 1 98.88 114 PHE B C 1
ATOM 2804 O O . PHE B 1 114 ? -6.75 -23.984 -19.594 1 98.88 114 PHE B O 1
ATOM 2811 N N . ARG B 1 115 ? -5.668 -25.891 -19 1 98.81 115 ARG B N 1
ATOM 2812 C CA . ARG B 1 115 ? -6.836 -26.516 -18.391 1 98.81 115 ARG B CA 1
ATOM 2813 C C . ARG B 1 115 ? -6.961 -26.125 -16.922 1 98.81 115 ARG B C 1
ATOM 2815 O O . ARG B 1 115 ? -8.07 -26.062 -16.391 1 98.81 115 ARG B O 1
ATOM 2822 N N . SER B 1 116 ? -5.855 -25.891 -16.281 1 98.88 116 SER B N 1
ATOM 2823 C CA . SER B 1 116 ? -5.867 -25.453 -14.883 1 98.88 116 SER B CA 1
ATOM 2824 C C . SER B 1 116 ? -4.809 -24.391 -14.625 1 98.88 116 SER B C 1
ATOM 2826 O O . SER B 1 116 ? -3.777 -24.359 -15.297 1 98.88 116 SER B O 1
ATOM 2828 N N . ALA B 1 117 ? -5.105 -23.531 -13.727 1 98.88 117 ALA B N 1
ATOM 2829 C CA . ALA B 1 117 ? -4.176 -22.5 -13.273 1 98.88 117 ALA B CA 1
ATOM 2830 C C . ALA B 1 117 ? -3.973 -22.578 -11.758 1 98.88 117 ALA B C 1
ATOM 2832 O O . ALA B 1 117 ? -4.902 -22.906 -11.016 1 98.88 117 ALA B O 1
ATOM 2833 N N . HIS B 1 118 ? -2.771 -22.312 -11.367 1 98.5 118 HIS B N 1
ATOM 2834 C CA . HIS B 1 118 ? -2.342 -22.422 -9.977 1 98.5 118 HIS B CA 1
ATOM 2835 C C . HIS B 1 118 ? -1.571 -21.188 -9.539 1 98.5 118 HIS B C 1
ATOM 2837 O O . HIS B 1 118 ? -0.604 -20.781 -10.188 1 98.5 118 HIS B O 1
ATOM 2843 N N . ALA B 1 119 ? -2.01 -20.516 -8.5 1 98.25 119 ALA B N 1
ATOM 2844 C CA . ALA B 1 119 ? -1.29 -19.422 -7.844 1 98.25 119 ALA B CA 1
ATOM 2845 C C . ALA B 1 119 ? -1.445 -19.484 -6.328 1 98.25 119 ALA B C 1
ATOM 2847 O O . ALA B 1 119 ? -2.365 -18.891 -5.766 1 98.25 119 ALA B O 1
ATOM 2848 N N . ILE B 1 120 ? -0.492 -20.141 -5.664 1 96.44 120 ILE B N 1
ATOM 2849 C CA . ILE B 1 120 ? -0.512 -20.328 -4.219 1 96.44 120 ILE B CA 1
ATOM 2850 C C . ILE B 1 120 ? 0.716 -19.672 -3.594 1 96.44 120 ILE B C 1
ATOM 2852 O O . ILE B 1 120 ? 1.852 -20.016 -3.93 1 96.44 120 ILE B O 1
ATOM 2856 N N . GLY B 1 121 ? 0.522 -18.781 -2.684 1 96.19 121 GLY B N 1
ATOM 2857 C CA . GLY B 1 121 ? 1.54 -17.969 -2.033 1 96.19 121 GLY B CA 1
ATOM 2858 C C . GLY B 1 121 ? 1.104 -16.531 -1.809 1 96.19 121 GLY B C 1
ATOM 2859 O O . GLY B 1 121 ? 1.936 -15.656 -1.553 1 96.19 121 GLY B O 1
ATOM 2860 N N . THR B 1 122 ? -0.147 -16.266 -2.047 1 97.69 122 THR B N 1
ATOM 2861 C CA . THR B 1 122 ? -0.831 -14.992 -1.804 1 97.69 122 THR B CA 1
ATOM 2862 C C . THR B 1 122 ? -0.406 -13.945 -2.826 1 97.69 122 THR B C 1
ATOM 2864 O O . THR B 1 122 ? -0.682 -12.758 -2.656 1 97.69 122 THR B O 1
ATOM 2867 N N . GLN B 1 123 ? 0.207 -14.367 -3.91 1 97.75 123 GLN B N 1
ATOM 2868 C CA . GLN B 1 123 ? 0.746 -13.422 -4.883 1 97.75 123 GLN B CA 1
ATOM 2869 C C . GLN B 1 123 ? -0.374 -12.703 -5.629 1 97.75 123 GLN B C 1
ATOM 2871 O O . GLN B 1 123 ? -0.139 -11.672 -6.273 1 97.75 123 GLN B O 1
ATOM 2876 N N . ILE B 1 124 ? -1.677 -13.289 -5.598 1 98.69 124 ILE B N 1
ATOM 2877 C CA . ILE B 1 124 ? -2.789 -12.594 -6.234 1 98.69 124 ILE B CA 1
ATOM 2878 C C . ILE B 1 124 ? -3.01 -11.242 -5.555 1 98.69 124 ILE B C 1
ATOM 2880 O O . ILE B 1 124 ? -3.521 -10.305 -6.172 1 98.69 124 ILE B O 1
ATOM 2884 N N . GLY B 1 125 ? -2.617 -11.164 -4.289 1 98.69 125 GLY B N 1
ATOM 2885 C CA . GLY B 1 125 ? -2.74 -9.906 -3.564 1 98.69 125 GLY B CA 1
ATOM 2886 C C . GLY B 1 125 ? -1.902 -8.789 -4.16 1 98.69 125 GLY B C 1
ATOM 2887 O O . GLY B 1 125 ? -2.148 -7.609 -3.896 1 98.69 125 GLY B O 1
ATOM 2888 N N . LEU B 1 126 ? -0.91 -9.117 -4.965 1 98.38 126 LEU B N 1
ATOM 2889 C CA . LEU B 1 126 ? -0.026 -8.125 -5.578 1 98.38 126 LEU B CA 1
ATOM 2890 C C . LEU B 1 126 ? -0.733 -7.395 -6.711 1 98.38 126 LEU B C 1
ATOM 2892 O O . LEU B 1 126 ? -0.174 -6.465 -7.297 1 98.38 126 LEU B O 1
ATOM 2896 N N . ALA B 1 127 ? -2.043 -7.789 -6.973 1 97.75 127 ALA B N 1
ATOM 2897 C CA . ALA B 1 127 ? -2.871 -7.016 -7.895 1 97.75 127 ALA B CA 1
ATOM 2898 C C . ALA B 1 127 ? -3.1 -5.602 -7.371 1 97.75 127 ALA B C 1
ATOM 2900 O O . ALA B 1 127 ? -3.48 -4.707 -8.133 1 97.75 127 ALA B O 1
ATOM 2901 N N . GLY B 1 128 ? -3.014 -5.414 -6.07 1 96.19 128 GLY B N 1
ATOM 2902 C CA . GLY B 1 128 ? -2.994 -4.094 -5.453 1 96.19 128 GLY B CA 1
ATOM 2903 C C . GLY B 1 128 ? -4.383 -3.535 -5.203 1 96.19 128 GLY B C 1
ATOM 2904 O O . GLY B 1 128 ? -4.551 -2.619 -4.395 1 96.19 128 GLY B O 1
ATOM 2905 N N . SER B 1 129 ? -5.41 -3.98 -5.922 1 97.81 129 SER B N 1
ATOM 2906 C CA . SER B 1 129 ? -6.793 -3.527 -5.781 1 97.81 129 SER B CA 1
ATOM 2907 C C . SER B 1 129 ? -7.773 -4.562 -6.32 1 97.81 129 SER B C 1
ATOM 2909 O O . SER B 1 129 ? -7.375 -5.484 -7.035 1 97.81 129 SER B O 1
ATOM 2911 N N . MET B 1 130 ? -9.07 -4.426 -5.945 1 98.38 130 MET B N 1
ATOM 2912 C CA . MET B 1 130 ? -10.07 -5.367 -6.438 1 98.38 130 MET B CA 1
ATOM 2913 C C . MET B 1 130 ? -10.266 -5.215 -7.945 1 98.38 130 MET B C 1
ATOM 2915 O O . MET B 1 130 ? -10.555 -6.191 -8.641 1 98.38 130 MET B O 1
ATOM 2919 N N . ALA B 1 131 ? -10.047 -3.99 -8.43 1 98.31 131 ALA B N 1
ATOM 2920 C CA . ALA B 1 131 ? -10.07 -3.811 -9.875 1 98.31 131 ALA B CA 1
ATOM 2921 C C . ALA B 1 131 ? -8.93 -4.57 -10.547 1 98.31 131 ALA B C 1
ATOM 2923 O O . ALA B 1 131 ? -9.102 -5.141 -11.625 1 98.31 131 ALA B O 1
ATOM 2924 N N . GLY B 1 132 ? -7.754 -4.586 -9.914 1 98.38 132 GLY B N 1
ATOM 2925 C CA . GLY B 1 132 ? -6.641 -5.383 -10.406 1 98.38 132 GLY B CA 1
ATOM 2926 C C . GLY B 1 132 ? -6.918 -6.875 -10.383 1 98.38 132 GLY B C 1
ATOM 2927 O O . GLY B 1 132 ? -6.539 -7.594 -11.312 1 98.38 132 GLY B O 1
ATOM 2928 N N . VAL B 1 133 ? -7.613 -7.312 -9.359 1 98.81 133 VAL B N 1
ATOM 2929 C CA . VAL B 1 133 ? -7.996 -8.719 -9.25 1 98.81 133 VAL B CA 1
ATOM 2930 C C . VAL B 1 133 ? -8.945 -9.086 -10.391 1 98.81 133 VAL B C 1
ATOM 2932 O O . VAL B 1 133 ? -8.797 -10.133 -11.023 1 98.81 133 VAL B O 1
ATOM 2935 N N . ARG B 1 134 ? -9.898 -8.227 -10.68 1 98.56 134 ARG B N 1
ATOM 2936 C CA . ARG B 1 134 ? -10.844 -8.477 -11.766 1 98.56 134 ARG B CA 1
ATOM 2937 C C . ARG B 1 134 ? -10.125 -8.562 -13.109 1 98.56 134 ARG B C 1
ATOM 2939 O O . ARG B 1 134 ? -10.43 -9.438 -13.922 1 98.56 134 ARG B O 1
ATOM 2946 N N . GLU B 1 135 ? -9.18 -7.641 -13.352 1 98.12 135 GLU B N 1
ATOM 2947 C CA . GLU B 1 135 ? -8.414 -7.68 -14.586 1 98.12 135 GLU B CA 1
ATOM 2948 C C . GLU B 1 135 ? -7.652 -9 -14.719 1 98.12 135 GLU B C 1
ATOM 2950 O O . GLU B 1 135 ? -7.609 -9.586 -15.797 1 98.12 135 GLU B O 1
ATOM 2955 N N . PHE B 1 136 ? -7.066 -9.383 -13.609 1 98.75 136 PHE B N 1
ATOM 2956 C CA . PHE B 1 136 ? -6.367 -10.664 -13.578 1 98.75 136 PHE B CA 1
ATOM 2957 C C . PHE B 1 136 ? -7.305 -11.805 -13.953 1 98.75 136 PHE B C 1
ATOM 2959 O O . PHE B 1 136 ? -6.957 -12.656 -14.766 1 98.75 136 PHE B O 1
ATOM 2966 N N . LEU B 1 137 ? -8.516 -11.844 -13.359 1 98.81 137 LEU B N 1
ATOM 2967 C CA . LEU B 1 137 ? -9.477 -12.914 -13.602 1 98.81 137 LEU B CA 1
ATOM 2968 C C . LEU B 1 137 ? -9.914 -12.93 -15.062 1 98.81 137 LEU B C 1
ATOM 2970 O O . LEU B 1 137 ? -10.133 -14 -15.641 1 98.81 137 LEU B O 1
ATOM 2974 N N . VAL B 1 138 ? -10.023 -11.781 -15.648 1 98.56 138 VAL B N 1
ATOM 2975 C CA . VAL B 1 138 ? -10.398 -11.672 -17.062 1 98.56 138 VAL B CA 1
ATOM 2976 C C . VAL B 1 138 ? -9.281 -12.242 -17.938 1 98.56 138 VAL B C 1
ATOM 2978 O O . VAL B 1 138 ? -9.539 -13.039 -18.844 1 98.56 138 VAL B O 1
ATOM 2981 N N . ASP B 1 139 ? -8.023 -11.828 -17.625 1 98.62 139 ASP B N 1
ATOM 2982 C CA . ASP B 1 139 ? -6.887 -12.352 -18.375 1 98.62 139 ASP B CA 1
ATOM 2983 C C . ASP B 1 139 ? -6.777 -13.867 -18.203 1 98.62 139 ASP B C 1
ATOM 2985 O O . ASP B 1 139 ? -6.504 -14.586 -19.172 1 98.62 139 ASP B O 1
ATOM 2989 N N . LEU B 1 140 ? -6.945 -14.32 -16.969 1 98.88 140 LEU B N 1
ATOM 2990 C CA . LEU B 1 140 ? -6.883 -15.75 -16.672 1 98.88 140 LEU B CA 1
ATOM 2991 C C . LEU B 1 140 ? -7.914 -16.516 -17.484 1 98.88 140 LEU B C 1
ATOM 2993 O O . LEU B 1 140 ? -7.621 -17.594 -18 1 98.88 140 LEU B O 1
ATOM 2997 N N . ALA B 1 141 ? -9.102 -15.969 -17.547 1 98.81 141 ALA B N 1
ATOM 2998 C CA . ALA B 1 141 ? -10.156 -16.594 -18.344 1 98.81 141 ALA B CA 1
ATOM 2999 C C . ALA B 1 141 ? -9.742 -16.734 -19.797 1 98.81 141 ALA B C 1
ATOM 3001 O O . ALA B 1 141 ? -10.039 -17.75 -20.438 1 98.81 141 ALA B O 1
ATOM 3002 N N . HIS B 1 142 ? -9.07 -15.766 -20.328 1 98.69 142 HIS B N 1
ATOM 3003 C CA . HIS B 1 142 ? -8.656 -15.766 -21.719 1 98.69 142 HIS B CA 1
ATOM 3004 C C . HIS B 1 142 ? -7.676 -16.906 -22 1 98.69 142 HIS B C 1
ATOM 3006 O O . HIS B 1 142 ? -7.809 -17.609 -23 1 98.69 142 HIS B O 1
ATOM 3012 N N . VAL B 1 143 ? -6.785 -17.188 -21.094 1 98.88 143 VAL B N 1
ATOM 3013 C CA . VAL B 1 143 ? -5.68 -18.094 -21.406 1 98.88 143 VAL B CA 1
ATOM 3014 C C . VAL B 1 143 ? -6.035 -19.516 -20.969 1 98.88 143 VAL B C 1
ATOM 3016 O O . VAL B 1 143 ? -5.219 -20.438 -21.094 1 98.88 143 VAL B O 1
ATOM 3019 N N . THR B 1 144 ? -7.246 -19.703 -20.438 1 98.88 144 THR B N 1
ATOM 3020 C CA . THR B 1 144 ? -7.652 -21.031 -19.984 1 98.88 144 THR B CA 1
ATOM 3021 C C . THR B 1 144 ? -8.836 -21.531 -20.797 1 98.88 144 THR B C 1
ATOM 3023 O O . THR B 1 144 ? -9.578 -20.75 -21.391 1 98.88 144 THR B O 1
ATOM 3026 N N . THR B 1 145 ? -9.039 -22.828 -20.828 1 98.75 145 THR B N 1
ATOM 3027 C CA . THR B 1 145 ? -10.109 -23.469 -21.578 1 98.75 145 THR B CA 1
ATOM 3028 C C . THR B 1 145 ? -11.469 -23.188 -20.953 1 98.75 145 THR B C 1
ATOM 3030 O O . THR B 1 145 ? -11.555 -22.75 -19.812 1 98.75 145 THR B O 1
ATOM 3033 N N . PRO B 1 146 ? -12.555 -23.375 -21.672 1 98.12 146 PRO B N 1
ATOM 3034 C CA . PRO B 1 146 ? -13.898 -23.094 -21.172 1 98.12 146 PRO B CA 1
ATOM 3035 C C . PRO B 1 146 ? -14.25 -23.906 -19.922 1 98.12 146 PRO B C 1
ATOM 3037 O O . PRO B 1 146 ? -15.094 -23.484 -19.125 1 98.12 146 PRO B O 1
ATOM 3040 N N . ASP B 1 147 ? -13.602 -25.047 -19.719 1 97.94 147 ASP B N 1
ATOM 3041 C CA . ASP B 1 147 ? -13.875 -25.891 -18.562 1 97.94 147 ASP B CA 1
ATOM 3042 C C . ASP B 1 147 ? -12.734 -25.812 -17.547 1 97.94 147 ASP B C 1
ATOM 3044 O O . ASP B 1 147 ? -12.516 -26.75 -16.781 1 97.94 147 ASP B O 1
ATOM 3048 N N . ALA B 1 148 ? -12.023 -24.734 -17.547 1 98.75 148 ALA B N 1
ATOM 3049 C CA . ALA B 1 148 ? -10.797 -24.625 -16.766 1 98.75 148 ALA B CA 1
ATOM 3050 C C . ALA B 1 148 ? -11.117 -24.484 -15.273 1 98.75 148 ALA B C 1
ATOM 3052 O O . ALA B 1 148 ? -12.219 -24.062 -14.906 1 98.75 148 ALA B O 1
ATOM 3053 N N . THR B 1 149 ? -10.18 -24.844 -14.445 1 98.81 149 THR B N 1
ATOM 3054 C CA . THR B 1 149 ? -10.172 -24.609 -13.008 1 98.81 149 THR B CA 1
ATOM 3055 C C . THR B 1 149 ? -8.984 -23.75 -12.602 1 98.81 149 THR B C 1
ATOM 3057 O O . THR B 1 149 ? -7.984 -23.688 -13.328 1 98.81 149 THR B O 1
ATOM 3060 N N . ALA B 1 150 ? -9.133 -23.031 -11.531 1 98.88 150 ALA B N 1
ATOM 3061 C CA . ALA B 1 150 ? -8.039 -22.266 -10.953 1 98.88 150 ALA B CA 1
ATOM 3062 C C . ALA B 1 150 ? -8.031 -22.391 -9.43 1 98.88 150 ALA B C 1
ATOM 3064 O O . ALA B 1 150 ? -9.086 -22.438 -8.797 1 98.88 150 ALA B O 1
ATOM 3065 N N . VAL B 1 151 ? -6.871 -22.453 -8.859 1 98.81 151 VAL B N 1
ATOM 3066 C CA . VAL B 1 151 ? -6.715 -22.438 -7.406 1 98.81 151 VAL B CA 1
ATOM 3067 C C . VAL B 1 151 ? -5.883 -21.234 -6.984 1 98.81 151 VAL B C 1
ATOM 3069 O O . VAL B 1 151 ? -4.77 -21.031 -7.477 1 98.81 151 VAL B O 1
ATOM 3072 N N . LEU B 1 152 ? -6.453 -20.406 -6.148 1 98.81 152 LEU B N 1
ATOM 3073 C CA . LEU B 1 152 ? -5.852 -19.172 -5.652 1 98.81 152 LEU B CA 1
ATOM 3074 C C . LEU B 1 152 ? -5.836 -19.156 -4.129 1 98.81 152 LEU B C 1
ATOM 3076 O O . LEU B 1 152 ? -6.547 -19.922 -3.484 1 98.81 152 LEU B O 1
ATOM 3080 N N . ASP B 1 153 ? -5.004 -18.312 -3.557 1 98.56 153 ASP B N 1
ATOM 3081 C CA . ASP B 1 153 ? -5.062 -18.125 -2.111 1 98.56 153 ASP B CA 1
ATOM 3082 C C . ASP B 1 153 ? -4.723 -16.672 -1.733 1 98.56 153 ASP B C 1
ATOM 3084 O O . ASP B 1 153 ? -4.227 -15.914 -2.564 1 98.56 153 ASP B O 1
ATOM 3088 N N . ASN B 1 154 ? -5.094 -16.281 -0.586 1 98.81 154 ASN B N 1
ATOM 3089 C CA . ASN B 1 154 ? -4.84 -14.969 -0.014 1 98.81 154 ASN B CA 1
ATOM 3090 C C . ASN B 1 154 ? -5.016 -14.977 1.502 1 98.81 154 ASN B C 1
ATOM 3092 O O . ASN B 1 154 ? -5.457 -15.969 2.078 1 98.81 154 ASN B O 1
ATOM 3096 N N . TYR B 1 155 ? -4.512 -13.953 2.154 1 98.75 155 TYR B N 1
ATOM 3097 C CA . TYR B 1 155 ? -4.887 -13.727 3.547 1 98.75 155 TYR B CA 1
ATOM 3098 C C . TYR B 1 155 ? -6.367 -13.391 3.668 1 98.75 155 TYR B C 1
ATOM 3100 O O . TYR B 1 155 ? -6.945 -12.766 2.777 1 98.75 155 TYR B O 1
ATOM 3108 N N . ALA B 1 156 ? -6.961 -13.828 4.785 1 98.75 156 ALA B N 1
ATOM 3109 C CA . ALA B 1 156 ? -8.398 -13.711 5.016 1 98.75 156 ALA B CA 1
ATOM 3110 C C . ALA B 1 156 ? -8.703 -12.609 6.027 1 98.75 156 ALA B C 1
ATOM 3112 O O . ALA B 1 156 ? -8.805 -12.875 7.227 1 98.75 156 ALA B O 1
ATOM 3113 N N . PRO B 1 157 ? -8.992 -11.367 5.539 1 98.44 157 PRO B N 1
ATOM 3114 C CA . PRO B 1 157 ? -9.242 -10.281 6.496 1 98.44 157 PRO B CA 1
ATOM 3115 C C . PRO B 1 157 ? -10.484 -10.531 7.355 1 98.44 157 PRO B C 1
ATOM 3117 O O . PRO B 1 157 ? -10.664 -9.875 8.383 1 98.44 157 PRO B O 1
ATOM 3120 N N . GLU B 1 158 ? -11.367 -11.438 6.918 1 97.75 158 GLU B N 1
ATOM 3121 C CA . GLU B 1 158 ? -12.57 -11.758 7.672 1 97.75 158 GLU B CA 1
ATOM 3122 C C . GLU B 1 158 ? -12.25 -12.641 8.875 1 97.75 158 GLU B C 1
ATOM 3124 O O . GLU B 1 158 ? -13.102 -12.867 9.734 1 97.75 158 GLU B O 1
ATOM 3129 N N . LEU B 1 159 ? -11.023 -13.172 8.953 1 98.12 159 LEU B N 1
ATOM 3130 C CA . LEU B 1 159 ? -10.586 -13.945 10.109 1 98.12 159 LEU B CA 1
ATOM 3131 C C . LEU B 1 159 ? -9.828 -13.07 11.102 1 98.12 159 LEU B C 1
ATOM 3133 O O . LEU B 1 159 ? -8.945 -12.305 10.711 1 98.12 159 LEU B O 1
ATOM 3137 N N . GLU B 1 160 ? -10.039 -13.18 12.367 1 96.88 160 GLU B N 1
ATOM 3138 C CA . GLU B 1 160 ? -9.469 -12.344 13.422 1 96.88 160 GLU B CA 1
ATOM 3139 C C . GLU B 1 160 ? -7.949 -12.469 13.461 1 96.88 160 GLU B C 1
ATOM 3141 O O . GLU B 1 160 ? -7.242 -11.477 13.664 1 96.88 160 GLU B O 1
ATOM 3146 N N . ALA B 1 161 ? -7.438 -13.594 13.188 1 98.12 161 ALA B N 1
ATOM 3147 C CA . ALA B 1 161 ? -6.008 -13.883 13.312 1 98.12 161 ALA B CA 1
ATOM 3148 C C . ALA B 1 161 ? -5.207 -13.141 12.25 1 98.12 161 ALA B C 1
ATOM 3150 O O . ALA B 1 161 ? -3.99 -12.977 12.375 1 98.12 161 ALA B O 1
ATOM 3151 N N . THR B 1 162 ? -5.945 -12.727 11.18 1 98.5 162 THR B N 1
ATOM 3152 C CA . THR B 1 162 ? -5.258 -12.102 10.055 1 98.5 162 THR B CA 1
ATOM 3153 C C . THR B 1 162 ? -4.625 -10.781 10.469 1 98.5 162 THR B C 1
ATOM 3155 O O . THR B 1 162 ? -3.59 -10.383 9.93 1 98.5 162 THR B O 1
ATOM 3158 N N . SER B 1 163 ? -5.164 -10.062 11.453 1 97.88 163 SER B N 1
ATOM 3159 C CA . SER B 1 163 ? -4.645 -8.773 11.883 1 97.88 163 SER B CA 1
ATOM 3160 C C . SER B 1 163 ? -3.264 -8.914 12.516 1 97.88 163 SER B C 1
ATOM 3162 O O . SER B 1 163 ? -2.549 -7.922 12.68 1 97.88 163 SER B O 1
ATOM 3164 N N . ASP B 1 164 ? -2.869 -10.156 12.859 1 97.88 164 ASP B N 1
ATOM 3165 C CA . ASP B 1 164 ? -1.558 -10.414 13.453 1 97.88 164 ASP B CA 1
ATOM 3166 C C . ASP B 1 164 ? -0.519 -10.703 12.367 1 97.88 164 ASP B C 1
ATOM 3168 O O . ASP B 1 164 ? 0.663 -10.883 12.664 1 97.88 164 ASP B O 1
ATOM 3172 N N . ALA B 1 165 ? -0.959 -10.773 11.141 1 98.06 165 ALA B N 1
ATOM 3173 C CA . ALA B 1 165 ? -0.029 -11.047 10.047 1 98.06 165 ALA B CA 1
ATOM 3174 C C . ALA B 1 165 ? 1.039 -9.961 9.953 1 98.06 165 ALA B C 1
ATOM 3176 O O . ALA B 1 165 ? 0.777 -8.797 10.258 1 98.06 165 ALA B O 1
ATOM 3177 N N . PHE B 1 166 ? 2.229 -10.328 9.562 1 98.31 166 PHE B N 1
ATOM 3178 C CA . PHE B 1 166 ? 3.354 -9.414 9.414 1 98.31 166 PHE B CA 1
ATOM 3179 C C . PHE B 1 166 ? 2.996 -8.266 8.484 1 98.31 166 PHE B C 1
ATOM 3181 O O . PHE B 1 166 ? 2.484 -8.484 7.383 1 98.31 166 PHE B O 1
ATOM 3188 N N . ALA B 1 167 ? 3.221 -7.023 8.93 1 98.25 167 ALA B N 1
ATOM 3189 C CA . ALA B 1 167 ? 3.111 -5.809 8.133 1 98.25 167 ALA B CA 1
ATOM 3190 C C . ALA B 1 167 ? 1.671 -5.566 7.691 1 98.25 167 ALA B C 1
ATOM 3192 O O . ALA B 1 167 ? 1.424 -5.086 6.582 1 98.25 167 ALA B O 1
ATOM 3193 N N . TYR B 1 168 ? 0.76 -5.969 8.539 1 98.44 168 TYR B N 1
ATOM 3194 C CA . TYR B 1 168 ? -0.674 -5.836 8.312 1 98.44 168 TYR B CA 1
ATOM 3195 C C . TYR B 1 168 ? -1.105 -4.375 8.414 1 98.44 168 TYR B C 1
ATOM 3197 O O . TYR B 1 168 ? -0.623 -3.637 9.273 1 98.44 168 TYR B O 1
ATOM 3205 N N . ARG B 1 169 ? -2.002 -3.877 7.48 1 98.25 169 ARG B N 1
ATOM 3206 C CA . ARG B 1 169 ? -2.709 -2.604 7.547 1 98.25 169 ARG B CA 1
ATOM 3207 C C . ARG B 1 169 ? -4.219 -2.811 7.477 1 98.25 169 ARG B C 1
ATOM 3209 O O . ARG B 1 169 ? -4.719 -3.455 6.551 1 98.25 169 ARG B O 1
ATOM 3216 N N . GLU B 1 170 ? -4.883 -2.23 8.406 1 97.31 170 GLU B N 1
ATOM 3217 C CA . GLU B 1 170 ? -6.34 -2.305 8.391 1 97.31 170 GLU B CA 1
ATOM 3218 C C . GLU B 1 170 ? -6.926 -1.417 7.297 1 97.31 170 GLU B C 1
ATOM 3220 O O . GLU B 1 170 ? -6.348 -0.385 6.949 1 97.31 170 GLU B O 1
ATOM 3225 N N . ASP B 1 171 ? -8.016 -1.795 6.688 1 97.62 171 ASP B N 1
ATOM 3226 C CA . ASP B 1 171 ? -8.883 -1.021 5.809 1 97.62 171 ASP B CA 1
ATOM 3227 C C . ASP B 1 171 ? -10.312 -0.976 6.344 1 97.62 171 ASP B C 1
ATOM 3229 O O . ASP B 1 171 ? -10.914 -2.02 6.609 1 97.62 171 ASP B O 1
ATOM 3233 N N . PRO B 1 172 ? -10.891 0.233 6.469 1 96.12 172 PRO B N 1
ATOM 3234 C CA . PRO B 1 172 ? -12.258 0.299 6.988 1 96.12 172 PRO B CA 1
ATOM 3235 C C . PRO B 1 172 ? -13.266 -0.401 6.078 1 96.12 172 PRO B C 1
ATOM 3237 O O . PRO B 1 172 ? -14.391 -0.679 6.5 1 96.12 172 PRO B O 1
ATOM 3240 N N . THR B 1 173 ? -12.953 -0.579 4.816 1 96.75 173 THR B N 1
ATOM 3241 C CA . THR B 1 173 ? -13.852 -1.312 3.932 1 96.75 173 THR B CA 1
ATOM 3242 C C . THR B 1 173 ? -13.977 -2.768 4.371 1 96.75 173 THR B C 1
ATOM 3244 O O . THR B 1 173 ? -12.977 -3.484 4.449 1 96.75 173 THR B O 1
ATOM 3247 N N . PRO B 1 174 ? -15.188 -3.268 4.625 1 96.81 174 PRO B N 1
ATOM 3248 C CA . PRO B 1 174 ? -15.352 -4.652 5.066 1 96.81 174 PRO B CA 1
ATOM 3249 C C . PRO B 1 174 ? -14.75 -5.66 4.09 1 96.81 174 PRO B C 1
ATOM 3251 O O . PRO B 1 174 ? -14.977 -5.562 2.881 1 96.81 174 PRO B O 1
ATOM 3254 N N . GLY B 1 175 ? -13.945 -6.555 4.633 1 98.5 175 GLY B N 1
ATOM 3255 C CA . GLY B 1 175 ? -13.406 -7.656 3.852 1 98.5 175 GLY B CA 1
ATOM 3256 C C . GLY B 1 175 ? -12.117 -7.297 3.137 1 98.5 175 GLY B C 1
ATOM 3257 O O . GLY B 1 175 ? -11.633 -8.062 2.299 1 98.5 175 GLY B O 1
ATOM 3258 N N . LEU B 1 176 ? -11.609 -6.117 3.387 1 98.75 176 LEU B N 1
ATOM 3259 C CA . LEU B 1 176 ? -10.383 -5.691 2.721 1 98.75 176 LEU B CA 1
ATOM 3260 C C . LEU B 1 176 ? -9.32 -5.297 3.74 1 98.75 176 LEU B C 1
ATOM 3262 O O . LEU B 1 176 ? -9.648 -4.84 4.836 1 98.75 176 LEU B O 1
ATOM 3266 N N . ALA B 1 177 ? -8.086 -5.453 3.463 1 98.81 177 ALA B N 1
ATOM 3267 C CA . ALA B 1 177 ? -6.91 -5.012 4.215 1 98.81 177 ALA B CA 1
ATOM 3268 C C . ALA B 1 177 ? -5.668 -5 3.33 1 98.81 177 ALA B C 1
ATOM 3270 O O . ALA B 1 177 ? -5.766 -5.137 2.107 1 98.81 177 ALA B O 1
ATOM 3271 N N . TYR B 1 178 ? -4.484 -4.73 3.916 1 98.75 178 TYR B N 1
ATOM 3272 C CA . TYR B 1 178 ? -3.223 -4.746 3.188 1 98.75 178 TYR B CA 1
ATOM 3273 C C . TYR B 1 178 ? -2.133 -5.434 4.004 1 98.75 178 TYR B C 1
ATOM 3275 O O . TYR B 1 178 ? -2.262 -5.59 5.219 1 98.75 178 TYR B O 1
ATOM 3283 N N . ARG B 1 179 ? -1.187 -5.844 3.375 1 98.69 179 ARG B N 1
ATOM 3284 C CA . ARG B 1 179 ? 0.165 -6.016 3.898 1 98.69 179 ARG B CA 1
ATOM 3285 C C . ARG B 1 179 ? 1.178 -5.23 3.07 1 98.69 179 ARG B C 1
ATOM 3287 O O . ARG B 1 179 ? 1.106 -5.223 1.84 1 98.69 179 ARG B O 1
ATOM 3294 N N . VAL B 1 180 ? 2.031 -4.543 3.699 1 98.69 180 VAL B N 1
ATOM 3295 C CA . VAL B 1 180 ? 3 -3.719 2.984 1 98.69 180 VAL B CA 1
ATOM 3296 C C . VAL B 1 180 ? 4.379 -3.869 3.623 1 98.69 180 VAL B C 1
ATOM 3298 O O . VAL B 1 180 ? 4.547 -3.611 4.816 1 98.69 180 VAL B O 1
ATOM 3301 N N . TYR B 1 181 ? 5.359 -4.297 2.912 1 98.56 181 TYR B N 1
ATOM 3302 C CA . TYR B 1 181 ? 6.715 -4.469 3.416 1 98.56 181 TYR B CA 1
ATOM 3303 C C . TYR B 1 181 ? 7.711 -4.594 2.27 1 98.56 181 TYR B C 1
ATOM 3305 O O . TYR B 1 181 ? 7.328 -4.57 1.099 1 98.56 181 TYR B O 1
ATOM 3313 N N . HIS B 1 182 ? 8.945 -4.605 2.553 1 98.56 182 HIS B N 1
ATOM 3314 C CA . HIS B 1 182 ? 9.992 -4.828 1.566 1 98.56 182 HIS B CA 1
ATOM 3315 C C . HIS B 1 182 ? 10.977 -5.895 2.039 1 98.56 182 HIS B C 1
ATOM 3317 O O . HIS B 1 182 ? 10.984 -6.262 3.217 1 98.56 182 HIS B O 1
ATOM 3323 N N . LEU B 1 183 ? 11.695 -6.422 1.131 1 98.56 183 LEU B N 1
ATOM 3324 C CA . LEU B 1 183 ? 12.672 -7.465 1.43 1 98.56 183 LEU B CA 1
ATOM 3325 C C . LEU B 1 183 ? 14.094 -6.91 1.408 1 98.56 183 LEU B C 1
ATOM 3327 O O . LEU B 1 183 ? 14.406 -6.027 0.605 1 98.56 183 LEU B O 1
ATOM 3331 N N . VAL B 1 184 ? 14.922 -7.445 2.242 1 98 184 VAL B N 1
ATOM 3332 C CA . VAL B 1 184 ? 16.328 -7.047 2.318 1 98 184 VAL B CA 1
ATOM 3333 C C . VAL B 1 184 ? 17.219 -8.281 2.311 1 98 184 VAL B C 1
ATOM 3335 O O . VAL B 1 184 ? 17.016 -9.211 3.102 1 98 184 VAL B O 1
ATOM 3338 N N . TYR B 1 185 ? 18.109 -8.359 1.433 1 98.25 185 TYR B N 1
ATOM 3339 C CA . TYR B 1 185 ? 19.141 -9.391 1.367 1 98.25 185 TYR B CA 1
ATOM 3340 C C . TYR B 1 185 ? 20.5 -8.781 1.06 1 98.25 185 TYR B C 1
ATOM 3342 O O . TYR B 1 185 ? 20.734 -8.273 -0.042 1 98.25 185 TYR B O 1
ATOM 3350 N N . GLU B 1 186 ? 21.438 -8.836 2.055 1 96.06 186 GLU B N 1
ATOM 3351 C CA . GLU B 1 186 ? 22.75 -8.18 1.927 1 96.06 186 GLU B CA 1
ATOM 3352 C C . GLU B 1 186 ? 22.578 -6.695 1.627 1 96.06 186 GLU B C 1
ATOM 3354 O O . GLU B 1 186 ? 21.953 -5.965 2.396 1 96.06 186 GLU B O 1
ATOM 3359 N N . ASP B 1 187 ? 22.922 -6.25 0.446 1 93.5 187 ASP B N 1
ATOM 3360 C CA . ASP B 1 187 ? 22.891 -4.832 0.104 1 93.5 187 ASP B CA 1
ATOM 3361 C C . ASP B 1 187 ? 21.656 -4.504 -0.737 1 93.5 187 ASP B C 1
ATOM 3363 O O . ASP B 1 187 ? 21.438 -3.348 -1.109 1 93.5 187 ASP B O 1
ATOM 3367 N N . ALA B 1 188 ? 20.859 -5.543 -0.968 1 95.94 188 ALA B N 1
ATOM 3368 C CA . ALA B 1 188 ? 19.719 -5.355 -1.874 1 95.94 188 ALA B CA 1
ATOM 3369 C C . ALA B 1 188 ? 18.438 -5.117 -1.097 1 95.94 188 ALA B C 1
ATOM 3371 O O . ALA B 1 188 ? 18.156 -5.797 -0.107 1 95.94 188 ALA B O 1
ATOM 3372 N N . VAL B 1 189 ? 17.703 -4.105 -1.483 1 97.31 189 VAL B N 1
ATOM 3373 C CA . VAL B 1 189 ? 16.391 -3.777 -0.946 1 97.31 189 VAL B CA 1
ATOM 3374 C C . VAL B 1 189 ? 15.352 -3.828 -2.062 1 97.31 189 VAL B C 1
ATOM 3376 O O . VAL B 1 189 ? 15.555 -3.256 -3.137 1 97.31 189 VAL B O 1
ATOM 3379 N N . SER B 1 190 ? 14.297 -4.516 -1.842 1 98.06 190 SER B N 1
ATOM 3380 C CA . SER B 1 190 ? 13.266 -4.625 -2.869 1 98.06 190 SER B CA 1
ATOM 3381 C C . SER B 1 190 ? 12.375 -3.387 -2.9 1 98.06 190 SER B C 1
ATOM 3383 O O . SER B 1 190 ? 12.344 -2.613 -1.938 1 98.06 190 SER B O 1
ATOM 3385 N N . GLU B 1 191 ? 11.688 -3.236 -4.039 1 97.56 191 GLU B N 1
ATOM 3386 C CA . GLU B 1 191 ? 10.547 -2.332 -3.982 1 97.56 191 GLU B CA 1
ATOM 3387 C C . GLU B 1 191 ? 9.555 -2.762 -2.906 1 97.56 191 GLU B C 1
ATOM 3389 O O . GLU B 1 191 ? 9.547 -3.922 -2.486 1 97.56 191 GLU B O 1
ATOM 3394 N N . THR B 1 192 ? 8.805 -1.782 -2.453 1 98.31 192 THR B N 1
ATOM 3395 C CA . THR B 1 192 ? 7.762 -2.107 -1.485 1 98.31 192 THR B CA 1
ATOM 3396 C C . THR B 1 192 ? 6.703 -3.014 -2.111 1 98.31 192 THR B C 1
ATOM 3398 O O . THR B 1 192 ? 6.223 -2.744 -3.213 1 98.31 192 THR B O 1
ATOM 3401 N N . LEU B 1 193 ? 6.484 -4.047 -1.436 1 98.12 193 LEU B N 1
ATOM 3402 C CA . LEU B 1 193 ? 5.395 -4.934 -1.83 1 98.12 193 LEU B CA 1
ATOM 3403 C C . LEU B 1 193 ? 4.074 -4.477 -1.225 1 98.12 193 LEU B C 1
ATOM 3405 O O . LEU B 1 193 ? 3.992 -4.219 -0.022 1 98.12 193 LEU B O 1
ATOM 3409 N N . LEU B 1 194 ? 3.143 -4.293 -2.068 1 98.56 194 LEU B N 1
ATOM 3410 C CA . LEU B 1 194 ? 1.786 -3.926 -1.676 1 98.56 194 LEU B CA 1
ATOM 3411 C C . LEU B 1 194 ? 0.809 -5.059 -1.97 1 98.56 194 LEU B C 1
ATOM 3413 O O . LEU B 1 194 ? 0.431 -5.273 -3.123 1 98.56 194 LEU B O 1
ATOM 3417 N N . PHE B 1 195 ? 0.357 -5.77 -0.883 1 98.69 195 PHE B N 1
ATOM 3418 C CA . PHE B 1 195 ? -0.578 -6.879 -1.018 1 98.69 195 PHE B CA 1
ATOM 3419 C C . PHE B 1 195 ? -1.984 -6.453 -0.613 1 98.69 195 PHE B C 1
ATOM 3421 O O . PHE B 1 195 ? -2.215 -6.059 0.532 1 98.69 195 PHE B O 1
ATOM 3428 N N . ARG B 1 196 ? -2.893 -6.562 -1.563 1 98.81 196 ARG B N 1
ATOM 3429 C CA . ARG B 1 196 ? -4.305 -6.445 -1.209 1 98.81 196 ARG B CA 1
ATOM 3430 C C . ARG B 1 196 ? -4.824 -7.742 -0.597 1 98.81 196 ARG B C 1
ATOM 3432 O O . ARG B 1 196 ? -4.688 -8.812 -1.192 1 98.81 196 ARG B O 1
ATOM 3439 N N . LEU B 1 197 ? -5.273 -7.633 0.635 1 98.88 197 LEU B N 1
ATOM 3440 C CA . LEU B 1 197 ? -5.996 -8.742 1.251 1 98.88 197 LEU B CA 1
ATOM 3441 C C . LEU B 1 197 ? -7.5 -8.594 1.035 1 98.88 197 LEU B C 1
ATOM 3443 O O . LEU B 1 197 ? -8.039 -7.492 1.143 1 98.88 197 LEU B O 1
ATOM 3447 N N . PHE B 1 198 ? -8.141 -9.695 0.717 1 98.94 198 PHE B N 1
ATOM 3448 C CA . PHE B 1 198 ? -9.578 -9.602 0.49 1 98.94 198 PHE B CA 1
ATOM 3449 C C . PHE B 1 198 ? -10.273 -10.914 0.848 1 98.94 198 PHE B C 1
ATOM 3451 O O . PHE B 1 198 ? -9.695 -11.992 0.682 1 98.94 198 PHE B O 1
ATOM 3458 N N . SER B 1 199 ? -11.445 -10.836 1.335 1 98.94 199 SER B N 1
ATOM 3459 C CA . SER B 1 199 ? -12.25 -11.977 1.753 1 98.94 199 SER B CA 1
ATOM 3460 C C . SER B 1 199 ? -12.719 -12.789 0.552 1 98.94 199 SER B C 1
ATOM 3462 O O . SER B 1 199 ? -12.648 -12.328 -0.587 1 98.94 199 SER B O 1
ATOM 3464 N N . VAL B 1 200 ? -13.172 -14 0.794 1 98.88 200 VAL B N 1
ATOM 3465 C CA . VAL B 1 200 ? -13.742 -14.836 -0.257 1 98.88 200 VAL B CA 1
ATOM 3466 C C . VAL B 1 200 ? -14.969 -14.141 -0.859 1 98.88 200 VAL B C 1
ATOM 3468 O O . VAL B 1 200 ? -15.211 -14.234 -2.064 1 98.88 200 VAL B O 1
ATOM 3471 N N . ASP B 1 201 ? -15.742 -13.398 0.011 1 98.81 201 ASP B N 1
ATOM 3472 C CA . ASP B 1 201 ? -16.891 -12.656 -0.502 1 98.81 201 ASP B CA 1
ATOM 3473 C C . ASP B 1 201 ? -16.453 -11.609 -1.521 1 98.81 201 ASP B C 1
ATOM 3475 O O . ASP B 1 201 ? -17.109 -11.43 -2.555 1 98.81 201 ASP B O 1
ATOM 3479 N N . ARG B 1 202 ? -15.367 -10.898 -1.24 1 98.88 202 ARG B N 1
ATOM 3480 C CA . ARG B 1 202 ? -14.844 -9.914 -2.178 1 98.88 202 ARG B CA 1
ATOM 3481 C C . ARG B 1 202 ? -14.336 -10.586 -3.449 1 98.88 202 ARG B C 1
ATOM 3483 O O . ARG B 1 202 ? -14.461 -10.031 -4.543 1 98.88 202 ARG B O 1
ATOM 3490 N N . LEU B 1 203 ? -13.727 -11.789 -3.312 1 98.94 203 LEU B N 1
ATOM 3491 C CA . LEU B 1 203 ? -13.336 -12.555 -4.492 1 98.94 203 LEU B CA 1
ATOM 3492 C C . LEU B 1 203 ? -14.555 -12.898 -5.348 1 98.94 203 LEU B C 1
ATOM 3494 O O . LEU B 1 203 ? -14.531 -12.711 -6.566 1 98.94 203 LEU B O 1
ATOM 3498 N N . ARG B 1 204 ? -15.617 -13.414 -4.73 1 98.88 204 ARG B N 1
ATOM 3499 C CA . ARG B 1 204 ? -16.844 -13.734 -5.449 1 98.88 204 ARG B CA 1
ATOM 3500 C C . ARG B 1 204 ? -17.375 -12.516 -6.199 1 98.88 204 ARG B C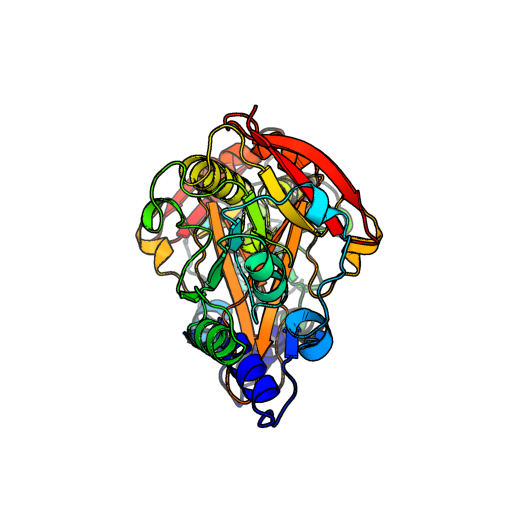 1
ATOM 3502 O O . ARG B 1 204 ? -17.797 -12.625 -7.352 1 98.88 204 ARG B O 1
ATOM 3509 N N . GLU B 1 205 ? -17.328 -11.367 -5.539 1 98.75 205 GLU B N 1
ATOM 3510 C CA . GLU B 1 205 ? -17.766 -10.133 -6.191 1 98.75 205 GLU B CA 1
ATOM 3511 C C . GLU B 1 205 ? -16.891 -9.828 -7.41 1 98.75 205 GLU B C 1
ATOM 3513 O O . GLU B 1 205 ? -17.406 -9.383 -8.445 1 98.75 205 GLU B O 1
ATOM 3518 N N . ALA B 1 206 ? -15.617 -10.078 -7.293 1 98.69 206 ALA B N 1
ATOM 3519 C CA . ALA B 1 206 ? -14.688 -9.789 -8.383 1 98.69 206 ALA B CA 1
ATOM 3520 C C . ALA B 1 206 ? -14.938 -10.711 -9.57 1 98.69 206 ALA B C 1
ATOM 3522 O O . ALA B 1 206 ? -14.531 -10.406 -10.695 1 98.69 206 ALA B O 1
ATOM 3523 N N . THR B 1 207 ? -15.562 -11.875 -9.352 1 98.69 207 THR B N 1
ATOM 3524 C CA . THR B 1 207 ? -15.812 -12.812 -10.438 1 98.69 207 THR B CA 1
ATOM 3525 C C . THR B 1 207 ? -17.016 -12.367 -11.273 1 98.69 207 THR B C 1
ATOM 3527 O O . THR B 1 207 ? -17.203 -12.844 -12.391 1 98.69 207 THR B O 1
ATOM 3530 N N . ILE B 1 208 ? -17.891 -11.516 -10.664 1 98.06 208 ILE B N 1
ATOM 3531 C CA . ILE B 1 208 ? -19.078 -11.078 -11.391 1 98.06 208 ILE B CA 1
ATOM 3532 C C . ILE B 1 208 ? -18.672 -10.406 -12.703 1 98.06 208 ILE B C 1
ATOM 3534 O O . ILE B 1 208 ? -17.828 -9.523 -12.719 1 98.06 208 ILE B O 1
ATOM 3538 N N . GLY B 1 209 ? -19.172 -10.797 -13.781 1 96.69 209 GLY B N 1
ATOM 3539 C CA . GLY B 1 209 ? -18.812 -10.281 -15.094 1 96.69 209 GLY B CA 1
ATOM 3540 C C . GLY B 1 209 ? -17.719 -11.078 -15.773 1 96.69 209 GLY B C 1
ATOM 3541 O O . GLY B 1 209 ? -17.328 -10.781 -16.906 1 96.69 209 GLY B O 1
ATOM 3542 N N . THR B 1 210 ? -17.172 -12.062 -15.102 1 97.88 210 THR B N 1
ATOM 3543 C CA . THR B 1 210 ? -16.219 -13.023 -15.656 1 97.88 210 THR B CA 1
ATOM 3544 C C . THR B 1 210 ? -16.844 -14.414 -15.719 1 97.88 210 THR B C 1
ATOM 3546 O O . THR B 1 210 ? -17.891 -14.664 -15.125 1 97.88 210 THR B O 1
ATOM 3549 N N . PRO B 1 211 ? -16.219 -15.312 -16.391 1 98.38 211 PRO B N 1
ATOM 3550 C CA . PRO B 1 211 ? -16.797 -16.656 -16.438 1 98.38 211 PRO B CA 1
ATOM 3551 C C . PRO B 1 211 ? -16.469 -17.484 -15.188 1 98.38 211 PRO B C 1
ATOM 3553 O O . PRO B 1 211 ? -16.922 -18.625 -15.07 1 98.38 211 PRO B O 1
ATOM 3556 N N . TRP B 1 212 ? -15.727 -16.922 -14.25 1 98.88 212 TRP B N 1
ATOM 3557 C CA . TRP B 1 212 ? -15.266 -17.688 -13.094 1 98.88 212 TRP B CA 1
ATOM 3558 C C . TRP B 1 212 ? -16.328 -17.719 -12.008 1 98.88 212 TRP B C 1
ATOM 3560 O O . TRP B 1 212 ? -17.062 -16.75 -11.805 1 98.88 212 TRP B O 1
ATOM 3570 N N . GLU B 1 213 ? -16.438 -18.797 -11.297 1 98.69 213 GLU B N 1
ATOM 3571 C CA . GLU B 1 213 ? -17.219 -18.969 -10.07 1 98.69 213 GLU B CA 1
ATOM 3572 C C . GLU B 1 213 ? -16.391 -19.641 -8.984 1 98.69 213 GLU B C 1
ATOM 3574 O O . GLU B 1 213 ? -15.664 -20.594 -9.242 1 98.69 213 GLU B O 1
ATOM 3579 N N . VAL B 1 214 ? -16.484 -19.094 -7.805 1 98.88 214 VAL B N 1
ATOM 3580 C CA . VAL B 1 214 ? -15.859 -19.781 -6.676 1 98.88 214 VAL B CA 1
ATOM 3581 C C . VAL B 1 214 ? -16.688 -21 -6.289 1 98.88 214 VAL B C 1
ATOM 3583 O O . VAL B 1 214 ? -17.844 -20.875 -5.863 1 98.88 214 VAL B O 1
ATOM 3586 N N . VAL B 1 215 ? -16.062 -22.188 -6.367 1 98.69 215 VAL B N 1
ATOM 3587 C CA . VAL B 1 215 ? -16.875 -23.391 -6.211 1 98.69 215 VAL B CA 1
ATOM 3588 C C . VAL B 1 215 ? -16.516 -24.094 -4.906 1 98.69 215 VAL B C 1
ATOM 3590 O O . VAL B 1 215 ? -17.266 -24.953 -4.418 1 98.69 215 VAL B O 1
ATOM 3593 N N . ALA B 1 216 ? -15.383 -23.828 -4.371 1 98.69 216 ALA B N 1
ATOM 3594 C CA . ALA B 1 216 ? -14.953 -24.406 -3.104 1 98.69 216 ALA B CA 1
ATOM 3595 C C . ALA B 1 216 ? -13.945 -23.5 -2.4 1 98.69 216 ALA B C 1
ATOM 3597 O O . ALA B 1 216 ? -13.25 -22.719 -3.049 1 98.69 216 ALA B O 1
ATOM 3598 N N . THR B 1 217 ? -13.945 -23.531 -1.108 1 98.62 217 THR B N 1
ATOM 3599 C CA . THR B 1 217 ? -12.984 -22.781 -0.302 1 98.62 217 THR B CA 1
ATOM 3600 C C . THR B 1 217 ? -12.391 -23.672 0.787 1 98.62 217 THR B C 1
ATOM 3602 O O . THR B 1 217 ? -13.008 -24.672 1.192 1 98.62 217 THR B O 1
ATOM 3605 N N . ASN B 1 218 ? -11.18 -23.422 1.154 1 97.94 218 ASN B N 1
ATOM 3606 C CA . ASN B 1 218 ? -10.445 -24.062 2.244 1 97.94 218 ASN B CA 1
ATOM 3607 C C . ASN B 1 218 ? -9.695 -23.031 3.086 1 97.94 218 ASN B C 1
ATOM 3609 O O . ASN B 1 218 ? -8.734 -22.422 2.617 1 97.94 218 ASN B O 1
ATOM 3613 N N . TYR B 1 219 ? -10.141 -22.844 4.398 1 97.69 219 TYR B N 1
ATOM 3614 C CA . TYR B 1 219 ? -9.578 -21.812 5.27 1 97.69 219 TYR B CA 1
ATOM 3615 C C . TYR B 1 219 ? -8.484 -22.391 6.156 1 97.69 219 TYR B C 1
ATOM 3617 O O . TYR B 1 219 ? -8.609 -23.516 6.656 1 97.69 219 TYR B O 1
ATOM 3625 N N . GLY B 1 220 ? -7.41 -21.703 6.273 1 96.25 220 GLY B N 1
ATOM 3626 C CA . GLY B 1 220 ? -6.469 -21.891 7.363 1 96.25 220 GLY B CA 1
ATOM 3627 C C . GLY B 1 220 ? -6.695 -20.938 8.523 1 96.25 220 GLY B C 1
ATOM 3628 O O . GLY B 1 220 ? -7.824 -20.5 8.766 1 96.25 220 GLY B O 1
ATOM 3629 N N . ASP B 1 221 ? -5.664 -20.672 9.273 1 96.31 221 ASP B N 1
ATOM 3630 C CA . ASP B 1 221 ? -5.766 -19.812 10.438 1 96.31 221 ASP B CA 1
ATOM 3631 C C . ASP B 1 221 ? -5.973 -18.359 10.031 1 96.31 221 ASP B C 1
ATOM 3633 O O . ASP B 1 221 ? -6.766 -17.641 10.641 1 96.31 221 ASP B O 1
ATOM 3637 N N . ALA B 1 222 ? -5.242 -17.938 8.93 1 98.12 222 ALA B N 1
ATOM 3638 C CA . ALA B 1 222 ? -5.301 -16.531 8.547 1 98.12 222 ALA B CA 1
ATOM 3639 C C . ALA B 1 222 ? -5.438 -16.375 7.035 1 98.12 222 ALA B C 1
ATOM 3641 O O . ALA B 1 222 ? -5.406 -15.266 6.508 1 98.12 222 ALA B O 1
ATOM 3642 N N . GLN B 1 223 ? -5.582 -17.516 6.316 1 98.25 223 GLN B N 1
ATOM 3643 C CA . GLN B 1 223 ? -5.633 -17.5 4.859 1 98.25 223 GLN B CA 1
ATOM 3644 C C . GLN B 1 223 ? -6.801 -18.344 4.34 1 98.25 223 GLN B C 1
ATOM 3646 O O . GLN B 1 223 ? -7.324 -19.203 5.051 1 98.25 223 GLN B O 1
ATOM 3651 N N . TRP B 1 224 ? -7.207 -18.047 3.207 1 98.62 224 TRP B N 1
ATOM 3652 C CA . TRP B 1 224 ? -8.125 -18.922 2.479 1 98.62 224 TRP B CA 1
ATOM 3653 C C . TRP B 1 224 ? -7.48 -19.438 1.194 1 98.62 224 TRP B C 1
ATOM 3655 O O . TRP B 1 224 ? -6.582 -18.797 0.642 1 98.62 224 TRP B O 1
ATOM 3665 N N . ARG B 1 225 ? -7.844 -20.594 0.756 1 98.5 225 ARG B N 1
ATOM 3666 C CA . ARG B 1 225 ? -7.707 -21.109 -0.602 1 98.5 225 ARG B CA 1
ATOM 3667 C C . ARG B 1 225 ? -9.062 -21.219 -1.2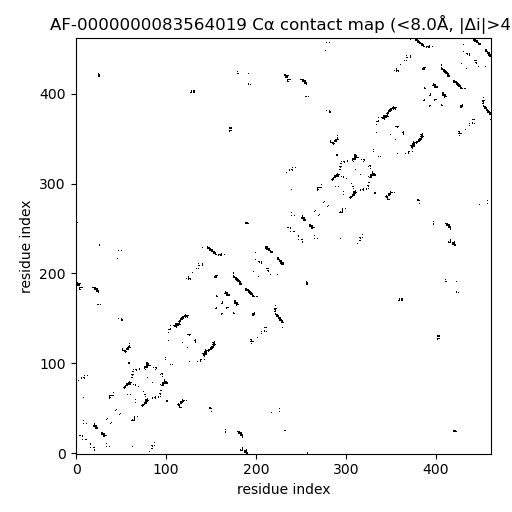84 1 98.5 225 ARG B C 1
ATOM 3669 O O . ARG B 1 225 ? -10.055 -21.578 -0.646 1 98.5 225 ARG B O 1
ATOM 3676 N N . ALA B 1 226 ? -9.094 -20.922 -2.523 1 98.81 226 ALA B N 1
ATOM 3677 C CA . ALA B 1 226 ? -10.344 -21 -3.273 1 98.81 226 ALA B CA 1
ATOM 3678 C C . ALA B 1 226 ? -10.133 -21.719 -4.605 1 98.81 226 ALA B C 1
ATOM 3680 O O . ALA B 1 226 ? -9.117 -21.531 -5.27 1 98.81 226 ALA B O 1
ATOM 3681 N N . ALA B 1 227 ? -11.055 -22.562 -4.914 1 98.88 227 ALA B N 1
ATOM 3682 C CA . ALA B 1 227 ? -11.141 -23.172 -6.238 1 98.88 227 ALA B CA 1
ATOM 3683 C C . ALA B 1 227 ? -12.195 -22.484 -7.094 1 98.88 227 ALA B C 1
ATOM 3685 O O . ALA B 1 227 ? -13.312 -22.25 -6.641 1 98.88 227 ALA B O 1
ATOM 3686 N N . LEU B 1 228 ? -11.75 -22.062 -8.25 1 98.94 228 LEU B N 1
ATOM 3687 C CA . LEU B 1 228 ? -12.656 -21.438 -9.211 1 98.94 228 LEU B CA 1
ATOM 3688 C C . LEU B 1 228 ? -12.867 -22.344 -10.422 1 98.94 228 LEU B C 1
ATOM 3690 O O . LEU B 1 228 ? -11.969 -23.109 -10.797 1 98.94 228 LEU B O 1
ATOM 3694 N N . GLU B 1 229 ? -14.008 -22.297 -11 1 98.75 229 GLU B N 1
ATOM 3695 C CA . GLU B 1 229 ? -14.336 -22.969 -12.258 1 98.75 229 GLU B CA 1
ATOM 3696 C C . GLU B 1 229 ? -15.039 -22 -13.219 1 98.75 229 GLU B C 1
ATOM 3698 O O . GLU B 1 229 ? -15.648 -21.031 -12.789 1 98.75 229 GLU B O 1
ATOM 3703 N N . LYS B 1 230 ? -14.891 -22.297 -14.523 1 97.25 230 LYS B N 1
ATOM 3704 C CA . LYS B 1 230 ? -15.656 -21.516 -15.492 1 97.25 230 LYS B CA 1
ATOM 3705 C C . LYS B 1 230 ? -17.062 -22.094 -15.672 1 97.25 230 LYS B C 1
ATOM 3707 O O . LYS B 1 230 ? -17.234 -23.312 -15.688 1 97.25 230 LYS B O 1
ATOM 3712 N N . ALA B 1 231 ? -17.984 -21.188 -15.453 1 83.25 231 ALA B N 1
ATOM 3713 C CA . ALA B 1 231 ? -19.391 -21.547 -15.648 1 83.25 231 ALA B CA 1
ATOM 3714 C C . ALA B 1 231 ? -19.766 -21.484 -17.125 1 83.25 231 ALA B C 1
ATOM 3716 O O . ALA B 1 231 ? -19.172 -20.734 -17.891 1 83.25 231 ALA B O 1
#

Sequence (462 aa):
MTDPLGRAVRDHYRGERSEPLLDRDGNDVREHRIEEWYFGDHESGAWRDQWIEGPVLDMGAGAGRDALYYQERYETVAIEVSERLVETMRDRGVEDARRGDMFALREQFDRDRFRSAHAIGTQIGLAGSMAGVREFLVDLAHVTTPDATAVLDNYAPELEATSDAFAYREDPTPGLAYRVYHLVYEDAVSETLLFRLFSVDRLREATIGTPWEVVATNYGDAQWRAALEKAMTDPLGRAVRDHYRGERSEPLLDRDGNDVREHRIEEWYFGDHESGAWRDQWIEGPVLDMGAGAGRDALYYQERYETVAIEVSERLVETMRDRGVEDARRGDMFALREQFDRDRFRSAHAIGTQIGLAGSMAGVREFLVDLAHVTTPDATAVLDNYAPELEATSDAFAYREDPTPGLAYRVYHLVYEDAVSETLLFRLFSVDRLREATIGTPWEVVATNYGDAQWRAALEKA